Protein AF-A0A933G2W6-F1 (afdb_monomer)

Structure (mmCIF, N/CA/C/O backbone):
data_AF-A0A933G2W6-F1
#
_entry.id   AF-A0A933G2W6-F1
#
loop_
_atom_site.group_PDB
_atom_site.id
_atom_site.type_symbol
_atom_site.label_atom_id
_atom_site.label_alt_id
_atom_site.label_comp_id
_atom_site.label_asym_id
_atom_site.label_entity_id
_atom_site.label_seq_id
_atom_site.pdbx_PDB_ins_code
_atom_site.Cartn_x
_atom_site.Cartn_y
_atom_site.Cartn_z
_atom_site.occupancy
_atom_site.B_iso_or_equiv
_atom_site.auth_seq_id
_atom_site.auth_comp_id
_atom_site.auth_asym_id
_atom_site.auth_atom_id
_atom_site.pdbx_PDB_model_num
ATOM 1 N N . MET A 1 1 ? 62.880 -71.738 7.659 1.00 33.94 1 MET A N 1
ATOM 2 C CA . MET A 1 1 ? 63.948 -70.882 7.099 1.00 33.94 1 MET A CA 1
ATOM 3 C C . MET A 1 1 ? 63.248 -69.654 6.519 1.00 33.94 1 MET A C 1
ATOM 5 O O . MET A 1 1 ? 62.526 -69.807 5.552 1.00 33.94 1 MET A O 1
ATOM 9 N N . VAL A 1 2 ? 63.018 -68.597 7.301 1.00 24.97 2 VAL A N 1
ATOM 10 C CA . VAL A 1 2 ? 63.953 -67.499 7.634 1.00 24.97 2 VAL A CA 1
ATOM 11 C C . VAL A 1 2 ? 64.318 -66.654 6.398 1.00 24.97 2 VAL A C 1
ATOM 13 O O . VAL A 1 2 ? 65.178 -67.051 5.627 1.00 24.97 2 VAL A O 1
ATOM 16 N N . ILE A 1 3 ? 63.636 -65.497 6.323 1.00 24.77 3 ILE A N 1
ATOM 17 C CA . ILE A 1 3 ? 64.087 -64.123 5.993 1.00 24.77 3 ILE A CA 1
ATOM 18 C C . ILE A 1 3 ? 64.537 -63.782 4.548 1.00 24.77 3 ILE A C 1
ATOM 20 O O . ILE A 1 3 ? 65.485 -64.355 4.033 1.00 24.77 3 ILE A O 1
ATOM 24 N N . LEU A 1 4 ? 63.880 -62.751 3.977 1.00 26.77 4 LEU A N 1
ATOM 25 C CA . LEU A 1 4 ? 64.385 -61.459 3.424 1.00 26.77 4 LEU A CA 1
ATOM 26 C C . LEU A 1 4 ? 63.451 -61.017 2.270 1.00 26.77 4 LEU A C 1
ATOM 28 O O . LEU A 1 4 ? 63.389 -61.669 1.239 1.00 26.77 4 LEU A O 1
ATOM 32 N N . SER A 1 5 ? 62.515 -60.079 2.452 1.00 27.12 5 SER A N 1
ATOM 33 C CA . SER A 1 5 ? 62.661 -58.610 2.426 1.00 27.12 5 SER A CA 1
ATOM 34 C C . SER A 1 5 ? 63.259 -58.053 1.130 1.00 27.12 5 SER A C 1
ATOM 36 O O . SER A 1 5 ? 64.470 -58.111 0.941 1.00 27.12 5 SER A O 1
ATOM 38 N N . LEU A 1 6 ? 62.418 -57.412 0.309 1.00 28.70 6 LEU A N 1
ATOM 39 C CA . LEU A 1 6 ? 62.830 -56.314 -0.564 1.00 28.70 6 LEU A CA 1
ATOM 40 C C . LEU A 1 6 ? 61.655 -55.363 -0.820 1.00 28.70 6 LEU A C 1
ATOM 42 O O . LEU A 1 6 ? 60.559 -55.753 -1.215 1.00 28.70 6 LEU A O 1
ATOM 46 N N . SER A 1 7 ? 61.931 -54.112 -0.483 1.00 28.22 7 SER A N 1
ATOM 47 C CA . SER A 1 7 ? 61.049 -52.961 -0.390 1.00 28.22 7 SER A CA 1
ATOM 48 C C . SER A 1 7 ? 60.744 -52.357 -1.758 1.00 28.22 7 SER A C 1
ATOM 50 O O . SER A 1 7 ? 61.652 -52.175 -2.565 1.00 28.22 7 SER A O 1
ATOM 52 N N . VAL A 1 8 ? 59.501 -51.920 -1.969 1.00 34.19 8 VAL A N 1
ATOM 53 C CA . VAL A 1 8 ? 59.175 -50.886 -2.961 1.00 34.19 8 VAL A CA 1
ATOM 54 C C . VAL A 1 8 ? 58.380 -49.798 -2.249 1.00 34.19 8 VAL A C 1
ATOM 56 O O . VAL A 1 8 ? 57.321 -50.046 -1.678 1.00 34.19 8 VAL A O 1
ATOM 59 N N . ALA A 1 9 ? 58.952 -48.597 -2.236 1.00 32.03 9 ALA A N 1
ATOM 60 C CA . ALA A 1 9 ? 58.382 -47.399 -1.649 1.00 32.03 9 ALA A CA 1
ATOM 61 C C . ALA A 1 9 ? 57.157 -46.937 -2.456 1.00 32.03 9 ALA A C 1
ATOM 63 O O . ALA A 1 9 ? 57.279 -46.549 -3.616 1.00 32.03 9 ALA A O 1
ATOM 64 N N . GLY A 1 10 ? 55.978 -46.964 -1.833 1.00 31.67 10 GLY A N 1
ATOM 65 C CA . GLY A 1 10 ? 54.779 -46.295 -2.328 1.00 31.67 10 GLY A CA 1
ATOM 66 C C . GLY A 1 10 ? 54.707 -44.883 -1.755 1.00 31.67 10 GLY A C 1
ATOM 67 O O . GLY A 1 10 ? 54.569 -44.706 -0.548 1.00 31.67 10 GLY A O 1
ATOM 68 N N . ALA A 1 11 ? 54.825 -43.876 -2.617 1.00 34.25 11 ALA A N 1
ATOM 69 C CA . ALA A 1 11 ? 54.651 -42.479 -2.254 1.00 34.25 11 ALA A CA 1
ATOM 70 C C . ALA A 1 11 ? 53.205 -42.221 -1.794 1.00 34.25 11 ALA A C 1
ATOM 72 O O . ALA A 1 11 ? 52.258 -42.357 -2.569 1.00 34.25 11 ALA A O 1
ATOM 73 N N . HIS A 1 12 ? 53.027 -41.814 -0.538 1.00 31.75 12 HIS A N 1
ATOM 74 C CA . HIS A 1 12 ? 51.770 -41.246 -0.065 1.00 31.75 12 HIS A CA 1
ATOM 75 C C . HIS A 1 12 ? 51.621 -39.824 -0.622 1.00 31.75 12 HIS A C 1
ATOM 77 O O . HIS A 1 12 ? 52.174 -38.868 -0.082 1.00 31.75 12 HIS A O 1
ATOM 83 N N . THR A 1 13 ? 50.850 -39.659 -1.695 1.00 34.22 13 THR A N 1
ATOM 84 C CA . THR A 1 13 ? 50.314 -38.347 -2.073 1.00 34.22 13 THR A CA 1
ATOM 85 C C . THR A 1 13 ? 49.261 -37.930 -1.050 1.00 34.22 13 THR A C 1
ATOM 87 O O . THR A 1 13 ? 48.124 -38.403 -1.079 1.00 34.22 13 THR A O 1
ATOM 90 N N . VAL A 1 14 ? 49.647 -37.040 -0.135 1.00 33.50 14 VAL A N 1
ATOM 91 C CA . VAL A 1 14 ? 48.726 -36.297 0.730 1.00 33.50 14 VAL A CA 1
ATOM 92 C C . VAL A 1 14 ? 47.856 -35.419 -0.168 1.00 33.50 14 VAL A C 1
ATOM 94 O O . VAL A 1 14 ? 48.332 -34.477 -0.800 1.00 33.50 14 VAL A O 1
ATOM 97 N N . ARG A 1 15 ? 46.568 -35.751 -0.263 1.00 32.47 15 ARG A N 1
ATOM 98 C CA . ARG A 1 15 ? 45.580 -34.947 -0.983 1.00 32.47 15 ARG A CA 1
ATOM 99 C C . ARG A 1 15 ? 45.319 -33.689 -0.152 1.00 32.47 15 ARG A C 1
ATOM 101 O O . ARG A 1 15 ? 44.670 -33.763 0.887 1.00 32.47 15 ARG A O 1
ATOM 108 N N . ALA A 1 16 ? 45.862 -32.555 -0.589 1.00 31.64 16 ALA A N 1
ATOM 109 C CA . ALA A 1 16 ? 45.582 -31.256 0.007 1.00 31.64 16 ALA A CA 1
ATOM 110 C C . ALA A 1 16 ? 44.067 -30.998 -0.030 1.00 31.64 16 ALA A C 1
ATOM 112 O O . ALA A 1 16 ? 43.463 -30.925 -1.101 1.00 31.64 16 ALA A O 1
ATOM 113 N N . GLN A 1 17 ? 43.445 -30.903 1.146 1.00 33.03 17 GLN A N 1
ATOM 114 C CA . GLN A 1 17 ? 42.084 -30.401 1.278 1.00 33.03 17 GLN A CA 1
ATOM 115 C C . GLN A 1 17 ? 42.108 -28.912 0.931 1.00 33.03 17 GLN A C 1
ATOM 117 O O . GLN A 1 17 ? 42.736 -28.111 1.621 1.00 33.03 17 GLN A O 1
ATOM 122 N N . SER A 1 18 ? 41.451 -28.543 -0.167 1.00 30.92 18 SER A N 1
ATOM 123 C CA . SER A 1 18 ? 41.211 -27.149 -0.518 1.00 30.92 18 SER A CA 1
ATOM 124 C C . SER A 1 18 ? 40.331 -26.518 0.560 1.00 30.92 18 SER A C 1
ATOM 126 O O . SER A 1 18 ? 39.153 -26.862 0.684 1.00 30.92 18 SER A O 1
ATOM 128 N N . VAL A 1 19 ? 40.905 -25.606 1.341 1.00 35.91 19 VAL A N 1
ATOM 129 C CA . VAL A 1 19 ? 40.168 -24.740 2.261 1.00 35.91 19 VAL A CA 1
ATOM 130 C C . VAL A 1 19 ? 39.256 -23.856 1.410 1.00 35.91 19 VAL A C 1
ATOM 132 O O . VAL A 1 19 ? 39.727 -22.986 0.679 1.00 35.91 19 VAL A O 1
ATOM 135 N N . GLY A 1 20 ? 37.952 -24.137 1.439 1.00 37.50 20 GLY A N 1
ATOM 136 C CA . GLY A 1 20 ? 36.944 -23.281 0.816 1.00 37.50 20 GLY A CA 1
ATOM 137 C C . GLY A 1 20 ? 36.960 -21.884 1.448 1.00 37.50 20 GLY A C 1
ATOM 138 O O . GLY A 1 20 ? 37.354 -21.749 2.610 1.00 37.50 20 GLY A O 1
ATOM 139 N N . PRO A 1 21 ? 36.563 -20.833 0.710 1.00 33.88 21 PRO A N 1
ATOM 140 C CA . PRO A 1 21 ? 36.590 -19.474 1.231 1.00 33.88 21 PRO A CA 1
ATOM 141 C C . PRO A 1 21 ? 35.739 -19.390 2.499 1.00 33.88 21 PRO A C 1
ATOM 143 O O . PRO A 1 21 ? 34.602 -19.864 2.529 1.00 33.88 21 PRO A O 1
ATOM 146 N N . ALA A 1 22 ? 36.326 -18.807 3.547 1.00 33.50 22 ALA A N 1
ATOM 147 C CA . ALA A 1 22 ? 35.688 -18.595 4.834 1.00 33.50 22 ALA A CA 1
ATOM 148 C C . ALA A 1 22 ? 34.301 -17.973 4.632 1.00 33.50 22 ALA A C 1
ATOM 150 O O . ALA A 1 22 ? 34.170 -16.903 4.030 1.00 33.50 22 ALA A O 1
ATOM 151 N N . ALA A 1 23 ? 33.269 -18.657 5.127 1.00 37.19 23 ALA A N 1
ATOM 152 C CA . ALA A 1 23 ? 31.938 -18.093 5.235 1.00 37.19 23 ALA A CA 1
ATOM 153 C C . ALA A 1 23 ? 32.055 -16.814 6.068 1.00 37.19 23 ALA A C 1
ATOM 155 O O . ALA A 1 23 ? 32.334 -16.870 7.265 1.00 37.19 23 ALA A O 1
ATOM 156 N N . GLN A 1 24 ? 31.894 -15.660 5.419 1.00 31.98 24 GLN A N 1
ATOM 157 C CA . GLN A 1 24 ? 31.744 -14.392 6.113 1.00 31.98 24 GLN A CA 1
ATOM 158 C C . GLN A 1 24 ? 30.531 -14.539 7.026 1.00 31.98 24 GLN A C 1
ATOM 160 O O . GLN A 1 24 ? 29.392 -14.626 6.560 1.00 31.98 24 GLN A O 1
ATOM 165 N N . THR A 1 25 ? 30.778 -14.624 8.328 1.00 34.28 25 THR A N 1
ATOM 166 C CA . THR A 1 25 ? 29.742 -14.516 9.342 1.00 34.28 25 THR A CA 1
ATOM 167 C C . THR A 1 25 ? 29.071 -13.164 9.134 1.00 34.28 25 THR A C 1
ATOM 169 O O . THR A 1 25 ? 29.669 -12.113 9.365 1.00 34.28 25 THR A O 1
ATOM 172 N N . ARG A 1 26 ? 27.835 -13.177 8.614 1.00 40.38 26 ARG A N 1
ATOM 173 C CA . ARG A 1 26 ? 26.996 -11.976 8.597 1.00 40.38 26 ARG A CA 1
ATOM 174 C C . ARG A 1 26 ? 26.962 -11.446 10.034 1.00 40.38 26 ARG A C 1
ATOM 176 O O . ARG A 1 26 ? 26.677 -12.241 10.933 1.00 40.38 26 ARG A O 1
ATOM 183 N N . PRO A 1 27 ? 27.238 -10.152 10.270 1.00 39.50 27 PRO A N 1
ATOM 184 C CA . PRO A 1 27 ? 26.912 -9.540 11.549 1.00 39.50 27 PRO A CA 1
ATOM 185 C C . PRO A 1 27 ? 25.456 -9.878 11.867 1.00 39.50 27 PRO A C 1
ATOM 187 O O . PRO A 1 27 ? 24.617 -9.813 10.964 1.00 39.50 27 PRO A O 1
ATOM 190 N N . ALA A 1 28 ? 25.167 -10.287 13.102 1.00 44.78 28 ALA A N 1
ATOM 191 C CA . ALA A 1 28 ? 23.794 -10.521 13.527 1.00 44.78 28 ALA A CA 1
ATOM 192 C C . ALA A 1 28 ? 22.995 -9.236 13.257 1.00 44.78 28 ALA A C 1
ATOM 194 O O . ALA A 1 28 ? 23.273 -8.194 13.853 1.00 44.78 28 ALA A O 1
ATOM 195 N N . GLU A 1 29 ? 22.072 -9.278 12.291 1.00 56.25 29 GLU A N 1
ATOM 196 C CA . GLU A 1 29 ? 21.150 -8.169 12.062 1.00 56.25 29 GLU A CA 1
ATOM 197 C C . GLU A 1 29 ? 20.304 -8.039 13.328 1.00 56.25 29 GLU A C 1
ATOM 199 O O . GLU A 1 29 ? 19.547 -8.950 13.658 1.00 56.25 29 GLU A O 1
ATOM 204 N N . VAL A 1 30 ? 20.457 -6.919 14.038 1.00 58.03 30 VAL A N 1
ATOM 205 C CA . VAL A 1 30 ? 19.559 -6.534 15.131 1.00 58.03 30 VAL A CA 1
ATOM 206 C C . VAL A 1 30 ? 18.139 -6.564 14.578 1.00 58.03 30 VAL A C 1
ATOM 208 O O . VAL A 1 30 ? 17.870 -5.962 13.528 1.00 58.03 30 VAL A O 1
ATOM 211 N N . SER A 1 31 ? 17.243 -7.285 15.252 1.00 64.44 31 SER A N 1
ATOM 212 C CA . SER A 1 31 ? 15.849 -7.360 14.832 1.00 64.44 31 SER A CA 1
ATOM 213 C C . SER A 1 31 ? 15.287 -5.938 14.724 1.00 64.44 31 SER A C 1
ATOM 215 O O . SER A 1 31 ? 15.554 -5.104 15.590 1.00 64.44 31 SER A O 1
ATOM 217 N N . PRO A 1 32 ? 14.483 -5.608 13.701 1.00 62.62 32 PRO A N 1
ATOM 218 C CA . PRO A 1 32 ? 13.841 -4.298 13.607 1.00 62.62 32 PRO A CA 1
ATOM 219 C C . PRO A 1 32 ? 13.076 -3.870 14.868 1.00 62.62 32 PRO A C 1
ATOM 221 O O . PRO A 1 32 ? 12.966 -2.672 15.132 1.00 62.62 32 PRO A O 1
ATOM 224 N N . ALA A 1 33 ? 12.595 -4.836 15.658 1.00 60.75 33 ALA A N 1
ATOM 225 C CA . ALA A 1 33 ? 11.962 -4.603 16.953 1.00 60.75 33 ALA A CA 1
ATOM 226 C C . ALA A 1 33 ? 12.959 -4.215 18.067 1.00 60.75 33 ALA A C 1
ATOM 228 O O . ALA A 1 33 ? 12.631 -3.432 18.958 1.00 60.75 33 ALA A O 1
ATOM 229 N N . GLU A 1 34 ? 14.191 -4.719 17.995 1.00 64.94 34 GLU A N 1
ATOM 230 C CA . GLU A 1 34 ? 15.280 -4.440 18.939 1.00 64.94 34 GLU A CA 1
ATOM 231 C C . GLU A 1 34 ? 15.924 -3.061 18.703 1.00 64.94 34 GLU A C 1
ATOM 233 O O . GLU A 1 34 ? 16.672 -2.577 19.549 1.00 64.94 34 GLU A O 1
ATOM 238 N N . MET A 1 35 ? 15.609 -2.387 17.588 1.00 78.31 35 MET A N 1
ATOM 239 C CA . MET A 1 35 ? 16.123 -1.041 17.291 1.00 78.31 35 MET A CA 1
ATOM 240 C C . MET A 1 35 ? 15.388 0.088 18.028 1.00 78.31 35 MET A C 1
ATOM 242 O O . MET A 1 35 ? 15.897 1.209 18.097 1.00 78.31 35 MET A O 1
ATOM 246 N N . LEU A 1 36 ? 14.186 -0.162 18.555 1.00 88.00 36 LEU A N 1
ATOM 247 C CA . LEU A 1 36 ? 13.411 0.854 19.267 1.00 88.00 36 LEU A CA 1
ATOM 248 C C . LEU A 1 36 ? 13.671 0.792 20.771 1.00 88.00 36 LEU A C 1
ATOM 250 O O . LEU A 1 36 ? 13.532 -0.242 21.418 1.00 88.00 36 LEU A O 1
ATOM 254 N N . THR A 1 37 ? 13.961 1.951 21.357 1.00 92.44 37 THR A N 1
ATOM 255 C CA . THR A 1 37 ? 14.003 2.113 22.815 1.00 92.44 37 THR A CA 1
ATOM 256 C C . THR A 1 37 ? 12.608 1.921 23.420 1.00 92.44 37 THR A C 1
ATOM 258 O O . THR A 1 37 ? 11.593 2.190 22.773 1.00 92.44 37 THR A O 1
ATOM 261 N N . ALA A 1 38 ? 12.527 1.565 24.706 1.00 93.25 38 ALA A N 1
ATOM 262 C CA . ALA A 1 38 ? 11.248 1.441 25.421 1.00 93.25 38 ALA A CA 1
ATOM 263 C C . ALA A 1 38 ? 10.371 2.711 25.324 1.00 93.25 38 ALA A C 1
ATOM 265 O O . ALA A 1 38 ? 9.142 2.638 25.235 1.00 93.25 38 ALA A O 1
ATOM 266 N N . ARG A 1 39 ? 11.000 3.896 25.279 1.00 94.56 39 ARG A N 1
ATOM 267 C CA . ARG A 1 39 ? 10.306 5.178 25.084 1.00 94.56 39 ARG A CA 1
ATOM 268 C C . ARG A 1 39 ? 9.726 5.308 23.675 1.00 94.56 39 ARG A C 1
ATOM 270 O O . ARG A 1 39 ? 8.619 5.825 23.534 1.00 94.56 39 ARG A O 1
ATOM 277 N N . GLN A 1 40 ? 10.454 4.869 22.648 1.00 95.44 40 GLN A N 1
ATOM 278 C CA . GLN A 1 40 ? 9.965 4.873 21.267 1.00 95.44 40 GLN A CA 1
ATOM 279 C C . GLN A 1 40 ? 8.821 3.877 21.080 1.00 95.44 40 GLN A C 1
ATOM 281 O O . GLN A 1 40 ? 7.818 4.257 20.486 1.00 95.44 40 GLN A O 1
ATOM 286 N N . TRP A 1 41 ? 8.915 2.678 21.662 1.00 96.00 41 TRP A N 1
ATOM 287 C CA . TRP A 1 41 ? 7.810 1.714 21.699 1.00 96.00 41 TRP A CA 1
ATOM 288 C C . TRP A 1 41 ? 6.555 2.304 22.343 1.00 96.00 41 TRP A C 1
ATOM 290 O O . TRP A 1 41 ? 5.513 2.406 21.705 1.00 96.00 41 TRP A O 1
ATOM 300 N N . SER A 1 42 ? 6.687 2.847 23.555 1.00 97.00 42 SER A N 1
ATOM 301 C CA . SER A 1 42 ? 5.572 3.499 24.259 1.00 97.00 42 SER A CA 1
ATOM 302 C C . SER A 1 42 ? 4.956 4.660 23.465 1.00 97.00 42 SER A C 1
ATOM 304 O O . SER A 1 42 ? 3.774 4.983 23.603 1.00 97.00 42 SER A O 1
ATOM 306 N N . ARG A 1 43 ? 5.768 5.361 22.666 1.00 97.38 43 ARG A N 1
ATOM 307 C CA . ARG A 1 43 ? 5.311 6.448 21.797 1.00 97.38 43 ARG A CA 1
ATOM 308 C C . ARG A 1 43 ? 4.541 5.916 20.590 1.00 97.38 43 ARG A C 1
ATOM 310 O O . ARG A 1 43 ? 3.461 6.432 20.311 1.00 97.38 43 ARG A O 1
ATOM 317 N N . LEU A 1 44 ? 5.093 4.911 19.918 1.00 98.19 44 LEU A N 1
ATOM 318 C CA . LEU A 1 44 ? 4.481 4.221 18.790 1.00 98.19 44 LEU A CA 1
ATOM 319 C C . LEU A 1 44 ? 3.113 3.646 19.180 1.00 98.19 44 LEU A C 1
ATOM 321 O O . LEU A 1 44 ? 2.112 4.002 18.562 1.00 98.19 44 LEU A O 1
ATOM 325 N N . ASP A 1 45 ? 3.053 2.871 20.263 1.00 98.06 45 ASP A N 1
ATOM 326 C CA . ASP A 1 45 ? 1.831 2.192 20.712 1.00 98.06 45 ASP A CA 1
ATOM 327 C C . ASP A 1 45 ? 0.711 3.170 21.036 1.00 98.06 45 ASP A C 1
ATOM 329 O O . ASP A 1 45 ? -0.419 3.015 20.572 1.00 98.06 45 ASP A O 1
ATOM 333 N N . ARG A 1 46 ? 1.017 4.233 21.788 1.00 98.44 46 ARG A N 1
ATOM 334 C CA . ARG A 1 46 ? 0.019 5.266 22.090 1.00 98.44 46 ARG A CA 1
ATOM 335 C C . ARG A 1 46 ? -0.488 5.946 20.826 1.00 98.44 46 ARG A C 1
ATOM 337 O O . ARG A 1 46 ? -1.694 6.155 20.712 1.00 98.44 46 ARG A O 1
ATOM 344 N N . SER A 1 47 ? 0.413 6.259 19.895 1.00 98.69 47 SER A N 1
ATOM 345 C CA . SER A 1 47 ? 0.057 6.923 18.644 1.00 98.69 47 SER A CA 1
ATOM 346 C C . SER A 1 47 ? -0.866 6.054 17.792 1.00 98.69 47 SER A C 1
ATOM 348 O O . SER A 1 47 ? -1.942 6.506 17.397 1.00 98.69 47 SER A O 1
ATOM 350 N N . VAL A 1 48 ? -0.511 4.782 17.589 1.00 98.81 48 VAL A N 1
ATOM 351 C CA . VAL A 1 48 ? -1.337 3.829 16.839 1.00 98.81 48 VAL A CA 1
ATOM 352 C C . VAL A 1 48 ? -2.692 3.637 17.520 1.00 98.81 48 VAL A C 1
ATOM 354 O O . VAL A 1 48 ? -3.726 3.784 16.874 1.00 98.81 48 VAL A O 1
ATOM 357 N N . GLN A 1 49 ? -2.729 3.411 18.836 1.00 98.56 49 GLN A N 1
ATOM 358 C CA . GLN A 1 49 ? -3.989 3.180 19.552 1.00 98.56 49 GLN A CA 1
ATOM 359 C C . GLN A 1 49 ? -4.924 4.397 19.569 1.00 98.56 49 GLN A C 1
ATOM 361 O O . GLN A 1 49 ? -6.146 4.244 19.611 1.00 98.56 49 GLN A O 1
ATOM 366 N N . GLN A 1 50 ? -4.393 5.621 19.568 1.00 98.69 50 GLN A N 1
ATOM 367 C CA . GLN A 1 50 ? -5.215 6.827 19.418 1.00 98.69 50 GLN A CA 1
ATOM 368 C C . GLN A 1 50 ? -5.785 6.940 18.000 1.00 98.69 50 GLN A C 1
ATOM 370 O O . GLN A 1 50 ? -6.977 7.207 17.844 1.00 98.69 50 GLN A O 1
ATOM 375 N N . ALA A 1 51 ? -4.967 6.669 16.980 1.00 98.88 51 ALA A N 1
ATOM 376 C CA . ALA A 1 51 ? -5.402 6.694 15.588 1.00 98.88 51 ALA A CA 1
ATOM 377 C C . ALA A 1 51 ? -6.497 5.658 15.301 1.00 98.88 51 ALA A C 1
ATOM 379 O O . ALA A 1 51 ? -7.509 5.995 14.691 1.00 98.88 51 ALA A O 1
ATOM 380 N N . LEU A 1 52 ? -6.346 4.425 15.792 1.00 98.81 52 LEU A N 1
ATOM 381 C CA . LEU A 1 52 ? -7.330 3.359 15.594 1.00 98.81 52 LEU A CA 1
ATOM 382 C C . LEU A 1 52 ? -8.673 3.666 16.267 1.00 98.81 52 LEU A C 1
ATOM 384 O O . LEU A 1 52 ? -9.718 3.499 15.636 1.00 98.81 52 LEU A O 1
ATOM 388 N N . ARG A 1 53 ? -8.665 4.205 17.496 1.00 98.69 53 ARG A N 1
ATOM 389 C CA . ARG A 1 53 ? -9.892 4.672 18.169 1.00 98.69 53 ARG A CA 1
ATOM 390 C C . ARG A 1 53 ? -10.588 5.773 17.378 1.00 98.69 53 ARG A C 1
ATOM 392 O O . ARG A 1 53 ? -11.803 5.729 17.174 1.00 98.69 53 ARG A O 1
ATOM 399 N N . TRP A 1 54 ? -9.819 6.747 16.897 1.00 98.75 54 TRP A N 1
ATOM 400 C CA . TRP A 1 54 ? -10.358 7.809 16.058 1.00 98.75 54 TRP A CA 1
ATOM 401 C C . TRP A 1 54 ? -10.970 7.255 14.777 1.00 98.75 54 TRP A C 1
ATOM 403 O O . TRP A 1 54 ? -12.132 7.549 14.495 1.00 98.75 54 TRP A O 1
ATOM 413 N N . MET A 1 55 ? -10.236 6.409 14.049 1.00 98.69 55 MET A N 1
ATOM 414 C CA . MET A 1 55 ? -10.701 5.771 12.819 1.00 98.69 55 MET A CA 1
ATOM 415 C C . MET A 1 55 ? -11.998 5.000 13.062 1.00 98.69 55 MET A C 1
ATOM 417 O O . MET A 1 55 ? -12.967 5.228 12.341 1.00 98.69 55 MET A O 1
ATOM 421 N N . ALA A 1 56 ? -12.063 4.164 14.105 1.00 98.50 56 ALA A N 1
ATOM 422 C CA . ALA A 1 56 ? -13.260 3.401 14.462 1.00 98.50 56 ALA A CA 1
ATOM 423 C C . ALA A 1 56 ? -14.486 4.310 14.651 1.00 98.50 56 ALA A C 1
ATOM 425 O O . ALA A 1 56 ? -15.563 4.008 14.139 1.00 98.50 56 ALA A O 1
ATOM 426 N N . SER A 1 57 ? -14.311 5.475 15.287 1.00 98.25 57 SER A N 1
ATOM 427 C CA . SER A 1 57 ? -15.387 6.461 15.474 1.00 98.25 57 SER A CA 1
ATOM 428 C C . SER A 1 57 ? -15.864 7.141 14.182 1.00 98.25 57 SER A C 1
ATOM 430 O O . SER A 1 57 ? -16.850 7.876 14.209 1.00 98.25 57 SER A O 1
ATOM 432 N N . ARG A 1 58 ? -15.141 6.976 13.066 1.00 98.50 58 ARG A N 1
ATOM 433 C CA . ARG A 1 58 ? -15.506 7.526 11.753 1.00 98.50 58 ARG A CA 1
ATOM 434 C C . ARG A 1 58 ? -16.244 6.519 10.870 1.00 98.50 58 ARG A C 1
ATOM 436 O O . ARG A 1 58 ? -16.707 6.918 9.806 1.00 98.50 58 ARG A O 1
ATOM 443 N N . GLN A 1 59 ? -16.325 5.242 11.253 1.00 98.56 59 GLN A N 1
ATOM 444 C CA . GLN A 1 59 ? -16.954 4.218 10.417 1.00 98.56 59 GLN A CA 1
ATOM 445 C C . GLN A 1 59 ? -18.446 4.519 10.199 1.00 98.56 59 GLN A C 1
ATOM 447 O O . GLN A 1 59 ? -19.173 4.853 11.134 1.00 98.56 59 GLN A O 1
ATOM 452 N N . SER A 1 60 ? -18.905 4.375 8.958 1.00 98.12 60 SER A N 1
ATOM 453 C CA . SER A 1 60 ? -20.315 4.508 8.594 1.00 98.12 60 SER A CA 1
ATOM 454 C C . SER A 1 60 ? -21.113 3.248 8.975 1.00 98.12 60 SER A C 1
ATOM 456 O O . SER A 1 60 ? -20.532 2.165 9.095 1.00 98.12 60 SER A O 1
ATOM 458 N N . PRO A 1 61 ? -22.451 3.337 9.125 1.00 97.81 61 PRO A N 1
ATOM 459 C CA . PRO A 1 61 ? -23.290 2.185 9.476 1.00 97.81 61 PRO A CA 1
ATOM 460 C C . PRO A 1 61 ? -23.196 1.001 8.501 1.00 97.81 6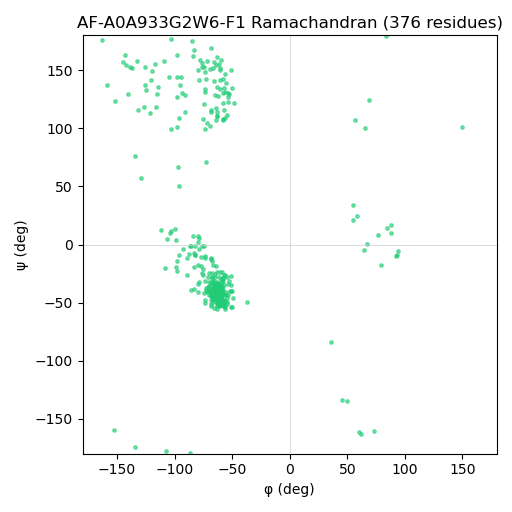1 PRO A C 1
ATOM 462 O O . PRO A 1 61 ? -23.350 -0.145 8.916 1.00 97.81 61 PRO A O 1
ATOM 465 N N . ASP A 1 62 ? -22.908 1.263 7.222 1.00 97.25 62 ASP A N 1
ATOM 466 C CA . ASP A 1 62 ? -22.720 0.241 6.182 1.00 97.25 62 ASP A CA 1
ATOM 467 C C . ASP A 1 62 ? -21.362 -0.484 6.258 1.00 97.25 62 ASP A C 1
ATOM 469 O O . ASP A 1 62 ? -21.097 -1.379 5.459 1.00 97.25 62 ASP A O 1
ATOM 473 N N . GLY A 1 63 ? -20.504 -0.109 7.213 1.00 98.19 63 GLY A N 1
ATOM 474 C CA . GLY A 1 63 ? -19.173 -0.675 7.418 1.00 98.19 63 GLY A CA 1
ATOM 475 C C . GLY A 1 63 ? -18.044 0.063 6.700 1.00 98.19 63 GLY A C 1
ATOM 476 O O . GLY A 1 63 ? -16.875 -0.209 6.985 1.00 98.19 63 GLY A O 1
ATOM 477 N N . SER A 1 64 ? -18.352 1.007 5.811 1.00 98.50 64 SER A N 1
ATOM 478 C CA . SER A 1 64 ? -17.336 1.767 5.083 1.00 98.50 64 SER A CA 1
ATOM 479 C C . SER A 1 64 ? -16.677 2.850 5.938 1.00 98.50 64 SER A C 1
ATOM 481 O O . SER A 1 64 ? -17.256 3.356 6.904 1.00 98.50 64 SER A O 1
ATOM 483 N N . PHE A 1 65 ? -15.458 3.245 5.566 1.00 98.50 65 PHE A N 1
ATOM 484 C CA . PHE A 1 65 ? -14.811 4.441 6.118 1.00 98.50 65 PHE A CA 1
ATOM 485 C C . PHE A 1 65 ? -14.974 5.641 5.168 1.00 98.50 65 PHE A C 1
ATOM 487 O O . PHE A 1 65 ? -14.930 5.444 3.953 1.00 98.50 65 PHE A O 1
ATOM 494 N N . PRO A 1 66 ? -15.152 6.880 5.672 1.00 97.50 66 PRO A N 1
ATOM 495 C CA . PRO A 1 66 ? -15.516 8.036 4.852 1.00 97.50 66 PRO A CA 1
ATOM 496 C C . PRO A 1 66 ? -14.530 8.335 3.721 1.00 97.50 66 PRO A C 1
ATOM 498 O O . PRO A 1 66 ? -13.362 8.628 3.951 1.00 97.50 66 PRO A O 1
ATOM 501 N N . THR A 1 67 ? -15.015 8.329 2.485 1.00 96.12 67 THR A N 1
ATOM 502 C CA . THR A 1 67 ? -14.262 8.787 1.315 1.00 96.12 67 THR A CA 1
ATOM 503 C C . THR A 1 67 ? -15.219 9.042 0.154 1.00 96.12 67 THR A C 1
ATOM 505 O O . THR A 1 67 ? -16.418 8.758 0.234 1.00 96.12 67 THR A O 1
ATOM 508 N N . ARG A 1 68 ? -14.694 9.545 -0.958 1.00 91.69 68 ARG A N 1
ATOM 509 C CA . ARG A 1 68 ? -15.462 9.711 -2.190 1.00 91.69 68 ARG A CA 1
ATOM 510 C C . ARG A 1 68 ? -15.876 8.365 -2.817 1.00 91.69 68 ARG A C 1
ATOM 512 O O . ARG A 1 68 ? -15.153 7.376 -2.709 1.00 91.69 68 ARG A O 1
ATOM 519 N N . PRO A 1 69 ? -16.991 8.320 -3.565 1.00 90.81 69 PRO A N 1
ATOM 520 C CA . PRO A 1 69 ? -17.487 7.147 -4.280 1.00 90.81 69 PRO A CA 1
ATOM 521 C C . PRO A 1 69 ? -16.476 6.208 -4.942 1.00 90.81 69 PRO A C 1
ATOM 523 O O . PRO A 1 69 ? -16.582 4.995 -4.774 1.00 90.81 69 PRO A O 1
ATOM 526 N N . ASN A 1 70 ? -15.550 6.764 -5.718 1.00 91.12 70 ASN A N 1
ATOM 527 C CA . ASN A 1 70 ? -14.557 6.034 -6.499 1.00 91.12 70 ASN A CA 1
ATOM 528 C C . ASN A 1 70 ? -13.331 5.622 -5.670 1.00 91.12 70 ASN A C 1
ATOM 530 O O . ASN A 1 70 ? -12.541 4.834 -6.164 1.00 91.12 70 ASN A O 1
ATOM 534 N N . GLY A 1 71 ? -13.175 6.083 -4.425 1.00 94.31 71 GLY A N 1
ATOM 535 C CA . GLY A 1 71 ? -12.143 5.594 -3.497 1.00 94.31 71 GLY A CA 1
ATOM 536 C C . GLY A 1 71 ? -12.518 4.297 -2.769 1.00 94.31 71 GLY A C 1
ATOM 537 O O . GLY A 1 71 ? -11.735 3.798 -1.964 1.00 94.31 71 GLY A O 1
ATOM 538 N N . GLN A 1 72 ? -13.720 3.767 -3.011 1.00 96.81 72 GLN A N 1
ATOM 539 C CA . GLN A 1 72 ? -14.213 2.549 -2.373 1.00 96.81 72 GLN A CA 1
ATOM 540 C C . GLN A 1 72 ? -14.194 1.349 -3.323 1.00 96.81 72 GLN A C 1
ATOM 542 O O . GLN A 1 72 ? -14.566 1.498 -4.496 1.00 96.81 72 GLN A O 1
ATOM 547 N N . PRO A 1 73 ? -13.891 0.137 -2.824 1.00 98.06 73 PRO A N 1
ATOM 548 C CA . PRO A 1 73 ? -13.594 -0.220 -1.425 1.00 98.06 73 PRO A CA 1
ATOM 549 C C . PRO A 1 73 ? -12.138 -0.019 -0.934 1.00 98.06 73 PRO A C 1
ATOM 551 O O . PRO A 1 73 ? -11.846 -0.412 0.197 1.00 98.06 73 PRO A O 1
ATOM 554 N N . ALA A 1 74 ? -11.225 0.590 -1.705 1.00 98.50 74 ALA A N 1
ATOM 555 C CA . ALA A 1 74 ? -9.805 0.710 -1.325 1.00 98.50 74 ALA A CA 1
ATOM 556 C C . ALA A 1 74 ? -9.577 1.400 0.026 1.00 98.50 74 ALA A C 1
ATOM 558 O O . ALA A 1 74 ? -8.836 0.879 0.853 1.00 98.50 74 ALA A O 1
ATOM 559 N N . VAL A 1 75 ? -10.188 2.562 0.279 1.00 98.56 75 VAL A N 1
ATOM 560 C CA . VAL A 1 75 ? -9.944 3.296 1.537 1.00 98.56 75 VAL A CA 1
ATOM 561 C C . VAL A 1 75 ? -10.418 2.489 2.745 1.00 98.56 75 VAL A C 1
ATOM 563 O O . VAL A 1 75 ? -9.720 2.434 3.757 1.00 98.56 75 VAL A O 1
ATOM 566 N N . THR A 1 76 ? -11.558 1.803 2.627 1.00 98.81 76 THR A N 1
ATOM 567 C CA . THR A 1 76 ? -12.036 0.878 3.665 1.00 98.81 76 THR A CA 1
ATOM 568 C C . THR A 1 76 ? -11.042 -0.267 3.881 1.00 98.81 76 THR A C 1
ATOM 570 O O . THR A 1 76 ? -10.714 -0.575 5.023 1.00 98.81 76 THR A O 1
ATOM 573 N N . ALA A 1 77 ? -10.493 -0.839 2.807 1.00 98.88 77 ALA A N 1
ATOM 574 C CA . ALA A 1 77 ? -9.475 -1.886 2.879 1.00 98.88 77 ALA A CA 1
ATOM 575 C C . ALA A 1 77 ? -8.169 -1.419 3.550 1.00 98.88 77 ALA A C 1
ATOM 577 O O . ALA A 1 77 ? -7.629 -2.137 4.388 1.00 98.88 77 ALA A O 1
ATOM 578 N N . ILE A 1 78 ? -7.693 -0.203 3.259 1.00 98.88 78 ILE A N 1
ATOM 579 C CA . ILE A 1 78 ? -6.527 0.395 3.936 1.00 98.88 78 ILE A CA 1
ATOM 580 C C . ILE A 1 78 ? -6.808 0.564 5.432 1.00 98.88 78 ILE A C 1
ATOM 582 O O . ILE A 1 78 ? -5.958 0.230 6.254 1.00 98.88 78 ILE A O 1
ATOM 586 N N . CYS A 1 79 ? -8.007 1.031 5.798 1.00 98.88 79 CYS A N 1
ATOM 587 C CA . CYS A 1 79 ? -8.395 1.153 7.203 1.00 98.88 79 CYS A CA 1
ATOM 588 C C . CYS A 1 79 ? -8.390 -0.210 7.905 1.00 98.88 79 CYS A C 1
ATOM 590 O O . CYS A 1 79 ? -7.837 -0.328 8.993 1.00 98.88 79 CYS A O 1
ATOM 592 N N . VAL A 1 80 ? -8.945 -1.248 7.273 1.00 98.81 80 VAL A N 1
ATOM 593 C CA . VAL A 1 80 ? -8.931 -2.621 7.804 1.00 98.81 80 VAL A CA 1
ATOM 594 C C . VAL A 1 80 ? -7.501 -3.133 7.993 1.00 98.81 80 VAL A C 1
ATOM 596 O O . VAL A 1 80 ? -7.180 -3.622 9.074 1.00 98.81 80 VAL A O 1
ATOM 599 N N . MET A 1 81 ? -6.618 -2.950 7.006 1.00 98.81 81 MET A N 1
ATOM 600 C CA . MET A 1 81 ? -5.208 -3.336 7.138 1.00 98.81 81 MET A CA 1
ATOM 601 C C . MET A 1 81 ? -4.499 -2.585 8.273 1.00 98.81 81 MET A C 1
ATOM 603 O O . MET A 1 81 ? -3.667 -3.181 8.948 1.00 98.81 81 MET A O 1
ATOM 607 N N . ALA A 1 82 ? -4.837 -1.316 8.529 1.00 98.75 82 ALA A N 1
ATOM 608 C CA . ALA A 1 82 ? -4.281 -0.553 9.650 1.00 98.75 82 ALA A CA 1
ATOM 609 C C . ALA A 1 82 ? -4.698 -1.118 11.023 1.00 98.75 82 ALA A C 1
ATOM 611 O O . ALA A 1 82 ? -3.898 -1.136 11.954 1.00 98.75 82 ALA A O 1
ATOM 612 N N . PHE A 1 83 ? -5.929 -1.623 11.161 1.00 98.75 83 PHE A N 1
ATOM 613 C CA . PHE A 1 83 ? -6.341 -2.348 12.370 1.00 98.75 83 PHE A CA 1
ATOM 614 C C . PHE A 1 83 ? -5.599 -3.685 12.506 1.00 98.75 83 PHE A C 1
ATOM 616 O O . PHE A 1 83 ? -5.102 -4.012 13.586 1.00 98.75 83 PHE A O 1
ATOM 623 N N . MET A 1 84 ? -5.487 -4.440 11.410 1.00 98.31 84 MET A N 1
ATOM 624 C CA . MET A 1 84 ? -4.803 -5.738 11.390 1.00 98.31 84 MET A CA 1
ATOM 625 C C . MET A 1 84 ? -3.310 -5.613 11.688 1.00 98.31 84 MET A C 1
ATOM 627 O O . MET A 1 84 ? -2.756 -6.461 12.385 1.00 98.31 84 MET A O 1
ATOM 631 N N . SER A 1 85 ? -2.661 -4.541 11.227 1.00 98.00 85 SER A N 1
ATOM 632 C CA . SER A 1 85 ? -1.240 -4.310 11.486 1.00 98.00 85 SER A CA 1
ATOM 633 C C . SER A 1 85 ? -0.932 -4.051 12.962 1.00 98.00 85 SER A C 1
ATOM 635 O O . SER A 1 85 ? 0.209 -4.242 13.367 1.00 98.00 85 SER A O 1
ATOM 637 N N . ALA A 1 86 ? -1.941 -3.703 13.768 1.00 97.06 86 ALA A N 1
ATOM 638 C CA . ALA A 1 86 ? -1.875 -3.595 15.225 1.00 97.06 86 ALA A CA 1
ATOM 639 C C . ALA A 1 86 ? -2.519 -4.791 15.964 1.00 97.06 86 ALA A C 1
ATOM 641 O O . ALA A 1 86 ? -2.731 -4.731 17.174 1.00 97.06 86 ALA A O 1
ATOM 642 N N . GLY A 1 87 ? -2.838 -5.882 15.255 1.00 96.19 87 GLY A N 1
ATOM 643 C CA . GLY A 1 87 ? -3.322 -7.134 15.848 1.00 96.19 87 GLY A CA 1
ATOM 644 C C . GLY A 1 87 ? -4.834 -7.232 16.046 1.00 96.19 87 GLY A C 1
ATOM 645 O O . GLY A 1 87 ? -5.307 -8.169 16.690 1.00 96.19 87 GLY A O 1
ATOM 646 N N . HIS A 1 88 ? -5.614 -6.300 15.498 1.00 97.69 88 HIS A N 1
ATOM 647 C CA . HIS A 1 88 ? -7.070 -6.342 15.600 1.00 97.69 88 HIS A CA 1
ATOM 648 C C . HIS A 1 88 ? -7.687 -7.107 14.426 1.00 97.69 88 HIS A C 1
ATOM 650 O O . HIS A 1 88 ? -7.410 -6.822 13.262 1.00 97.69 88 HIS A O 1
ATOM 656 N N . LEU A 1 89 ? -8.549 -8.074 14.743 1.00 96.19 89 LEU A N 1
ATOM 657 C CA . LEU A 1 89 ? -9.141 -9.010 13.788 1.00 96.19 89 LEU A CA 1
ATOM 658 C C . LEU A 1 89 ? -10.675 -9.005 13.876 1.00 96.19 89 LEU A C 1
ATOM 660 O O . LEU A 1 89 ? -11.221 -8.709 14.943 1.00 96.19 89 LEU A O 1
ATOM 664 N N . PRO A 1 90 ? -11.387 -9.339 12.784 1.00 95.31 90 PRO A N 1
ATOM 665 C CA . PRO A 1 90 ? -12.846 -9.467 12.795 1.00 95.31 90 PRO A CA 1
ATOM 666 C C . PRO A 1 90 ? -13.329 -10.473 13.845 1.00 95.31 90 PRO A C 1
ATOM 668 O O . PRO A 1 90 ? -12.645 -11.453 14.143 1.00 95.31 90 PRO A O 1
ATOM 671 N N . GLY A 1 91 ? -14.498 -10.210 14.434 1.00 90.50 91 GLY A N 1
ATOM 672 C CA . GLY A 1 91 ? -15.081 -11.032 15.498 1.00 90.50 91 GLY A CA 1
ATOM 673 C C . GLY A 1 91 ? -14.327 -11.040 16.837 1.00 90.50 91 GLY A C 1
ATOM 674 O O . GLY A 1 91 ? -14.767 -11.718 17.763 1.00 90.50 91 GLY A O 1
ATOM 675 N N . LYS A 1 92 ? -13.208 -10.308 16.977 1.00 90.44 92 LYS A N 1
ATOM 676 C CA . LYS A 1 92 ? -12.351 -10.331 18.175 1.00 90.44 92 LYS A CA 1
ATOM 677 C C . LYS A 1 92 ? -12.124 -8.936 18.761 1.00 90.44 92 LYS A C 1
ATOM 679 O O . LYS A 1 92 ? -11.805 -7.989 18.047 1.00 90.44 92 LYS A O 1
ATOM 684 N N . GLY A 1 93 ? -12.202 -8.837 20.088 1.00 94.00 93 GLY A N 1
ATOM 685 C CA . GLY A 1 93 ? -11.881 -7.616 20.833 1.00 94.00 93 GLY A CA 1
ATOM 686 C C . GLY A 1 93 ? -12.774 -6.416 20.494 1.00 94.00 93 GLY A C 1
ATOM 687 O O . GLY A 1 93 ? -13.843 -6.557 19.905 1.00 94.00 93 GLY A O 1
ATOM 688 N N . GLU A 1 94 ? -12.313 -5.224 20.875 1.00 95.69 94 GLU A N 1
ATOM 689 C CA . GLU A 1 94 ? -13.065 -3.963 20.772 1.00 95.69 94 GLU A CA 1
ATOM 690 C C . GLU A 1 94 ? -13.507 -3.630 19.337 1.00 95.69 94 GLU A C 1
ATOM 692 O O . GLU A 1 94 ? -14.649 -3.233 19.110 1.00 95.69 94 GLU A O 1
ATOM 697 N N . TYR A 1 95 ? -12.628 -3.834 18.351 1.00 98.12 95 TYR A N 1
ATOM 698 C CA . TYR A 1 95 ? -12.902 -3.470 16.956 1.00 98.12 95 TYR A CA 1
ATOM 699 C C . TYR A 1 95 ? -13.507 -4.604 16.119 1.00 98.12 95 TYR A C 1
ATOM 701 O O . TYR A 1 95 ? -13.866 -4.368 14.965 1.00 98.12 95 TYR A O 1
ATOM 709 N N . GLY A 1 96 ? -13.665 -5.811 16.672 1.00 97.50 96 GLY A N 1
ATOM 710 C CA . GLY A 1 96 ? -14.154 -6.991 15.949 1.00 97.50 96 GLY A CA 1
ATOM 711 C C . GLY A 1 96 ? -15.449 -6.746 15.162 1.00 97.50 96 GLY A C 1
ATOM 712 O O . GLY A 1 96 ? -15.444 -6.927 13.942 1.00 97.50 96 GLY A O 1
ATOM 713 N N . PRO A 1 97 ? -16.526 -6.237 15.797 1.00 97.12 97 PRO A N 1
ATOM 714 C CA . PRO A 1 97 ? -17.783 -5.947 15.104 1.00 97.12 97 PRO A CA 1
ATOM 715 C C . PRO A 1 97 ? -17.660 -4.874 14.013 1.00 97.12 97 PRO A C 1
ATOM 717 O O . PRO A 1 97 ? -18.369 -4.922 13.007 1.00 97.12 97 PRO A O 1
ATOM 720 N N . ALA A 1 98 ? -16.779 -3.885 14.200 1.00 97.62 98 ALA A N 1
ATOM 721 C CA . ALA A 1 98 ? -16.519 -2.865 13.187 1.00 97.62 98 ALA A CA 1
ATOM 722 C C . ALA A 1 98 ? -15.816 -3.474 11.966 1.00 97.62 98 ALA A C 1
ATOM 724 O O . ALA A 1 98 ? -16.212 -3.211 10.828 1.00 97.62 98 ALA A O 1
ATOM 725 N N . LEU A 1 99 ? -14.828 -4.342 12.193 1.00 98.25 99 LEU A N 1
ATOM 726 C CA . LEU A 1 99 ? -14.124 -5.051 11.129 1.00 98.25 99 LEU A CA 1
ATOM 727 C C . LEU A 1 99 ? -15.044 -6.020 10.376 1.00 98.25 99 LEU A C 1
ATOM 729 O O . LEU A 1 99 ? -14.979 -6.063 9.151 1.00 98.25 99 LEU A O 1
ATOM 733 N N . ASP A 1 100 ? -15.969 -6.711 11.047 1.00 97.62 100 ASP A N 1
ATOM 734 C CA . ASP A 1 100 ? -16.950 -7.577 10.373 1.00 97.62 100 ASP A CA 1
ATOM 735 C C . ASP A 1 100 ? -17.835 -6.815 9.374 1.00 97.62 100 ASP A C 1
ATOM 737 O O . ASP A 1 100 ? -18.056 -7.285 8.250 1.00 97.62 100 ASP A O 1
ATOM 741 N N . ARG A 1 101 ? -18.304 -5.614 9.746 1.00 98.25 101 ARG A N 1
ATOM 742 C CA . ARG A 1 101 ? -19.067 -4.745 8.834 1.00 98.25 101 ARG A CA 1
ATOM 743 C C . ARG A 1 101 ? -18.208 -4.253 7.672 1.00 98.25 101 ARG A C 1
ATOM 745 O O . ARG A 1 101 ? -18.666 -4.267 6.533 1.00 98.25 101 ARG A O 1
ATOM 752 N N . ALA A 1 102 ? -16.959 -3.863 7.933 1.00 98.50 102 ALA A N 1
ATOM 753 C CA . ALA A 1 102 ? -16.037 -3.432 6.882 1.00 98.50 102 ALA A CA 1
ATOM 754 C C . ALA A 1 102 ? -15.751 -4.557 5.875 1.00 98.50 102 ALA A C 1
ATOM 756 O O . ALA A 1 102 ? -15.748 -4.324 4.668 1.00 98.50 102 ALA A O 1
ATOM 757 N N . ILE A 1 103 ? -15.580 -5.795 6.350 1.00 98.19 103 ILE A N 1
ATOM 758 C CA . ILE A 1 103 ? -15.426 -6.973 5.488 1.00 98.19 103 ILE A CA 1
ATOM 759 C C . ILE A 1 103 ? -16.677 -7.176 4.644 1.00 98.19 103 ILE A C 1
ATOM 761 O O . ILE A 1 103 ? -16.570 -7.321 3.430 1.00 98.19 103 ILE A O 1
ATOM 765 N N . GLN A 1 104 ? -17.865 -7.135 5.252 1.00 98.19 104 GLN A N 1
ATOM 766 C CA . GLN A 1 104 ? -19.117 -7.256 4.506 1.00 98.19 104 GLN A CA 1
ATOM 767 C C . GLN A 1 104 ? -19.229 -6.199 3.399 1.00 98.19 104 GLN A C 1
ATOM 769 O O . GLN A 1 104 ? -19.588 -6.543 2.272 1.00 98.19 104 GLN A O 1
ATOM 774 N N . TYR A 1 105 ? -18.869 -4.949 3.696 1.00 98.56 105 TYR A N 1
ATOM 775 C CA . TYR A 1 105 ? -18.839 -3.866 2.717 1.00 98.56 105 TYR A CA 1
ATOM 776 C C . TYR A 1 105 ? -17.888 -4.161 1.547 1.00 98.56 105 TYR A C 1
ATOM 778 O O . TYR A 1 105 ? -18.266 -4.011 0.384 1.00 98.56 105 TYR A O 1
ATOM 786 N N . MET A 1 106 ? -16.665 -4.619 1.839 1.00 98.56 106 MET A N 1
ATOM 787 C CA . MET A 1 106 ? -15.672 -4.969 0.817 1.00 98.56 106 MET A CA 1
ATOM 788 C C . MET A 1 106 ? -16.132 -6.132 -0.069 1.00 98.56 106 MET A C 1
ATOM 790 O O . MET A 1 106 ? -15.994 -6.055 -1.289 1.00 98.56 106 MET A O 1
ATOM 794 N N . LEU A 1 107 ? -16.714 -7.184 0.520 1.00 98.56 107 LEU A N 1
ATOM 795 C CA . LEU A 1 107 ? -17.236 -8.337 -0.224 1.00 98.56 107 LEU A CA 1
ATOM 796 C C . LEU A 1 107 ? -18.393 -7.930 -1.152 1.00 98.56 107 LEU A C 1
ATOM 798 O O . LEU A 1 107 ? -18.441 -8.351 -2.305 1.00 98.56 107 LEU A O 1
ATOM 802 N N . ALA A 1 108 ? -19.290 -7.058 -0.681 1.00 98.00 108 ALA A N 1
ATOM 803 C CA . ALA A 1 108 ? -20.434 -6.572 -1.456 1.00 98.00 108 ALA A CA 1
ATOM 804 C C . ALA A 1 108 ? -20.047 -5.660 -2.640 1.00 98.00 108 ALA A C 1
ATOM 806 O O . ALA A 1 108 ? -20.878 -5.370 -3.501 1.00 98.00 108 ALA A O 1
ATOM 807 N N . ALA A 1 109 ? -18.796 -5.196 -2.708 1.00 97.12 109 ALA A N 1
ATOM 808 C CA . ALA A 1 109 ? -18.321 -4.332 -3.783 1.00 97.12 109 ALA A CA 1
ATOM 809 C C . ALA A 1 109 ? -17.895 -5.091 -5.056 1.00 97.12 109 ALA A C 1
ATOM 811 O O . ALA A 1 109 ? -17.612 -4.444 -6.069 1.00 97.12 109 ALA A O 1
ATOM 812 N N . GLN A 1 110 ? -17.844 -6.428 -5.037 1.00 98.00 110 GLN A N 1
ATOM 813 C CA . GLN A 1 110 ? -17.451 -7.216 -6.206 1.00 98.00 110 GLN A CA 1
ATOM 814 C C . GLN A 1 110 ? -18.463 -7.096 -7.358 1.00 98.00 110 GLN A C 1
ATOM 816 O O . GLN A 1 110 ? -19.677 -7.056 -7.160 1.00 98.00 110 GLN A O 1
ATOM 821 N N . LYS A 1 111 ? -17.949 -7.023 -8.586 1.00 96.38 111 LYS A N 1
ATOM 822 C CA . LYS A 1 111 ? -18.718 -7.029 -9.835 1.00 96.38 111 LYS A CA 1
ATOM 823 C C . LYS A 1 111 ? -18.762 -8.424 -10.455 1.00 96.38 111 LYS A C 1
ATOM 825 O O . LYS A 1 111 ? -17.925 -9.257 -10.112 1.00 96.38 111 LYS A O 1
ATOM 830 N N . PRO A 1 112 ? -19.698 -8.682 -11.391 1.00 95.75 112 PRO A N 1
ATOM 831 C CA . PRO A 1 112 ? -19.846 -10.002 -12.008 1.00 95.75 112 PRO A CA 1
ATOM 832 C C . PRO A 1 112 ? -18.581 -10.545 -12.689 1.00 95.75 112 PRO A C 1
ATOM 834 O O . PRO A 1 112 ? -18.417 -11.754 -12.793 1.00 95.75 112 PRO A O 1
ATOM 837 N N . ASP A 1 113 ? -17.676 -9.674 -13.143 1.00 94.94 113 ASP A N 1
ATOM 838 C CA . ASP A 1 113 ? -16.407 -10.053 -13.774 1.00 94.94 113 ASP A CA 1
ATOM 839 C C . ASP A 1 113 ? -15.257 -10.293 -12.775 1.00 94.94 113 ASP A C 1
ATOM 841 O O . ASP A 1 113 ? -14.150 -10.648 -13.190 1.00 94.94 113 ASP A O 1
ATOM 845 N N . GLY A 1 114 ? -15.504 -10.114 -11.474 1.00 97.69 114 GLY A N 1
ATOM 846 C CA . GLY A 1 114 ? -14.519 -10.231 -10.398 1.00 97.69 114 GLY A CA 1
ATOM 847 C C . GLY A 1 114 ? -13.862 -8.908 -9.988 1.00 97.69 114 GLY A C 1
ATOM 848 O O . GLY A 1 114 ? -13.133 -8.884 -8.994 1.00 97.69 114 GLY A O 1
ATOM 849 N N . LEU A 1 115 ? -14.129 -7.794 -10.685 1.00 97.69 115 LEU A N 1
ATOM 850 C CA . LEU A 1 115 ? -13.608 -6.480 -10.300 1.00 97.69 115 LEU A CA 1
ATOM 851 C C . LEU A 1 115 ? -14.116 -6.088 -8.902 1.00 97.69 115 LEU A C 1
ATOM 853 O O . LEU A 1 115 ? -15.307 -6.167 -8.618 1.00 97.69 115 LEU A O 1
ATOM 857 N N . LEU A 1 116 ? -13.226 -5.594 -8.042 1.00 98.06 116 LEU A N 1
ATOM 858 C CA . LEU A 1 116 ? -13.571 -5.078 -6.715 1.00 98.06 116 LEU A CA 1
ATOM 859 C C . LEU A 1 116 ? -13.553 -3.551 -6.795 1.00 98.06 116 LEU A C 1
ATOM 861 O O . LEU A 1 116 ? -12.492 -2.934 -6.798 1.00 98.06 116 LEU A O 1
ATOM 865 N N . ALA A 1 117 ? -14.726 -2.939 -6.929 1.00 96.44 117 ALA A N 1
ATOM 866 C CA . ALA A 1 117 ? -14.875 -1.491 -7.061 1.00 96.44 117 ALA A CA 1
ATOM 867 C C . ALA A 1 117 ? -16.294 -1.091 -6.665 1.00 96.44 117 ALA A C 1
ATOM 869 O O . ALA A 1 117 ? -17.244 -1.736 -7.082 1.00 96.44 117 ALA A O 1
ATOM 870 N N . ARG A 1 118 ? -16.511 -0.011 -5.915 1.00 91.62 118 ARG A N 1
ATOM 871 C CA . ARG A 1 118 ? -17.889 0.408 -5.615 1.00 91.62 118 ARG A CA 1
ATOM 872 C C . ARG A 1 118 ? -18.582 0.908 -6.881 1.00 91.62 118 ARG A C 1
ATOM 874 O O . ARG A 1 118 ? -19.653 0.413 -7.235 1.00 91.62 118 ARG A O 1
ATOM 881 N N . ALA A 1 119 ? -17.925 1.832 -7.579 1.00 85.44 119 ALA A N 1
ATOM 882 C CA . ALA A 1 119 ? -18.316 2.325 -8.894 1.00 85.44 119 ALA A CA 1
ATOM 883 C C . ALA A 1 119 ? -17.522 1.594 -9.987 1.00 85.44 119 ALA A C 1
ATOM 885 O O . ALA A 1 119 ? -16.293 1.554 -9.937 1.00 85.44 119 ALA A O 1
ATOM 886 N N . ALA A 1 120 ? -18.222 1.018 -10.967 1.00 78.31 120 ALA A N 1
ATOM 887 C CA . ALA A 1 120 ? -17.597 0.378 -12.119 1.00 78.31 120 ALA A CA 1
ATOM 888 C C . ALA A 1 120 ? -17.518 1.369 -13.292 1.00 78.31 120 ALA A C 1
ATOM 890 O O . ALA A 1 120 ? -18.493 2.083 -13.541 1.00 78.31 120 ALA A O 1
ATOM 891 N N . PRO A 1 121 ? -16.392 1.425 -14.023 1.00 80.31 121 PRO A N 1
ATOM 892 C CA . PRO A 1 121 ? -16.298 2.270 -15.203 1.00 80.31 121 PRO A CA 1
ATOM 893 C C . PRO A 1 121 ? -17.266 1.786 -16.292 1.00 80.31 121 PRO A C 1
ATOM 895 O O . PRO A 1 121 ? -17.275 0.616 -16.667 1.00 80.31 121 PRO A O 1
ATOM 898 N N . THR A 1 122 ? -18.070 2.703 -16.819 1.00 81.12 122 THR A N 1
ATOM 899 C CA . THR A 1 122 ? -19.007 2.492 -17.937 1.00 81.12 122 THR A CA 1
ATOM 900 C C . THR A 1 122 ? -18.308 2.691 -19.281 1.00 81.12 122 THR A C 1
ATOM 902 O O . THR A 1 122 ? -17.127 3.031 -19.309 1.00 81.12 122 THR A O 1
ATOM 905 N N . ALA A 1 123 ? -19.031 2.543 -20.402 1.00 79.12 123 ALA A N 1
ATOM 906 C CA . ALA A 1 123 ? -18.540 2.853 -21.749 1.00 79.12 123 ALA A CA 1
ATOM 907 C C . ALA A 1 123 ? -18.094 4.322 -21.932 1.00 79.12 123 ALA A C 1
ATOM 909 O O . ALA A 1 123 ? -17.244 4.585 -22.784 1.00 79.12 123 ALA A O 1
ATOM 910 N N . SER A 1 124 ? -18.607 5.244 -21.111 1.00 80.75 124 SER A N 1
ATOM 911 C CA . SER A 1 124 ? -18.457 6.695 -21.266 1.00 80.75 124 SER A CA 1
ATOM 912 C C . SER A 1 124 ? -17.006 7.196 -21.232 1.00 80.75 124 SER A C 1
ATOM 914 O O . SER A 1 124 ? -16.141 6.639 -20.554 1.00 80.75 124 SER A O 1
ATOM 916 N N . SER A 1 125 ? -16.735 8.289 -21.937 1.00 82.25 125 SER A N 1
ATOM 917 C CA . SER A 1 125 ? -15.435 8.976 -21.930 1.00 82.25 125 SER A CA 1
ATOM 918 C C . SER A 1 125 ? -15.448 10.261 -21.097 1.00 82.25 125 SER A C 1
ATOM 920 O O . SER A 1 125 ? -14.492 11.030 -21.157 1.00 82.25 125 SER A O 1
ATOM 922 N N . ASP A 1 126 ? -16.517 10.512 -20.334 1.00 86.12 126 ASP A N 1
ATOM 923 C CA . ASP A 1 126 ? -16.575 11.663 -19.436 1.00 86.12 126 ASP A CA 1
ATOM 924 C C . ASP A 1 126 ? -15.514 11.579 -18.325 1.00 86.12 126 ASP A C 1
ATOM 926 O O . ASP A 1 126 ? -15.045 10.499 -17.944 1.00 86.12 126 ASP A O 1
ATOM 930 N N . LEU A 1 127 ? -15.132 12.745 -17.800 1.00 80.06 127 LEU A N 1
ATOM 931 C CA . LEU A 1 127 ? -14.062 12.859 -16.814 1.00 80.06 127 LEU A CA 1
ATOM 932 C C . LEU A 1 127 ? -14.333 12.028 -15.550 1.00 80.06 127 LEU A C 1
ATOM 934 O O . LEU A 1 127 ? -13.413 11.392 -15.036 1.00 80.06 127 LEU A O 1
ATOM 938 N N . ASN A 1 128 ? -15.578 11.968 -15.073 1.00 80.31 128 ASN A N 1
ATOM 939 C CA . ASN A 1 128 ? -15.927 11.197 -13.877 1.00 80.31 128 ASN A CA 1
ATOM 940 C C . ASN A 1 128 ? -15.750 9.695 -14.114 1.00 80.31 128 ASN A C 1
ATOM 942 O O . ASN A 1 128 ? -15.263 8.970 -13.239 1.00 80.31 128 ASN A O 1
ATOM 946 N N . ASN A 1 129 ? -16.090 9.217 -15.310 1.00 82.62 129 ASN A N 1
ATOM 947 C CA . ASN A 1 129 ? -15.890 7.828 -15.684 1.00 82.62 129 ASN A CA 1
ATOM 948 C C . ASN A 1 129 ? -14.406 7.485 -15.875 1.00 82.62 129 ASN A C 1
ATOM 950 O O . ASN A 1 129 ? -13.974 6.401 -15.480 1.00 82.62 129 ASN A O 1
ATOM 954 N N . LEU A 1 130 ? -13.600 8.412 -16.404 1.00 81.00 130 LEU A N 1
ATOM 955 C CA . LEU A 1 130 ? -12.145 8.246 -16.472 1.00 81.00 130 LEU A CA 1
ATOM 956 C C . LEU A 1 130 ? -11.531 8.153 -15.070 1.00 81.00 130 LEU A C 1
ATOM 958 O O . LEU A 1 130 ? -10.775 7.221 -14.808 1.00 81.00 130 LEU A O 1
ATOM 962 N N . LEU A 1 131 ? -11.910 9.039 -14.145 1.00 83.00 131 LEU A N 1
ATOM 963 C CA . LEU A 1 131 ? -11.467 8.982 -12.745 1.00 83.00 131 LEU A CA 1
ATOM 964 C C . LEU A 1 131 ? -11.921 7.690 -12.047 1.00 83.00 131 LEU A C 1
ATOM 966 O O . LEU A 1 131 ? -11.174 7.106 -11.262 1.00 83.00 131 LEU A O 1
ATOM 970 N N . THR A 1 132 ? -13.123 7.203 -12.361 1.00 86.69 132 THR A N 1
ATOM 971 C CA . THR A 1 132 ? -13.622 5.908 -11.871 1.00 86.69 132 THR A CA 1
ATOM 972 C C . THR A 1 132 ? -12.787 4.750 -12.415 1.00 86.69 132 THR A C 1
ATOM 974 O O . THR A 1 132 ? -12.409 3.861 -11.656 1.00 86.69 132 THR A O 1
ATOM 977 N N . ALA A 1 133 ? -12.426 4.769 -13.701 1.00 84.75 133 ALA A N 1
ATOM 978 C CA . ALA A 1 133 ? -11.590 3.738 -14.316 1.00 84.75 133 ALA A CA 1
ATOM 979 C C . ALA A 1 133 ? -10.163 3.702 -13.746 1.00 84.75 133 ALA A C 1
ATOM 981 O O . ALA A 1 133 ? -9.579 2.619 -13.639 1.00 84.75 133 ALA A O 1
ATOM 982 N N . GLN A 1 134 ? -9.612 4.866 -13.383 1.00 88.06 134 GLN A N 1
ATOM 983 C CA . GLN A 1 134 ? -8.323 4.970 -12.696 1.00 88.06 134 GLN A CA 1
ATOM 984 C C . GLN A 1 134 ? -8.402 4.360 -11.298 1.00 88.06 134 GLN A C 1
ATOM 986 O O . GLN A 1 134 ? -7.651 3.440 -10.970 1.00 88.06 134 GLN A O 1
ATOM 991 N N . ALA A 1 135 ? -9.364 4.819 -10.496 1.00 92.25 135 ALA A N 1
ATOM 992 C CA . ALA A 1 135 ? -9.505 4.373 -9.120 1.00 92.25 135 ALA A CA 1
ATOM 993 C C . ALA A 1 135 ? -9.900 2.890 -9.015 1.00 92.25 135 ALA A C 1
ATOM 995 O O . ALA A 1 135 ? -9.463 2.208 -8.096 1.00 92.25 135 ALA A O 1
ATOM 996 N N . ALA A 1 136 ? -10.667 2.346 -9.967 1.00 95.19 136 ALA A N 1
ATOM 997 C CA . ALA A 1 136 ? -11.082 0.941 -9.979 1.00 95.19 136 ALA A CA 1
ATOM 998 C C . ALA A 1 136 ? -9.904 -0.051 -9.944 1.00 95.19 136 ALA A C 1
ATOM 1000 O O . ALA A 1 136 ? -10.012 -1.088 -9.297 1.00 95.19 136 ALA A O 1
ATOM 1001 N N . ALA A 1 137 ? -8.767 0.262 -10.578 1.00 95.81 137 ALA A N 1
ATOM 1002 C CA . ALA A 1 137 ? -7.592 -0.610 -10.515 1.00 95.81 137 ALA A CA 1
ATOM 1003 C C . ALA A 1 137 ? -6.957 -0.636 -9.114 1.00 95.81 137 ALA A C 1
ATOM 1005 O O . ALA A 1 137 ? -6.570 -1.706 -8.647 1.00 95.81 137 ALA A O 1
ATOM 1006 N N . TYR A 1 138 ? -6.908 0.516 -8.437 1.00 97.44 138 TYR A N 1
ATOM 1007 C CA . TYR A 1 138 ? -6.451 0.614 -7.048 1.00 97.44 138 TYR A CA 1
ATOM 1008 C C . TYR A 1 138 ? -7.422 -0.067 -6.086 1.00 97.44 138 TYR A C 1
ATOM 1010 O O . TYR A 1 138 ? -6.995 -0.884 -5.279 1.00 97.44 138 TYR A O 1
ATOM 1018 N N . ASN A 1 139 ? -8.725 0.206 -6.217 1.00 98.12 139 ASN A N 1
ATOM 1019 C CA . ASN A 1 139 ? -9.779 -0.497 -5.482 1.00 98.12 139 ASN A CA 1
ATOM 1020 C C . ASN A 1 139 ? -9.616 -2.005 -5.574 1.00 98.12 139 ASN A C 1
ATOM 1022 O O . ASN A 1 139 ? -9.644 -2.686 -4.555 1.00 98.12 139 ASN A O 1
ATOM 1026 N N . HIS A 1 140 ? -9.367 -2.508 -6.781 1.00 98.56 140 HIS A N 1
ATOM 1027 C CA . HIS A 1 140 ? -9.250 -3.933 -6.981 1.00 98.56 140 HIS A CA 1
ATOM 1028 C C . HIS A 1 140 ? -8.076 -4.547 -6.226 1.00 98.56 140 HIS A C 1
ATOM 1030 O O . HIS A 1 140 ? -8.270 -5.465 -5.433 1.00 98.56 140 HIS A O 1
ATOM 1036 N N . ALA A 1 141 ? -6.872 -4.026 -6.448 1.00 98.56 141 ALA A N 1
ATOM 1037 C CA . ALA A 1 141 ? -5.673 -4.611 -5.869 1.00 98.56 141 ALA A CA 1
ATOM 1038 C C . ALA A 1 141 ? -5.572 -4.382 -4.353 1.00 98.56 141 ALA A C 1
ATOM 1040 O O . ALA A 1 141 ? -5.215 -5.299 -3.622 1.00 98.56 141 ALA A O 1
ATOM 1041 N N . ILE A 1 142 ? -5.939 -3.196 -3.857 1.00 98.88 142 ILE A N 1
ATOM 1042 C CA . ILE A 1 142 ? -5.881 -2.872 -2.422 1.00 98.88 142 ILE A CA 1
ATOM 1043 C C . ILE A 1 142 ? -6.898 -3.707 -1.638 1.00 98.88 142 ILE A C 1
ATOM 1045 O O . ILE A 1 142 ? -6.577 -4.251 -0.583 1.00 98.88 142 ILE A O 1
ATOM 1049 N N . THR A 1 143 ? -8.127 -3.834 -2.144 1.00 98.88 143 THR A N 1
ATOM 1050 C CA . THR A 1 143 ? -9.149 -4.653 -1.483 1.00 98.88 143 THR A CA 1
ATOM 1051 C C . THR A 1 143 ? -8.860 -6.139 -1.630 1.00 98.88 143 THR A C 1
ATOM 1053 O O . THR A 1 143 ? -9.050 -6.872 -0.665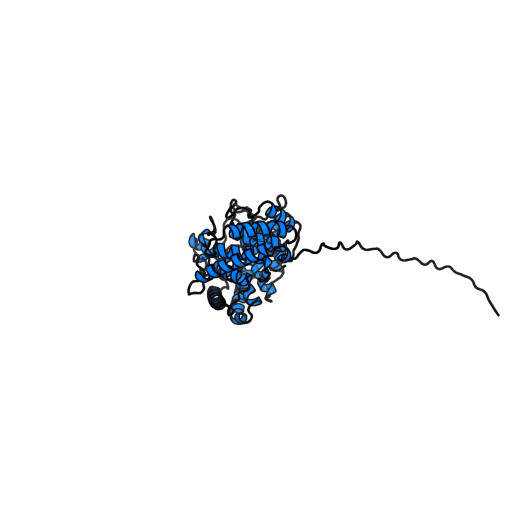 1.00 98.88 143 THR A O 1
ATOM 1056 N N . GLY A 1 144 ? -8.343 -6.576 -2.782 1.00 98.81 144 GLY A N 1
ATOM 1057 C CA . GLY A 1 144 ? -7.837 -7.935 -2.960 1.00 98.81 144 GLY A CA 1
ATOM 1058 C C . GLY A 1 144 ? -6.784 -8.283 -1.908 1.00 98.81 144 GLY A C 1
ATOM 1059 O O . GLY A 1 144 ? -6.942 -9.285 -1.219 1.00 98.81 144 GLY A O 1
ATOM 1060 N N . LEU A 1 145 ? -5.784 -7.412 -1.718 1.00 98.81 145 LEU A N 1
ATOM 1061 C CA . LEU A 1 145 ? -4.747 -7.567 -0.697 1.00 98.81 145 LEU A CA 1
ATOM 1062 C C . LEU A 1 145 ? -5.334 -7.671 0.717 1.00 98.81 145 LEU A C 1
ATOM 1064 O O . LEU A 1 145 ? -5.007 -8.597 1.451 1.00 98.81 145 LEU A O 1
ATOM 1068 N N . ALA A 1 146 ? -6.214 -6.747 1.110 1.00 98.81 146 ALA A N 1
ATOM 1069 C CA . ALA A 1 146 ? -6.808 -6.785 2.446 1.00 98.81 146 ALA A CA 1
ATOM 1070 C C . ALA A 1 146 ? -7.612 -8.076 2.681 1.00 98.81 146 ALA A C 1
ATOM 1072 O O . ALA A 1 146 ? -7.534 -8.670 3.755 1.00 98.81 146 ALA A O 1
ATOM 1073 N N . LEU A 1 147 ? -8.365 -8.534 1.675 1.00 98.75 147 LEU A N 1
ATOM 1074 C CA . LEU A 1 147 ? -9.130 -9.777 1.75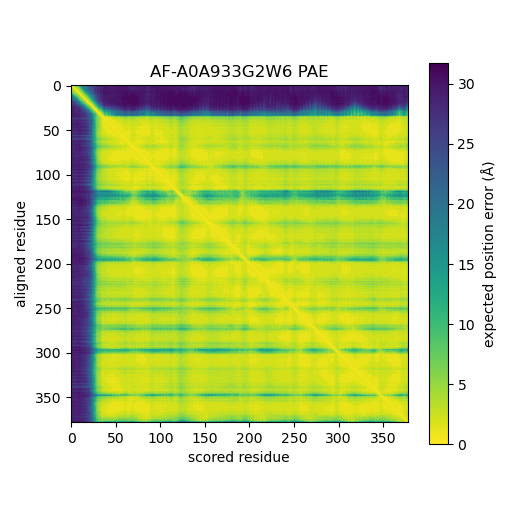2 1.00 98.75 147 LEU A CA 1
ATOM 1075 C C . LEU A 1 147 ? -8.223 -11.013 1.822 1.00 98.75 147 LEU A C 1
ATOM 1077 O O . LEU A 1 147 ? -8.534 -11.930 2.580 1.00 98.75 147 LEU A O 1
ATOM 1081 N N . SER A 1 148 ? -7.113 -11.057 1.079 1.00 98.62 148 SER A N 1
ATOM 1082 C CA . SER A 1 148 ? -6.178 -12.188 1.122 1.00 98.62 148 SER A CA 1
ATOM 1083 C C . SER A 1 148 ? -5.392 -12.247 2.433 1.00 98.62 148 SER A C 1
ATOM 1085 O O . SER A 1 148 ? -5.228 -13.336 2.983 1.00 98.62 148 SER A O 1
ATOM 1087 N N . GLU A 1 149 ? -5.018 -11.101 3.010 1.00 98.25 149 GLU A N 1
ATOM 1088 C CA . GLU A 1 149 ? -4.441 -11.051 4.362 1.00 98.25 149 GLU A CA 1
ATOM 1089 C C . GLU A 1 149 ? -5.459 -11.525 5.411 1.00 98.25 149 GLU A C 1
ATOM 1091 O O . GLU A 1 149 ? -5.148 -12.369 6.252 1.00 98.25 149 GLU A O 1
ATOM 1096 N N . LEU A 1 150 ? -6.710 -11.056 5.331 1.00 97.75 150 LEU A N 1
ATOM 1097 C CA . LEU A 1 150 ? -7.783 -11.511 6.221 1.00 97.75 150 LEU A CA 1
ATOM 1098 C C . LEU A 1 150 ? -8.022 -13.016 6.114 1.00 97.75 150 LEU A C 1
ATOM 1100 O O . LEU A 1 150 ? -8.229 -13.661 7.138 1.00 97.75 150 LEU A O 1
ATOM 1104 N N . TYR A 1 151 ? -7.974 -13.577 4.905 1.00 97.94 151 TYR A N 1
ATOM 1105 C CA . TYR A 1 151 ? -8.125 -15.013 4.686 1.00 97.94 151 TYR A CA 1
ATOM 1106 C C . TYR A 1 151 ? -7.029 -15.826 5.393 1.00 97.94 151 TYR A C 1
ATOM 1108 O O . TYR A 1 151 ? -7.299 -16.874 5.981 1.00 97.94 151 TYR A O 1
ATOM 1116 N N . GLY A 1 152 ? -5.786 -15.334 5.370 1.00 95.69 152 GLY A N 1
ATOM 1117 C CA . GLY A 1 152 ? -4.674 -15.961 6.088 1.00 95.69 152 GLY A CA 1
ATOM 1118 C C . GLY A 1 152 ? -4.780 -15.828 7.611 1.00 95.69 152 GLY A C 1
ATOM 1119 O O . GLY A 1 152 ? -4.359 -16.723 8.339 1.00 95.69 152 GLY A O 1
ATOM 1120 N N . MET A 1 153 ? -5.362 -14.730 8.104 1.00 95.56 153 MET A N 1
ATOM 1121 C CA . MET A 1 153 ? -5.374 -14.390 9.535 1.00 95.56 153 MET A CA 1
ATOM 1122 C C . MET A 1 153 ? -6.672 -14.759 10.271 1.00 95.56 153 MET A C 1
ATOM 1124 O O . MET A 1 153 ? -6.686 -14.815 11.501 1.00 95.56 153 MET A O 1
ATOM 1128 N N . SER A 1 154 ? -7.780 -14.968 9.553 1.00 94.69 154 SER A N 1
ATOM 1129 C CA . SER A 1 154 ? -9.126 -15.135 10.127 1.00 94.69 154 SER A CA 1
ATOM 1130 C C . SER A 1 154 ? -9.882 -16.318 9.504 1.00 94.69 154 SER A C 1
ATOM 1132 O O . SER A 1 154 ? -10.814 -16.096 8.726 1.00 94.69 154 SER A O 1
ATOM 1134 N N . PRO A 1 155 ? -9.556 -17.573 9.884 1.00 93.94 155 PRO A N 1
ATOM 1135 C CA . PRO A 1 155 ? -10.170 -18.777 9.314 1.00 93.94 155 PRO A CA 1
ATOM 1136 C C . PRO A 1 155 ? -11.706 -18.783 9.308 1.00 93.94 155 PRO A C 1
ATOM 1138 O O . PRO A 1 155 ? -12.318 -19.260 8.353 1.00 93.94 155 PRO A O 1
ATOM 1141 N N . ASP A 1 156 ? -12.340 -18.192 10.325 1.00 93.75 156 ASP A N 1
ATOM 1142 C CA . ASP A 1 156 ? -13.804 -18.112 10.439 1.00 93.75 156 ASP A CA 1
ATOM 1143 C C . ASP A 1 156 ? -14.455 -17.297 9.305 1.00 93.75 156 ASP A C 1
ATOM 1145 O O . ASP A 1 156 ? -15.618 -17.509 8.957 1.00 93.75 156 ASP A O 1
ATOM 1149 N N . GLN A 1 157 ? -13.704 -16.390 8.672 1.00 95.38 157 GLN A N 1
ATOM 1150 C CA . GLN A 1 157 ? -14.174 -15.575 7.550 1.00 95.38 157 GLN A CA 1
ATOM 1151 C C . GLN A 1 157 ? -13.941 -16.250 6.190 1.00 95.38 157 GLN A C 1
ATOM 1153 O O . GLN A 1 157 ? -14.518 -15.820 5.185 1.00 95.38 157 GLN A O 1
ATOM 1158 N N . ASN A 1 158 ? -13.155 -17.333 6.130 1.00 97.00 158 ASN A N 1
ATOM 1159 C CA . ASN A 1 158 ? -12.688 -17.923 4.871 1.00 97.00 158 ASN A CA 1
ATOM 1160 C C . ASN A 1 158 ? -13.835 -18.368 3.967 1.00 97.00 158 ASN A C 1
ATOM 1162 O O . ASN A 1 158 ? -13.770 -18.154 2.759 1.00 97.00 158 ASN A O 1
ATOM 1166 N N . ARG A 1 159 ? -14.929 -18.896 4.533 1.00 97.81 159 ARG A N 1
ATOM 1167 C CA . ARG A 1 159 ? -16.116 -19.291 3.753 1.00 97.81 159 ARG A CA 1
ATOM 1168 C C . ARG A 1 159 ? -16.722 -18.119 2.969 1.00 97.81 159 ARG A C 1
ATOM 1170 O O . ARG A 1 159 ? -17.208 -18.323 1.862 1.00 97.81 159 ARG A O 1
ATOM 1177 N N . ARG A 1 160 ? -16.697 -16.908 3.534 1.00 97.31 160 ARG A N 1
ATOM 1178 C CA . ARG A 1 160 ? -17.232 -15.684 2.909 1.00 97.31 160 ARG A CA 1
ATOM 1179 C C . ARG A 1 160 ? -16.228 -15.063 1.940 1.00 97.31 160 ARG A C 1
ATOM 1181 O O . ARG A 1 160 ? -16.621 -14.559 0.894 1.00 97.31 160 ARG A O 1
ATOM 1188 N N . ILE A 1 161 ? -14.944 -15.094 2.299 1.00 98.50 161 ILE A N 1
ATOM 1189 C CA . ILE A 1 161 ? -13.873 -14.418 1.562 1.00 98.50 161 ILE A CA 1
ATOM 1190 C C . ILE A 1 161 ? -13.429 -15.217 0.328 1.00 98.50 161 ILE A C 1
ATOM 1192 O O . ILE A 1 161 ? -13.215 -14.620 -0.726 1.00 98.50 161 ILE A O 1
ATOM 1196 N N . LYS A 1 162 ? -13.319 -16.551 0.424 1.00 98.44 162 LYS A N 1
ATOM 1197 C CA . LYS A 1 162 ? -12.764 -17.395 -0.647 1.00 98.44 162 LYS A CA 1
ATOM 1198 C C . LYS A 1 162 ? -13.392 -17.165 -2.031 1.00 98.44 162 LYS A C 1
ATOM 1200 O O . LYS A 1 162 ? -12.626 -16.893 -2.950 1.00 98.44 162 LYS A O 1
ATOM 1205 N N . PRO A 1 163 ? -14.728 -17.234 -2.219 1.00 98.50 163 PRO A N 1
ATOM 1206 C CA . PRO A 1 163 ? -15.312 -17.087 -3.555 1.00 98.50 163 PRO A CA 1
ATOM 1207 C C . PRO A 1 163 ? -15.054 -15.699 -4.158 1.00 98.50 163 PRO A C 1
ATOM 1209 O O . PRO A 1 163 ? -14.823 -15.577 -5.360 1.00 98.50 163 PRO A O 1
ATOM 1212 N N . VAL A 1 164 ? -15.031 -14.658 -3.318 1.00 98.69 164 VAL A N 1
ATOM 1213 C CA . VAL A 1 164 ? -14.715 -13.293 -3.751 1.00 98.69 164 VAL A CA 1
ATOM 1214 C C . VAL A 1 164 ? -13.248 -13.192 -4.166 1.00 98.69 164 VAL A C 1
ATOM 1216 O O . VAL A 1 164 ? -12.958 -12.624 -5.219 1.00 98.69 164 VAL A O 1
ATOM 1219 N N . LEU A 1 165 ? -12.326 -13.780 -3.396 1.00 98.50 165 LEU A N 1
ATOM 1220 C CA . LEU A 1 165 ? -10.905 -13.821 -3.747 1.00 98.50 165 LEU A CA 1
ATOM 1221 C C . LEU A 1 165 ? -10.624 -14.628 -5.015 1.00 98.50 165 LEU A C 1
ATOM 1223 O O . LEU A 1 165 ? -9.849 -14.152 -5.837 1.00 98.50 165 LEU A O 1
ATOM 1227 N N . ASP A 1 166 ? -11.262 -15.785 -5.215 1.00 98.62 166 ASP A N 1
ATOM 1228 C CA . ASP A 1 166 ? -11.095 -16.592 -6.434 1.00 98.62 166 ASP A CA 1
ATOM 1229 C C . ASP A 1 166 ? -11.458 -15.763 -7.684 1.00 98.62 166 ASP A C 1
ATOM 1231 O O . ASP A 1 166 ? -10.687 -15.680 -8.644 1.00 98.62 166 ASP A O 1
ATOM 1235 N N . ALA A 1 167 ? -12.605 -15.073 -7.655 1.00 98.69 167 ALA A N 1
ATOM 1236 C CA . ALA A 1 167 ? -13.046 -14.220 -8.759 1.00 98.69 167 ALA A CA 1
ATOM 1237 C C . ALA A 1 167 ? -12.161 -12.972 -8.935 1.00 98.69 167 ALA A C 1
ATOM 1239 O O . ALA A 1 167 ? -11.862 -12.580 -10.068 1.00 98.69 167 ALA A O 1
ATOM 1240 N N . ALA A 1 168 ? -11.709 -12.362 -7.835 1.00 98.69 168 ALA A N 1
ATOM 1241 C CA . ALA A 1 168 ? -10.827 -11.202 -7.883 1.00 98.69 168 ALA A CA 1
ATOM 1242 C C . ALA A 1 168 ? -9.441 -11.557 -8.444 1.00 98.69 168 ALA A C 1
ATOM 1244 O O . ALA A 1 168 ? -8.935 -10.866 -9.328 1.00 98.69 168 ALA A O 1
ATOM 1245 N N . LEU A 1 169 ? -8.860 -12.671 -8.000 1.00 98.75 169 LEU A N 1
ATOM 1246 C CA . LEU A 1 169 ? -7.599 -13.188 -8.519 1.00 98.75 169 LEU A CA 1
ATOM 1247 C C . LEU A 1 169 ? -7.714 -13.489 -10.017 1.00 98.75 169 LEU A C 1
ATOM 1249 O O . LEU A 1 169 ? -6.879 -13.043 -10.803 1.00 98.75 169 LEU A O 1
ATOM 1253 N N . ALA A 1 170 ? -8.792 -14.152 -10.441 1.00 98.56 170 ALA A N 1
ATOM 1254 C CA . ALA A 1 170 ? -9.038 -14.412 -11.856 1.00 98.56 170 ALA A CA 1
ATOM 1255 C C . ALA A 1 170 ? -9.126 -13.113 -12.682 1.00 98.56 170 ALA A C 1
ATOM 1257 O O . ALA A 1 170 ? -8.591 -13.056 -13.791 1.00 98.56 170 ALA A O 1
ATOM 1258 N N . TYR A 1 171 ? -9.762 -12.057 -12.160 1.00 98.12 171 TYR A N 1
ATOM 1259 C CA . TYR A 1 171 ? -9.780 -10.743 -12.813 1.00 98.12 171 TYR A CA 1
ATOM 1260 C C . TYR A 1 171 ? -8.365 -10.156 -12.951 1.00 98.12 171 TYR A C 1
ATOM 1262 O O . TYR A 1 171 ? -7.983 -9.732 -14.046 1.00 98.12 171 TYR A O 1
ATOM 1270 N N . ALA A 1 172 ? -7.567 -10.173 -11.879 1.00 98.06 172 ALA A N 1
ATOM 1271 C CA . ALA A 1 172 ? -6.204 -9.644 -11.883 1.00 98.06 172 ALA A CA 1
ATOM 1272 C C . ALA A 1 172 ? -5.293 -10.345 -12.901 1.00 98.06 172 ALA A C 1
ATOM 1274 O O . ALA A 1 172 ? -4.591 -9.669 -13.664 1.00 98.06 172 ALA A O 1
ATOM 1275 N N . LEU A 1 173 ? -5.356 -11.681 -12.948 1.00 98.06 173 LEU A N 1
ATOM 1276 C CA . LEU A 1 173 ? -4.581 -12.514 -13.870 1.00 98.06 173 LEU A CA 1
ATOM 1277 C C . LEU A 1 173 ? -4.987 -12.279 -15.328 1.00 98.06 173 LEU A C 1
ATOM 1279 O O . LEU A 1 173 ? -4.124 -12.129 -16.189 1.00 98.06 173 LEU A O 1
ATOM 1283 N N . ARG A 1 174 ? -6.291 -12.145 -15.616 1.00 97.00 174 ARG A N 1
ATOM 1284 C CA . ARG A 1 174 ? -6.754 -11.791 -16.969 1.00 97.00 174 ARG A CA 1
ATOM 1285 C C . ARG A 1 174 ? -6.311 -10.395 -17.390 1.00 97.00 174 ARG A C 1
ATOM 1287 O O . ARG A 1 174 ? -6.189 -10.144 -18.585 1.00 97.00 174 ARG A O 1
ATOM 1294 N N . ARG A 1 175 ? -6.101 -9.472 -16.444 1.00 95.12 175 ARG A N 1
ATOM 1295 C CA . ARG A 1 175 ? -5.809 -8.068 -16.754 1.00 95.12 175 ARG A CA 1
ATOM 1296 C C . ARG A 1 175 ? -4.359 -7.813 -17.172 1.00 95.12 175 ARG A C 1
ATOM 1298 O O . ARG A 1 175 ? -4.137 -6.922 -17.993 1.00 95.12 175 ARG A O 1
ATOM 1305 N N . GLN A 1 176 ? -3.400 -8.568 -16.641 1.00 96.38 176 GLN A N 1
ATOM 1306 C CA . GLN A 1 176 ? -1.971 -8.376 -16.923 1.00 96.38 176 GLN A CA 1
ATOM 1307 C C . GLN A 1 176 ? -1.607 -8.494 -18.418 1.00 96.38 176 GLN A C 1
ATOM 1309 O O . GLN A 1 176 ? -0.992 -7.557 -18.936 1.00 96.38 176 GLN A O 1
ATOM 1314 N N . PRO A 1 177 ? -2.009 -9.560 -19.148 1.00 95.56 177 PRO A N 1
ATOM 1315 C CA . PRO A 1 177 ? -1.558 -9.789 -20.522 1.00 95.56 177 PRO A CA 1
ATOM 1316 C C . PRO A 1 177 ? -2.310 -8.953 -21.570 1.00 95.56 177 PRO A C 1
ATOM 1318 O O . PRO A 1 177 ? -2.136 -9.176 -22.768 1.00 95.56 177 PRO A O 1
ATOM 1321 N N . PHE A 1 178 ? -3.170 -8.005 -21.169 1.00 92.88 178 PHE A N 1
ATOM 1322 C CA . PHE A 1 178 ? -3.858 -7.146 -22.136 1.00 92.88 178 PHE A CA 1
ATOM 1323 C C . PHE A 1 178 ? -2.841 -6.401 -23.021 1.00 92.88 178 PHE A C 1
ATOM 1325 O O . PHE A 1 178 ? -1.899 -5.815 -22.479 1.00 92.88 178 PHE A O 1
ATOM 1332 N N . PRO A 1 179 ? -3.055 -6.346 -24.353 1.00 93.50 179 PRO A N 1
ATOM 1333 C CA . PRO A 1 179 ? -2.105 -5.741 -25.281 1.00 93.50 179 PRO A CA 1
ATOM 1334 C C . PRO A 1 179 ? -1.718 -4.306 -24.908 1.00 93.50 179 PRO A C 1
ATOM 1336 O O . PRO A 1 179 ? -2.572 -3.412 -24.813 1.00 93.50 179 PRO A O 1
ATOM 1339 N N . LYS A 1 180 ? -0.411 -4.093 -24.736 1.00 95.00 180 LYS A N 1
ATOM 1340 C CA . LYS A 1 180 ? 0.202 -2.798 -24.433 1.00 95.00 180 LYS A CA 1
ATOM 1341 C C . LYS A 1 180 ? 0.664 -2.122 -25.720 1.00 95.00 180 LYS A C 1
ATOM 1343 O O . LYS A 1 180 ? 1.137 -2.784 -26.639 1.00 95.00 180 LYS A O 1
ATOM 1348 N N . ARG A 1 181 ? 0.547 -0.795 -25.790 1.00 94.88 181 ARG A N 1
ATOM 1349 C CA . ARG A 1 181 ? 1.033 -0.003 -26.933 1.00 94.88 181 ARG A CA 1
ATOM 1350 C C . ARG A 1 181 ? 2.554 -0.004 -27.040 1.00 94.88 181 ARG A C 1
ATOM 1352 O O . ARG A 1 181 ? 3.077 0.140 -28.138 1.00 94.88 181 ARG A O 1
ATOM 1359 N N . GLN A 1 182 ? 3.247 -0.141 -25.913 1.00 94.56 182 GLN A N 1
ATOM 1360 C CA . GLN A 1 182 ? 4.703 -0.092 -25.835 1.00 94.56 182 GLN A CA 1
ATOM 1361 C C . GLN A 1 182 ? 5.223 -1.359 -25.161 1.00 94.56 182 GLN A C 1
ATOM 1363 O O . GLN A 1 182 ? 4.729 -1.749 -24.105 1.00 94.56 182 GLN A O 1
ATOM 1368 N N . ALA A 1 183 ? 6.247 -1.988 -25.743 1.00 94.56 183 ALA A N 1
ATOM 1369 C CA . ALA A 1 183 ? 6.817 -3.227 -25.208 1.00 94.56 183 ALA A CA 1
ATOM 1370 C C . ALA A 1 183 ? 7.364 -3.063 -23.775 1.00 94.56 183 ALA A C 1
ATOM 1372 O O . ALA A 1 183 ? 7.319 -4.004 -22.984 1.00 94.56 183 ALA A O 1
ATOM 1373 N N . GLY A 1 184 ? 7.821 -1.853 -23.419 1.00 95.38 184 GLY A N 1
ATOM 1374 C CA . GLY A 1 184 ? 8.267 -1.513 -22.066 1.00 95.38 184 GLY A CA 1
ATOM 1375 C C . GLY A 1 184 ? 7.195 -1.731 -20.993 1.00 95.38 184 GLY A C 1
ATOM 1376 O O . GLY A 1 184 ? 7.533 -2.100 -19.868 1.00 95.38 184 GLY A O 1
ATOM 1377 N N . ASP A 1 185 ? 5.913 -1.613 -21.343 1.00 97.06 185 ASP A N 1
ATOM 1378 C CA . ASP A 1 185 ? 4.784 -1.750 -20.417 1.00 97.06 185 ASP A CA 1
ATOM 1379 C C . ASP A 1 185 ? 4.371 -3.211 -20.143 1.00 97.06 185 ASP A C 1
ATOM 1381 O O . ASP A 1 185 ? 3.549 -3.459 -19.257 1.00 97.06 185 ASP A O 1
ATOM 1385 N N . ASN A 1 186 ? 4.913 -4.196 -20.870 1.00 97.44 186 ASN A N 1
ATOM 1386 C CA . ASN A 1 186 ? 4.512 -5.603 -20.735 1.00 97.44 186 ASN A CA 1
ATOM 1387 C C . ASN A 1 186 ? 4.748 -6.153 -19.316 1.00 97.44 186 ASN A C 1
ATOM 1389 O O . ASN A 1 186 ? 5.745 -5.838 -18.676 1.00 97.44 186 ASN A O 1
ATOM 1393 N N . GLY A 1 187 ? 3.838 -6.979 -18.802 1.00 96.94 187 GLY A N 1
ATOM 1394 C CA . GLY A 1 187 ? 3.916 -7.520 -17.437 1.00 96.94 187 GLY A CA 1
ATOM 1395 C C . GLY A 1 187 ? 3.458 -6.562 -16.328 1.00 96.94 187 GLY A C 1
ATOM 1396 O O . GLY A 1 187 ? 3.127 -7.021 -15.239 1.00 96.94 187 GLY A O 1
ATOM 1397 N N . GLY A 1 188 ? 3.378 -5.252 -16.588 1.00 97.19 188 GLY A N 1
ATOM 1398 C CA . GLY A 1 188 ? 2.844 -4.272 -15.638 1.00 97.19 188 GLY A CA 1
ATOM 1399 C C . GLY A 1 188 ? 1.314 -4.148 -15.665 1.00 97.19 188 GLY A C 1
ATOM 1400 O O . GLY A 1 188 ? 0.638 -4.508 -16.639 1.00 97.19 188 GLY A O 1
ATOM 1401 N N . TRP A 1 189 ? 0.758 -3.570 -14.600 1.00 97.50 189 TRP A N 1
ATOM 1402 C CA . TRP A 1 189 ? -0.657 -3.212 -14.492 1.00 97.50 189 TRP A CA 1
ATOM 1403 C C . TRP A 1 189 ? -0.857 -1.703 -14.547 1.00 97.50 189 TRP A C 1
ATOM 1405 O O . TRP A 1 189 ? 0.032 -0.903 -14.258 1.00 97.50 189 TRP A O 1
ATOM 1415 N N . ARG A 1 190 ? -2.081 -1.329 -14.917 1.00 94.81 190 ARG A N 1
ATOM 1416 C CA . ARG A 1 190 ? -2.572 0.043 -14.866 1.00 94.81 190 ARG A CA 1
ATOM 1417 C C . ARG A 1 190 ? -4.084 0.052 -14.685 1.00 94.81 190 ARG A C 1
ATOM 1419 O O . ARG A 1 190 ? -4.690 -0.931 -14.261 1.00 94.81 190 ARG A O 1
ATOM 1426 N N . TYR A 1 191 ? -4.695 1.171 -15.037 1.00 93.06 191 TYR A N 1
ATOM 1427 C CA . TYR A 1 191 ? -6.118 1.425 -14.956 1.00 93.06 191 TYR A CA 1
ATOM 1428 C C . TYR A 1 191 ? -6.946 0.495 -15.851 1.00 93.06 191 TYR A C 1
ATOM 1430 O O . TYR A 1 191 ? -6.467 -0.124 -16.809 1.00 93.06 191 TYR A O 1
ATOM 1438 N N . VAL A 1 192 ? -8.242 0.414 -15.547 1.00 88.31 192 VAL A N 1
ATOM 1439 C CA . VAL A 1 192 ? -9.192 -0.431 -16.292 1.00 88.31 192 VAL A CA 1
ATOM 1440 C C . VAL A 1 192 ? -9.359 0.055 -17.740 1.00 88.31 192 VAL A C 1
ATOM 1442 O O . VAL A 1 192 ? -9.629 -0.733 -18.643 1.00 88.31 192 VAL A O 1
ATOM 1445 N N . ARG A 1 193 ? -9.111 1.345 -17.990 1.00 86.56 193 ARG A N 1
ATOM 1446 C CA . ARG A 1 193 ? -9.097 1.963 -19.321 1.00 86.56 193 ARG A CA 1
ATOM 1447 C C . ARG A 1 193 ? -7.715 2.514 -19.651 1.00 86.56 193 ARG A C 1
ATOM 1449 O O . ARG A 1 193 ? -6.951 2.845 -18.748 1.00 86.56 193 ARG A O 1
ATOM 1456 N N . ARG A 1 194 ? -7.407 2.624 -20.948 1.00 84.19 194 ARG A N 1
ATOM 1457 C CA . ARG A 1 194 ? -6.167 3.263 -21.411 1.00 84.19 194 ARG A CA 1
ATOM 1458 C C . ARG A 1 194 ? -6.096 4.696 -20.899 1.00 84.19 194 ARG A C 1
ATOM 1460 O O . ARG A 1 194 ? -7.103 5.400 -20.860 1.00 84.19 194 ARG A O 1
ATOM 1467 N N . HIS A 1 195 ? -4.892 5.111 -20.538 1.00 80.44 195 HIS A N 1
ATOM 1468 C CA . HIS A 1 195 ? -4.633 6.426 -19.983 1.00 80.44 195 HIS A CA 1
ATOM 1469 C C . HIS A 1 195 ? -3.333 6.972 -20.541 1.00 80.44 195 HIS A C 1
ATOM 1471 O O . HIS A 1 195 ? -2.314 6.286 -20.531 1.00 80.44 195 HIS A O 1
ATOM 1477 N N . GLN A 1 196 ? -3.390 8.204 -21.044 1.00 84.75 196 GLN A N 1
ATOM 1478 C CA . GLN A 1 196 ? -2.240 8.906 -21.611 1.00 84.75 196 GLN A CA 1
ATOM 1479 C C . GLN A 1 196 ? -1.417 7.999 -22.548 1.00 84.75 196 GLN A C 1
ATOM 1481 O O . GLN A 1 196 ? -1.992 7.316 -23.398 1.00 84.75 196 GLN A O 1
ATOM 1486 N N . SER A 1 197 ? -0.090 7.982 -22.428 1.00 86.62 197 SER A N 1
ATOM 1487 C CA . SER A 1 197 ? 0.835 7.253 -23.309 1.00 86.62 197 SER A CA 1
ATOM 1488 C C . SER A 1 197 ? 1.296 5.895 -22.780 1.00 86.62 197 SER A C 1
ATOM 1490 O O . SER A 1 197 ? 1.849 5.122 -23.558 1.00 86.62 197 SER A O 1
ATOM 1492 N N . SER A 1 198 ? 1.087 5.612 -21.495 1.00 89.50 198 SER A N 1
ATOM 1493 C CA . SER A 1 198 ? 1.666 4.453 -20.810 1.00 89.50 198 SER A CA 1
ATOM 1494 C C . SER A 1 198 ? 0.558 3.502 -20.366 1.00 89.50 198 SER A C 1
ATOM 1496 O O . SER A 1 198 ? -0.424 3.917 -19.753 1.00 89.50 198 SER A O 1
ATOM 1498 N N . ASP A 1 199 ? 0.694 2.220 -20.695 1.00 94.38 199 ASP A N 1
ATOM 1499 C CA . ASP A 1 199 ? -0.304 1.180 -20.410 1.00 94.38 199 ASP A CA 1
ATOM 1500 C C . ASP A 1 199 ? 0.027 0.355 -19.155 1.00 94.38 199 ASP A C 1
ATOM 1502 O O . ASP A 1 199 ? -0.717 -0.570 -18.807 1.00 94.38 199 ASP A O 1
ATOM 1506 N N . SER A 1 200 ? 1.106 0.728 -18.462 1.00 96.88 200 SER A N 1
ATOM 1507 C CA . SER A 1 200 ? 1.512 0.247 -17.140 1.00 96.88 200 SER A CA 1
ATOM 1508 C C . SER A 1 200 ? 2.033 1.410 -16.293 1.00 96.88 200 SER A C 1
ATOM 1510 O O . SER A 1 200 ? 2.472 2.431 -16.834 1.00 96.88 200 SER A O 1
ATOM 1512 N N . ASP A 1 201 ? 1.923 1.292 -14.972 1.00 97.44 201 ASP A N 1
ATOM 1513 C CA . ASP A 1 201 ? 2.618 2.164 -14.022 1.00 97.44 201 ASP A CA 1
ATOM 1514 C C . ASP A 1 201 ? 3.091 1.376 -12.792 1.00 97.44 201 ASP A C 1
ATOM 1516 O O . ASP A 1 201 ? 2.548 0.314 -12.465 1.00 97.44 201 ASP A O 1
ATOM 1520 N N . LEU A 1 202 ? 4.139 1.868 -12.129 1.00 98.06 202 LEU A N 1
ATOM 1521 C CA . LEU A 1 202 ? 4.752 1.187 -10.991 1.00 98.06 202 LEU A CA 1
ATOM 1522 C C . LEU A 1 202 ? 3.815 1.140 -9.783 1.00 98.06 202 LEU A C 1
ATOM 1524 O O . LEU A 1 202 ? 3.733 0.117 -9.118 1.00 98.06 202 LEU A O 1
ATOM 1528 N N . SER A 1 203 ? 3.060 2.207 -9.532 1.00 97.50 203 SER A N 1
ATOM 1529 C CA . SER A 1 203 ? 2.165 2.314 -8.376 1.00 97.50 203 SER A CA 1
ATOM 1530 C C . SER A 1 203 ? 1.088 1.223 -8.369 1.00 97.50 203 SER A C 1
ATOM 1532 O O . SER A 1 203 ? 0.927 0.499 -7.387 1.00 97.50 203 SER A O 1
ATOM 1534 N N . VAL A 1 204 ? 0.359 1.071 -9.477 1.00 97.88 204 VAL A N 1
ATOM 1535 C CA . VAL A 1 204 ? -0.661 0.034 -9.654 1.00 97.88 204 VAL A CA 1
ATOM 1536 C C . VAL A 1 204 ? 0.004 -1.336 -9.682 1.00 97.88 204 VAL A C 1
ATOM 1538 O O . VAL A 1 204 ? -0.461 -2.242 -8.996 1.00 97.88 204 VAL A O 1
ATOM 1541 N N . THR A 1 205 ? 1.110 -1.491 -10.415 1.00 98.38 205 THR A N 1
ATOM 1542 C CA . THR A 1 205 ? 1.830 -2.772 -10.479 1.00 98.38 205 THR A CA 1
ATOM 1543 C C . THR A 1 205 ? 2.252 -3.260 -9.093 1.00 98.38 205 THR A C 1
ATOM 1545 O O . THR A 1 205 ? 2.040 -4.427 -8.778 1.00 98.38 205 THR A O 1
ATOM 1548 N N . SER A 1 206 ? 2.762 -2.383 -8.229 1.00 98.19 206 SER A N 1
ATOM 1549 C CA . SER A 1 206 ? 3.152 -2.737 -6.862 1.00 98.19 206 SER A CA 1
ATOM 1550 C C . SER A 1 206 ? 1.972 -3.189 -6.000 1.00 98.19 206 SER A C 1
ATOM 1552 O O . SER A 1 206 ? 2.105 -4.175 -5.276 1.00 98.19 206 SER A O 1
ATOM 1554 N N . TRP A 1 207 ? 0.796 -2.560 -6.116 1.00 98.44 207 TRP A N 1
ATOM 1555 C CA . TRP A 1 207 ? -0.410 -3.052 -5.436 1.00 98.44 207 TRP A CA 1
ATOM 1556 C C . TRP A 1 207 ? -0.843 -4.432 -5.926 1.00 98.44 207 TRP A C 1
ATOM 1558 O O . TRP A 1 207 ? -1.184 -5.285 -5.108 1.00 98.44 207 TRP A O 1
ATOM 1568 N N . TYR A 1 208 ? -0.808 -4.671 -7.240 1.00 98.38 208 TYR A N 1
ATOM 1569 C CA . TYR A 1 208 ? -1.122 -5.989 -7.795 1.00 98.38 208 TYR A CA 1
ATOM 1570 C C . TYR A 1 208 ? -0.111 -7.043 -7.335 1.00 98.38 208 TYR A C 1
ATOM 1572 O O . TYR A 1 208 ? -0.515 -8.129 -6.940 1.00 98.38 208 TYR A O 1
ATOM 1580 N N . LEU A 1 209 ? 1.186 -6.728 -7.305 1.00 97.88 209 LEU A N 1
ATOM 1581 C CA . LEU A 1 209 ? 2.207 -7.651 -6.807 1.00 97.88 209 LEU A CA 1
ATOM 1582 C C . LEU A 1 209 ? 2.023 -7.975 -5.318 1.00 97.88 209 LEU A C 1
ATOM 1584 O O . LEU A 1 209 ? 2.137 -9.142 -4.948 1.00 97.88 209 LEU A O 1
ATOM 1588 N N . MET A 1 210 ? 1.676 -6.992 -4.477 1.00 98.19 210 MET A N 1
ATOM 1589 C CA . MET A 1 210 ? 1.318 -7.244 -3.073 1.00 98.19 210 MET A CA 1
ATOM 1590 C C . MET A 1 210 ? 0.095 -8.154 -2.956 1.00 98.19 210 MET A C 1
ATOM 1592 O O . MET A 1 210 ? 0.141 -9.142 -2.226 1.00 98.19 210 MET A O 1
ATOM 1596 N N . PHE A 1 211 ? -0.974 -7.863 -3.702 1.00 98.50 211 PHE A N 1
ATOM 1597 C CA . PHE A 1 211 ? -2.182 -8.687 -3.717 1.00 98.50 211 PHE A CA 1
ATOM 1598 C C . PHE A 1 211 ? -1.878 -10.134 -4.123 1.00 98.50 211 PHE A C 1
ATOM 1600 O O . PHE A 1 211 ? -2.187 -11.067 -3.385 1.00 98.50 211 PHE A O 1
ATOM 1607 N N . LEU A 1 212 ? -1.209 -10.332 -5.258 1.00 97.75 212 LEU A N 1
ATOM 1608 C CA . LEU A 1 212 ? -0.868 -11.660 -5.760 1.00 97.75 212 LEU A CA 1
ATOM 1609 C C . LEU A 1 212 ? 0.068 -12.408 -4.804 1.00 97.75 212 LEU A C 1
ATOM 1611 O O . LEU A 1 212 ? -0.095 -13.611 -4.591 1.00 97.75 212 LEU A O 1
ATOM 1615 N N . ARG A 1 213 ? 1.026 -11.710 -4.181 1.00 96.44 213 ARG A N 1
ATOM 1616 C CA . ARG A 1 213 ? 1.894 -12.320 -3.172 1.00 96.44 213 ARG A CA 1
ATOM 1617 C C . ARG A 1 213 ? 1.105 -12.758 -1.940 1.00 96.44 213 ARG A C 1
ATOM 1619 O O . ARG A 1 213 ? 1.331 -13.864 -1.455 1.00 96.44 213 ARG A O 1
ATOM 1626 N N . SER A 1 214 ? 0.176 -11.934 -1.465 1.00 97.56 214 SER A N 1
ATOM 1627 C CA . SER A 1 214 ? -0.695 -12.269 -0.337 1.00 97.56 214 SER A CA 1
ATOM 1628 C C . SER A 1 214 ? -1.615 -13.456 -0.662 1.00 97.56 214 SER A C 1
ATOM 1630 O O . SER A 1 214 ? -1.687 -14.398 0.123 1.00 97.56 214 SER A O 1
ATOM 1632 N N . CYS A 1 215 ? -2.204 -13.513 -1.864 1.00 97.94 215 CYS A N 1
ATOM 1633 C CA . CYS A 1 215 ? -2.922 -14.697 -2.354 1.00 97.94 215 CYS A CA 1
ATOM 1634 C C . CYS A 1 215 ? -2.058 -15.963 -2.308 1.00 97.94 215 CYS A C 1
ATOM 1636 O O . CYS A 1 215 ? -2.505 -16.996 -1.810 1.00 97.94 215 CYS A O 1
ATOM 1638 N N . LYS A 1 216 ? -0.809 -15.883 -2.780 1.00 95.69 216 LYS A N 1
ATOM 1639 C CA . LYS A 1 216 ? 0.124 -17.016 -2.746 1.00 95.69 216 LYS A CA 1
ATOM 1640 C C . LYS A 1 216 ? 0.455 -17.446 -1.314 1.00 95.69 216 LYS A C 1
ATOM 1642 O O . LYS A 1 216 ? 0.447 -18.640 -1.030 1.00 95.69 216 LYS A O 1
ATOM 1647 N N . ASN A 1 217 ? 0.694 -16.495 -0.405 1.00 94.56 217 ASN A N 1
ATOM 1648 C CA . ASN A 1 217 ? 0.904 -16.775 1.022 1.00 94.56 217 ASN A CA 1
ATOM 1649 C C . ASN A 1 217 ? -0.329 -17.449 1.659 1.00 94.56 217 ASN A C 1
ATOM 1651 O O . ASN A 1 217 ? -0.185 -18.319 2.512 1.00 94.56 217 ASN A O 1
ATOM 1655 N N . ALA A 1 218 ? -1.530 -17.079 1.211 1.00 95.56 218 ALA A N 1
ATOM 1656 C CA . ALA A 1 218 ? -2.807 -17.644 1.642 1.00 95.56 218 ALA A CA 1
ATOM 1657 C C . ALA A 1 218 ? -3.164 -18.993 0.973 1.00 95.56 218 ALA A C 1
ATOM 1659 O O . ALA A 1 218 ? -4.235 -19.542 1.238 1.00 95.56 218 ALA A O 1
ATOM 1660 N N . GLY A 1 219 ? -2.291 -19.537 0.115 1.00 95.62 219 GLY A N 1
ATOM 1661 C CA . GLY A 1 219 ? -2.468 -20.843 -0.528 1.00 95.62 219 GLY A CA 1
ATOM 1662 C C . GLY A 1 219 ? -3.314 -20.839 -1.806 1.00 95.62 219 GLY A C 1
ATOM 1663 O O . GLY A 1 219 ? -3.731 -21.906 -2.254 1.00 95.62 219 GLY A O 1
ATOM 1664 N N . PHE A 1 220 ? -3.582 -19.673 -2.400 1.00 97.69 220 PHE A N 1
ATOM 1665 C CA . PHE A 1 220 ? -4.223 -19.586 -3.715 1.00 97.69 220 PHE A CA 1
ATOM 1666 C C . PHE A 1 220 ? -3.208 -19.844 -4.833 1.00 97.69 220 PHE A C 1
ATOM 1668 O O . PHE A 1 220 ? -2.024 -19.517 -4.707 1.00 97.69 220 PHE A O 1
ATOM 1675 N N . ASP A 1 221 ? -3.686 -20.397 -5.948 1.00 95.94 221 ASP A N 1
ATOM 1676 C CA . ASP A 1 221 ? -2.849 -20.667 -7.115 1.00 95.94 221 ASP A CA 1
ATOM 1677 C C . ASP A 1 221 ? -2.543 -19.373 -7.879 1.00 95.94 221 ASP A C 1
ATOM 1679 O O . ASP A 1 221 ? -3.412 -18.766 -8.508 1.00 95.94 221 ASP A O 1
ATOM 1683 N N . VAL A 1 222 ? -1.291 -18.929 -7.784 1.00 97.25 222 VAL A N 1
ATOM 1684 C CA . VAL A 1 222 ? -0.778 -17.731 -8.449 1.00 97.25 222 VAL A CA 1
ATOM 1685 C C . VAL A 1 222 ? 0.387 -18.147 -9.346 1.00 97.25 222 VAL A C 1
ATOM 1687 O O . VAL A 1 222 ? 1.446 -18.519 -8.819 1.00 97.25 222 VAL A O 1
ATOM 1690 N N . PRO A 1 223 ? 0.245 -18.047 -10.682 1.00 96.31 223 PRO A N 1
ATOM 1691 C CA . PRO A 1 223 ? 1.303 -18.416 -11.613 1.00 96.31 223 PRO A CA 1
ATOM 1692 C C . PRO A 1 223 ? 2.603 -17.653 -11.336 1.00 96.31 223 PRO A C 1
ATOM 1694 O O . PRO A 1 223 ? 2.604 -16.425 -11.221 1.00 96.31 223 PRO A O 1
ATOM 1697 N N . SER A 1 224 ? 3.736 -18.362 -11.267 1.00 93.62 224 SER A N 1
ATOM 1698 C CA . SER A 1 224 ? 5.049 -17.726 -11.071 1.00 93.62 224 SER A CA 1
ATOM 1699 C C . SER A 1 224 ? 5.382 -16.751 -12.198 1.00 93.62 224 SER A C 1
ATOM 1701 O O . SER A 1 224 ? 5.864 -15.656 -11.924 1.00 93.62 224 SER A O 1
ATOM 1703 N N . GLN A 1 225 ? 5.020 -17.104 -13.437 1.00 95.50 225 GLN A N 1
ATOM 1704 C CA . GLN A 1 225 ? 5.220 -16.268 -14.619 1.00 95.50 225 GLN A CA 1
ATOM 1705 C C . GLN A 1 225 ? 4.620 -14.864 -14.448 1.00 95.50 225 GLN A C 1
ATOM 1707 O O . GLN A 1 225 ? 5.281 -13.877 -14.753 1.00 95.50 225 GLN A O 1
ATOM 1712 N N . THR A 1 226 ? 3.411 -14.752 -13.890 1.00 95.62 226 THR A N 1
ATOM 1713 C CA . THR A 1 226 ? 2.764 -13.457 -13.623 1.00 95.62 226 THR A CA 1
ATOM 1714 C C . THR A 1 226 ? 3.602 -12.589 -12.682 1.00 95.62 226 THR A C 1
ATOM 1716 O O . THR A 1 226 ? 3.761 -11.389 -12.922 1.00 95.62 226 THR A O 1
ATOM 1719 N N . ILE A 1 227 ? 4.162 -13.180 -11.621 1.00 94.75 227 ILE A N 1
ATOM 1720 C CA . ILE A 1 227 ? 5.029 -12.473 -10.668 1.00 94.75 227 ILE A CA 1
ATOM 1721 C C . ILE A 1 227 ? 6.357 -12.082 -11.322 1.00 94.75 227 ILE A C 1
ATOM 1723 O O . ILE A 1 227 ? 6.830 -10.962 -11.119 1.00 94.75 227 ILE A O 1
ATOM 1727 N N . ASP A 1 228 ? 6.947 -12.971 -12.121 1.00 95.06 228 ASP A N 1
ATOM 1728 C CA . ASP A 1 228 ? 8.215 -12.729 -12.811 1.00 95.06 228 ASP A CA 1
ATOM 1729 C C . ASP A 1 228 ? 8.097 -11.603 -13.845 1.00 95.06 228 ASP A C 1
ATOM 1731 O O . ASP A 1 228 ? 8.943 -10.707 -13.881 1.00 95.06 228 ASP A O 1
ATOM 1735 N N . GLU A 1 229 ? 7.021 -11.586 -14.633 1.00 96.94 229 GLU A N 1
ATOM 1736 C CA . GLU A 1 229 ? 6.734 -10.533 -15.613 1.00 96.94 229 GLU A CA 1
ATOM 1737 C C . GLU A 1 229 ? 6.477 -9.177 -14.945 1.00 96.94 229 GLU A C 1
ATOM 1739 O O . GLU A 1 229 ? 7.016 -8.154 -15.382 1.00 96.94 229 GLU A O 1
ATOM 1744 N N . GLY A 1 230 ? 5.713 -9.164 -13.847 1.00 97.06 230 GLY A N 1
ATOM 1745 C CA . GLY A 1 230 ? 5.500 -7.958 -13.047 1.00 97.06 230 GLY A CA 1
ATOM 1746 C C . GLY A 1 230 ? 6.805 -7.443 -12.437 1.00 97.06 230 GLY A C 1
ATOM 1747 O O . GLY A 1 230 ? 7.111 -6.256 -12.532 1.00 97.06 230 GLY A O 1
ATOM 1748 N N . SER A 1 231 ? 7.635 -8.338 -11.900 1.00 95.94 231 SER A N 1
ATOM 1749 C CA . SER A 1 231 ? 8.963 -8.000 -11.372 1.00 95.94 231 SER A CA 1
ATOM 1750 C C . SER A 1 231 ? 9.896 -7.472 -12.463 1.00 95.94 231 SER A C 1
ATOM 1752 O O . SER A 1 231 ? 10.659 -6.537 -12.229 1.00 95.94 231 SER A O 1
ATOM 1754 N N . ALA A 1 232 ? 9.826 -8.029 -13.674 1.00 97.06 232 ALA A N 1
ATOM 1755 C CA . ALA A 1 232 ? 10.581 -7.539 -14.821 1.00 97.06 232 ALA A CA 1
ATOM 1756 C C . ALA A 1 232 ? 10.142 -6.123 -15.230 1.00 97.06 232 ALA A C 1
ATOM 1758 O O . ALA A 1 232 ? 10.997 -5.312 -15.584 1.00 97.06 232 ALA A O 1
ATOM 1759 N N . TYR A 1 233 ? 8.845 -5.801 -15.152 1.00 98.19 233 TYR A N 1
ATOM 1760 C CA . TYR A 1 233 ? 8.363 -4.429 -15.335 1.00 98.19 233 TYR A CA 1
ATOM 1761 C C . TYR A 1 233 ? 8.929 -3.484 -14.271 1.00 98.19 233 TYR A C 1
ATOM 1763 O O . TYR A 1 233 ? 9.504 -2.458 -14.627 1.00 98.19 233 TYR A O 1
ATOM 1771 N N . VAL A 1 234 ? 8.871 -3.863 -12.987 1.00 98.25 234 VAL A N 1
ATOM 1772 C CA . VAL A 1 234 ? 9.465 -3.066 -11.897 1.00 98.25 234 VAL A CA 1
ATOM 1773 C C . VAL A 1 234 ? 10.950 -2.798 -12.146 1.00 98.25 234 VAL A C 1
ATOM 1775 O O . VAL A 1 234 ? 11.406 -1.668 -11.990 1.00 98.25 234 VAL A O 1
ATOM 1778 N N . MET A 1 235 ? 11.700 -3.808 -12.589 1.00 97.50 235 MET A N 1
ATOM 1779 C CA . MET A 1 235 ? 13.119 -3.654 -12.919 1.00 97.50 235 MET A CA 1
ATOM 1780 C C . MET A 1 235 ? 13.366 -2.677 -14.071 1.00 97.50 235 MET A C 1
ATOM 1782 O O . MET A 1 235 ? 14.364 -1.965 -14.039 1.00 97.50 235 MET A O 1
ATOM 1786 N N . ARG A 1 236 ? 12.473 -2.601 -15.066 1.00 97.88 236 ARG A N 1
ATOM 1787 C CA . ARG A 1 236 ? 12.581 -1.600 -16.142 1.00 97.88 236 ARG A CA 1
ATOM 1788 C C . ARG A 1 236 ? 12.301 -0.182 -15.660 1.00 97.88 236 ARG A C 1
ATOM 1790 O O . ARG A 1 236 ? 12.797 0.754 -16.271 1.00 97.88 236 ARG A O 1
ATOM 1797 N N . CYS A 1 237 ? 11.539 -0.016 -14.580 1.00 98.19 237 CYS A N 1
ATOM 1798 C CA . CYS A 1 237 ? 11.311 1.294 -13.974 1.00 98.19 237 CYS A CA 1
ATOM 1799 C C . CYS A 1 237 ? 12.529 1.828 -13.211 1.00 98.19 237 CYS A C 1
ATOM 1801 O O . CYS A 1 237 ? 12.505 2.982 -12.799 1.00 98.19 237 CYS A O 1
ATOM 1803 N N . PHE A 1 238 ? 13.570 1.027 -12.983 1.00 98.38 238 PHE A N 1
ATOM 1804 C CA . PHE A 1 238 ? 14.749 1.467 -12.246 1.00 98.38 238 PHE A CA 1
ATOM 1805 C C . PHE A 1 238 ? 15.633 2.412 -13.075 1.00 98.38 238 PHE A C 1
ATOM 1807 O O . PHE A 1 238 ? 15.991 2.090 -14.205 1.00 98.38 238 PHE A O 1
ATOM 1814 N N . GLU A 1 239 ? 16.030 3.543 -12.486 1.00 97.75 239 GLU A N 1
ATOM 1815 C CA . GLU A 1 239 ? 16.957 4.516 -13.067 1.00 97.75 239 GLU A CA 1
ATOM 1816 C C . GLU A 1 239 ? 18.383 4.286 -12.531 1.00 97.75 239 GLU A C 1
ATOM 1818 O O . GLU A 1 239 ? 18.686 4.698 -11.405 1.00 97.75 239 GLU A O 1
ATOM 1823 N N . PRO A 1 240 ? 19.285 3.643 -13.295 1.00 96.44 240 PRO A N 1
ATOM 1824 C CA . PRO A 1 240 ? 20.574 3.192 -12.775 1.00 96.44 240 PRO A CA 1
ATOM 1825 C C . PRO A 1 240 ? 21.533 4.326 -12.400 1.00 96.44 240 PRO A C 1
ATOM 1827 O O . PRO A 1 240 ? 22.371 4.143 -11.515 1.00 96.44 240 PRO A O 1
ATOM 1830 N N . THR A 1 241 ? 21.431 5.500 -13.032 1.00 96.69 241 THR A N 1
ATOM 1831 C CA . THR A 1 241 ? 22.365 6.604 -12.766 1.00 96.69 241 THR A CA 1
ATOM 1832 C C . THR A 1 241 ? 22.123 7.248 -11.405 1.00 96.69 241 THR A C 1
ATOM 1834 O O . THR A 1 241 ? 23.069 7.605 -10.708 1.00 96.69 241 THR A O 1
ATOM 1837 N N . THR A 1 242 ? 20.861 7.399 -11.013 1.00 96.12 242 THR A N 1
ATOM 1838 C CA . THR A 1 242 ? 20.478 8.122 -9.788 1.00 96.12 242 THR A CA 1
ATOM 1839 C C . THR A 1 242 ? 19.970 7.202 -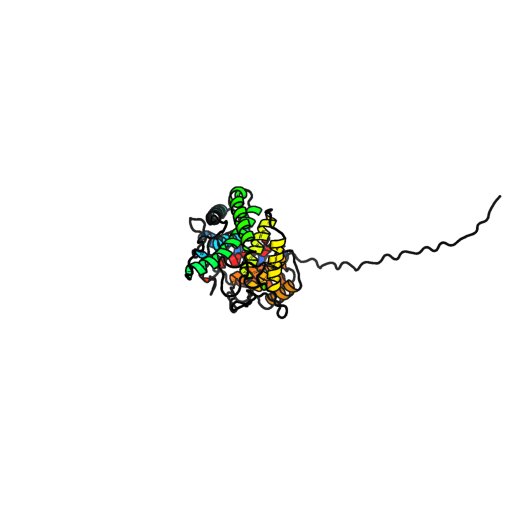8.684 1.00 96.12 242 THR A C 1
ATOM 1841 O O . THR A 1 242 ? 19.997 7.588 -7.516 1.00 96.12 242 THR A O 1
ATOM 1844 N N . GLY A 1 243 ? 19.540 5.987 -9.030 1.00 97.06 243 GLY A N 1
ATOM 1845 C CA . GLY A 1 243 ? 19.156 4.959 -8.076 1.00 97.06 243 GLY A CA 1
ATOM 1846 C C . GLY A 1 243 ? 17.703 4.983 -7.625 1.00 97.06 243 GLY A C 1
ATOM 1847 O O . GLY A 1 243 ? 17.416 4.375 -6.608 1.00 97.06 243 GLY A O 1
ATOM 1848 N N . TYR A 1 244 ? 16.776 5.652 -8.312 1.00 97.25 244 TYR A N 1
ATOM 1849 C CA . TYR A 1 244 ? 15.346 5.619 -7.960 1.00 97.25 244 TYR A CA 1
ATOM 1850 C C . TYR A 1 244 ? 14.514 4.803 -8.953 1.00 97.25 244 TYR A C 1
ATOM 1852 O O . TYR A 1 244 ? 15.037 4.231 -9.907 1.00 97.25 244 TYR A O 1
ATOM 1860 N N . PHE A 1 245 ? 13.196 4.764 -8.738 1.00 98.31 245 PHE A N 1
ATOM 1861 C CA . PHE A 1 245 ? 12.255 4.154 -9.673 1.00 98.31 245 PHE A CA 1
ATOM 1862 C C . PHE A 1 245 ? 11.304 5.182 -10.295 1.00 98.31 245 PHE A C 1
ATOM 1864 O O . PHE A 1 245 ? 10.736 6.030 -9.604 1.00 98.31 245 PHE A O 1
ATOM 1871 N N . TRP A 1 246 ? 11.104 5.069 -11.604 1.00 97.94 246 TRP A N 1
ATOM 1872 C CA . TRP A 1 246 ? 10.128 5.823 -12.379 1.00 97.94 246 TRP A CA 1
ATOM 1873 C C . TRP A 1 246 ? 8.695 5.344 -12.112 1.00 97.94 246 TRP A C 1
ATOM 1875 O O . TRP A 1 246 ? 8.431 4.148 -11.986 1.00 97.94 246 TRP A O 1
ATOM 1885 N N . TYR A 1 247 ? 7.74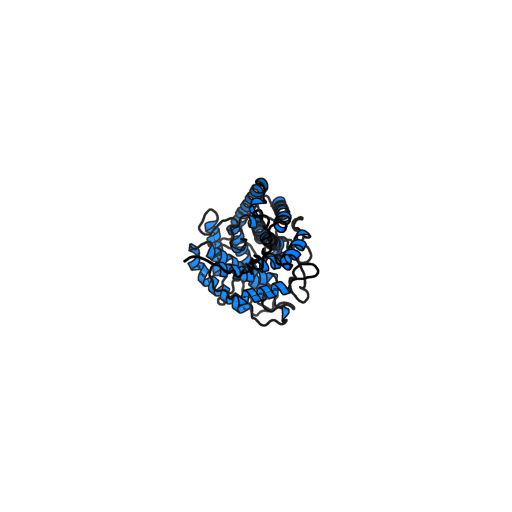8 6.283 -12.079 1.00 97.44 247 TYR A N 1
ATOM 1886 C CA . TYR A 1 247 ? 6.315 5.995 -12.008 1.00 97.44 247 TYR A CA 1
ATOM 1887 C C . TYR A 1 247 ? 5.814 5.305 -13.284 1.00 97.44 247 TYR A C 1
ATOM 1889 O O . TYR A 1 247 ? 5.145 4.277 -13.210 1.00 97.44 247 TYR A O 1
ATOM 1897 N N . ALA A 1 248 ? 6.147 5.856 -14.451 1.00 96.19 248 ALA A N 1
ATOM 1898 C CA . ALA A 1 248 ? 5.854 5.278 -15.756 1.00 96.19 248 ALA A CA 1
ATOM 1899 C C . ALA A 1 248 ? 7.077 5.416 -16.671 1.00 96.19 248 ALA A C 1
ATOM 1901 O O . ALA A 1 248 ? 7.855 6.355 -16.540 1.00 96.19 248 ALA A O 1
ATOM 1902 N N . LEU A 1 249 ? 7.233 4.500 -17.627 1.00 95.75 249 LEU A N 1
ATOM 1903 C CA . LEU A 1 249 ? 8.419 4.461 -18.489 1.00 95.75 249 LEU A CA 1
ATOM 1904 C C . LEU A 1 249 ? 8.409 5.523 -19.589 1.00 95.75 249 LEU A C 1
ATOM 1906 O O . LEU A 1 249 ? 9.455 5.836 -20.155 1.00 95.75 249 LEU A O 1
ATOM 1910 N N . HIS A 1 250 ? 7.248 6.091 -19.913 1.00 92.81 250 HIS A N 1
ATOM 1911 C CA . HIS A 1 250 ? 7.087 6.946 -21.085 1.00 92.81 250 HIS A CA 1
ATOM 1912 C C . HIS A 1 250 ? 6.102 8.098 -20.834 1.00 92.81 250 HIS A C 1
ATOM 1914 O O . HIS A 1 250 ? 5.199 8.012 -19.997 1.00 92.81 250 HIS A O 1
ATOM 1920 N N . GLY A 1 251 ? 6.240 9.159 -21.632 1.00 90.31 251 GLY A N 1
ATOM 1921 C CA . GLY A 1 251 ? 5.338 10.311 -21.652 1.00 90.31 251 GLY A CA 1
ATOM 1922 C C . GLY A 1 251 ? 5.457 11.246 -20.452 1.00 90.31 251 GLY A C 1
ATOM 1923 O O . GLY A 1 251 ? 6.463 11.270 -19.755 1.00 90.31 251 GLY A O 1
ATOM 1924 N N . ARG A 1 252 ? 4.409 12.048 -20.223 1.00 88.50 252 ARG A N 1
ATOM 1925 C CA . ARG A 1 252 ? 4.404 13.130 -19.215 1.00 88.50 252 ARG A CA 1
ATOM 1926 C C . ARG A 1 252 ? 4.463 12.635 -17.769 1.00 88.50 252 ARG A C 1
ATOM 1928 O O . ARG A 1 252 ? 4.712 13.418 -16.864 1.00 88.50 252 ARG A O 1
ATOM 1935 N N . GLU A 1 253 ? 4.226 11.346 -17.568 1.00 89.88 253 GLU A N 1
ATOM 1936 C CA . GLU A 1 253 ? 4.231 10.676 -16.268 1.00 89.88 253 GLU A CA 1
ATOM 1937 C C . GLU A 1 253 ? 5.544 9.923 -16.006 1.00 89.88 253 GLU A C 1
ATOM 1939 O O . GLU A 1 253 ? 5.633 9.137 -15.064 1.00 89.88 253 GLU A O 1
ATOM 1944 N N . HIS A 1 254 ? 6.574 10.180 -16.817 1.00 93.12 254 HIS A N 1
ATOM 1945 C CA . HIS A 1 254 ? 7.949 9.760 -16.561 1.00 93.12 254 HIS A CA 1
ATOM 1946 C C . HIS A 1 254 ? 8.551 10.606 -15.427 1.00 93.12 254 HIS A C 1
ATOM 1948 O O . HIS A 1 254 ? 9.351 11.514 -15.636 1.00 93.12 254 HIS A O 1
ATOM 1954 N N . VAL A 1 255 ? 8.064 10.362 -14.211 1.00 94.69 255 VAL A N 1
ATOM 1955 C CA . VAL A 1 255 ? 8.386 11.118 -12.996 1.00 94.69 255 VAL A CA 1
ATOM 1956 C C . VAL A 1 255 ? 8.728 10.164 -11.858 1.00 94.69 255 VAL A C 1
ATOM 1958 O O . VAL A 1 255 ? 8.326 9.003 -11.877 1.00 94.69 255 VAL A O 1
ATOM 1961 N N . THR A 1 256 ? 9.461 10.643 -10.857 1.00 95.31 256 THR A N 1
ATOM 1962 C CA . THR A 1 256 ? 9.849 9.860 -9.675 1.00 95.31 256 THR A CA 1
ATOM 1963 C C . THR A 1 256 ? 9.314 10.499 -8.399 1.00 95.31 256 THR A C 1
ATOM 1965 O O . THR A 1 256 ? 9.169 11.720 -8.311 1.00 95.31 256 THR A O 1
ATOM 1968 N N . THR A 1 257 ? 9.016 9.672 -7.400 1.00 96.19 257 THR A N 1
ATOM 1969 C CA . THR A 1 257 ? 8.580 10.099 -6.065 1.00 96.19 257 THR A CA 1
ATOM 1970 C C . THR A 1 257 ? 9.172 9.168 -5.012 1.00 96.19 257 THR A C 1
ATOM 1972 O O . THR A 1 257 ? 9.582 8.047 -5.323 1.00 96.19 257 THR A O 1
ATOM 1975 N N . ARG A 1 258 ? 9.175 9.584 -3.738 1.00 97.00 258 ARG A N 1
ATOM 1976 C CA . ARG A 1 258 ? 9.622 8.701 -2.644 1.00 97.00 258 ARG A CA 1
ATOM 1977 C C . ARG A 1 258 ? 8.769 7.437 -2.559 1.00 97.00 258 ARG A C 1
ATOM 1979 O O . ARG A 1 258 ? 9.301 6.348 -2.346 1.00 97.00 258 ARG A O 1
ATOM 1986 N N . GLY A 1 259 ? 7.466 7.577 -2.810 1.00 96.88 259 GLY A N 1
ATOM 1987 C CA . GLY A 1 259 ? 6.552 6.445 -2.899 1.00 96.88 259 GLY A CA 1
ATOM 1988 C C . GLY A 1 259 ? 6.918 5.462 -4.005 1.00 96.88 259 GLY A C 1
ATOM 1989 O O . GLY A 1 259 ? 6.894 4.265 -3.752 1.00 96.88 259 GLY A O 1
ATOM 1990 N N . MET A 1 260 ? 7.309 5.928 -5.196 1.00 98.00 260 MET A N 1
ATOM 1991 C CA . MET A 1 260 ? 7.695 5.031 -6.296 1.00 98.00 260 MET A CA 1
ATOM 1992 C C . MET A 1 260 ? 9.003 4.301 -6.021 1.00 98.00 260 MET A C 1
ATOM 1994 O O . MET A 1 260 ? 9.086 3.095 -6.244 1.00 98.00 260 MET A O 1
ATOM 1998 N N . THR A 1 261 ? 9.992 4.991 -5.453 1.00 98.25 261 THR A N 1
ATOM 1999 C CA . THR A 1 261 ? 11.238 4.348 -5.024 1.00 98.25 261 THR A CA 1
ATOM 2000 C C . THR A 1 261 ? 10.976 3.269 -3.969 1.00 98.25 261 THR A C 1
ATOM 2002 O O . THR A 1 261 ? 11.477 2.151 -4.094 1.00 98.25 261 THR A O 1
ATOM 2005 N N . GLY A 1 262 ? 10.129 3.560 -2.974 1.00 98.25 262 GLY A N 1
ATOM 2006 C CA . GLY A 1 262 ? 9.690 2.567 -1.988 1.00 98.25 262 GLY A CA 1
ATOM 2007 C C . GLY A 1 262 ? 8.914 1.406 -2.621 1.00 98.25 262 GLY A C 1
ATOM 2008 O O . GLY A 1 262 ? 9.192 0.246 -2.336 1.00 98.25 262 GLY A O 1
ATOM 2009 N N . ALA A 1 263 ? 7.992 1.695 -3.538 1.00 98.38 263 ALA A N 1
ATOM 2010 C CA . ALA A 1 263 ? 7.203 0.692 -4.247 1.00 98.38 263 ALA A CA 1
ATOM 2011 C C . ALA A 1 263 ? 8.080 -0.274 -5.057 1.00 98.38 263 ALA A C 1
ATOM 2013 O O . ALA A 1 263 ? 7.857 -1.486 -5.010 1.00 98.38 263 ALA A O 1
ATOM 2014 N N . GLY A 1 264 ? 9.122 0.235 -5.723 1.00 98.31 264 GLY A N 1
ATOM 2015 C CA . GLY A 1 264 ? 10.116 -0.576 -6.425 1.00 98.31 264 GLY A CA 1
ATOM 2016 C C . GLY A 1 264 ? 10.855 -1.537 -5.492 1.00 98.31 264 GLY A C 1
ATOM 2017 O O . GLY A 1 264 ? 10.831 -2.746 -5.720 1.00 98.31 264 GLY A O 1
ATOM 2018 N N . ILE A 1 265 ? 11.438 -1.029 -4.398 1.00 98.19 265 ILE A N 1
ATOM 2019 C CA . ILE A 1 265 ? 12.132 -1.859 -3.393 1.00 98.19 265 ILE A CA 1
ATOM 2020 C C . ILE A 1 265 ? 11.197 -2.928 -2.817 1.00 98.19 265 ILE A C 1
ATOM 2022 O O . ILE A 1 265 ? 11.553 -4.107 -2.777 1.00 98.19 265 ILE A O 1
ATOM 2026 N N . LEU A 1 266 ? 10.001 -2.525 -2.380 1.00 96.75 266 LEU A N 1
ATOM 2027 C CA . LEU A 1 266 ? 9.039 -3.431 -1.762 1.00 96.75 266 LEU A CA 1
ATOM 2028 C C . LEU A 1 266 ? 8.614 -4.531 -2.742 1.00 96.75 266 LEU A C 1
ATOM 2030 O O . LEU A 1 266 ? 8.612 -5.704 -2.380 1.00 96.75 266 LEU A O 1
ATOM 2034 N N . SER A 1 267 ? 8.342 -4.177 -4.001 1.00 96.81 267 SER A N 1
ATOM 2035 C CA . SER A 1 267 ? 7.977 -5.149 -5.041 1.00 96.81 267 SER A CA 1
ATOM 2036 C C . SER A 1 267 ? 9.083 -6.179 -5.283 1.00 96.81 267 SER A C 1
ATOM 2038 O O . SER A 1 267 ? 8.793 -7.368 -5.403 1.00 96.81 267 SER A O 1
ATOM 2040 N N . LEU A 1 268 ? 10.353 -5.751 -5.307 1.00 93.94 268 LEU A N 1
ATOM 2041 C CA . LEU A 1 268 ? 11.491 -6.669 -5.427 1.00 93.94 268 LEU A CA 1
ATOM 2042 C C . LEU A 1 268 ? 11.591 -7.607 -4.220 1.00 93.94 268 LEU A C 1
ATOM 2044 O O . LEU A 1 268 ? 11.779 -8.811 -4.404 1.00 93.94 268 LEU A O 1
ATOM 2048 N N . SER A 1 269 ? 11.399 -7.084 -3.006 1.00 91.44 269 SER A N 1
ATOM 2049 C CA . SER A 1 269 ? 11.391 -7.897 -1.786 1.00 91.44 269 SER A CA 1
ATOM 2050 C C . SER A 1 269 ? 10.313 -8.985 -1.835 1.00 91.44 269 SER A C 1
ATOM 2052 O O . SER A 1 269 ? 10.590 -10.159 -1.606 1.00 91.44 269 SER A O 1
ATOM 2054 N N . LEU A 1 270 ? 9.090 -8.627 -2.233 1.00 84.44 270 LEU A N 1
ATOM 2055 C CA . LEU A 1 270 ? 7.953 -9.555 -2.301 1.00 84.44 270 LEU A CA 1
ATOM 2056 C C . LEU A 1 270 ? 8.110 -10.634 -3.384 1.00 84.44 270 LEU A C 1
ATOM 2058 O O . LEU A 1 270 ? 7.567 -11.737 -3.253 1.00 84.44 270 LEU A O 1
ATOM 2062 N N . ALA A 1 271 ? 8.903 -10.348 -4.418 1.00 86.69 271 ALA A N 1
ATOM 2063 C CA . ALA A 1 271 ? 9.336 -11.311 -5.427 1.00 86.69 271 ALA A CA 1
ATOM 2064 C C . ALA A 1 271 ? 10.497 -12.218 -4.959 1.00 86.69 271 ALA A C 1
ATOM 2066 O O . ALA A 1 271 ? 11.042 -12.977 -5.758 1.00 86.69 271 ALA A O 1
ATOM 2067 N N . GLY A 1 272 ? 10.908 -12.139 -3.687 1.00 86.12 272 GLY A N 1
ATOM 2068 C CA . GLY A 1 272 ? 12.038 -12.892 -3.129 1.00 86.12 272 GLY A CA 1
ATOM 2069 C C . GLY A 1 272 ? 13.411 -12.333 -3.515 1.00 86.12 272 GLY A C 1
ATOM 2070 O O . GLY A 1 272 ? 14.437 -12.959 -3.251 1.00 86.12 272 GLY A O 1
ATOM 2071 N N . ARG A 1 273 ? 13.462 -11.154 -4.148 1.00 87.25 273 ARG A N 1
ATOM 2072 C CA . ARG A 1 273 ? 14.696 -10.485 -4.584 1.00 87.25 273 ARG A CA 1
ATOM 2073 C C . ARG A 1 273 ? 15.115 -9.450 -3.547 1.00 87.25 273 ARG A C 1
ATOM 2075 O O . ARG A 1 273 ? 15.088 -8.244 -3.784 1.00 87.25 273 ARG A O 1
ATOM 2082 N N . HIS A 1 274 ? 15.498 -9.939 -2.376 1.00 87.31 274 HIS A N 1
ATOM 2083 C CA . HIS A 1 274 ? 15.977 -9.098 -1.284 1.00 87.31 274 HIS A CA 1
ATOM 2084 C C . HIS A 1 274 ? 17.395 -8.581 -1.571 1.00 87.31 274 HIS A C 1
ATOM 2086 O O . HIS A 1 274 ? 18.205 -9.276 -2.182 1.00 87.31 274 HIS A O 1
ATOM 2092 N N . GLN A 1 275 ? 17.726 -7.383 -1.077 1.00 88.62 275 GLN A N 1
ATOM 2093 C CA . GLN A 1 275 ? 19.102 -6.853 -1.069 1.00 88.62 275 GLN A CA 1
ATOM 2094 C C . GLN A 1 275 ? 19.785 -6.736 -2.447 1.00 88.62 275 GLN A C 1
ATOM 2096 O O . GLN A 1 275 ? 21.016 -6.735 -2.521 1.00 88.62 275 GLN A O 1
ATOM 2101 N N . THR A 1 276 ? 19.027 -6.619 -3.541 1.00 95.00 276 THR A N 1
ATOM 2102 C CA . THR A 1 276 ? 19.618 -6.399 -4.869 1.00 95.00 276 THR A CA 1
ATOM 2103 C C . THR A 1 276 ? 20.399 -5.079 -4.911 1.00 95.00 276 THR A C 1
ATOM 2105 O O . THR A 1 276 ? 20.084 -4.158 -4.147 1.00 95.00 276 THR A O 1
ATOM 2108 N N . PRO A 1 277 ? 21.397 -4.933 -5.806 1.00 96.62 277 PRO A N 1
ATOM 2109 C CA . PRO A 1 277 ? 22.091 -3.658 -6.000 1.00 96.62 277 PRO A CA 1
ATOM 2110 C C . PRO A 1 277 ? 21.124 -2.487 -6.226 1.00 96.62 277 PRO A C 1
ATOM 2112 O O . PRO A 1 277 ? 21.292 -1.429 -5.631 1.00 96.62 277 PRO A O 1
ATOM 2115 N N . GLN A 1 278 ? 20.060 -2.717 -6.999 1.00 97.44 278 GLN A N 1
ATOM 2116 C CA . GLN A 1 278 ? 19.011 -1.741 -7.290 1.00 97.44 278 GLN A CA 1
ATOM 2117 C C . GLN A 1 278 ? 18.228 -1.354 -6.034 1.00 97.44 278 GLN A C 1
ATOM 2119 O O . GLN A 1 278 ? 18.040 -0.171 -5.766 1.00 97.44 278 GLN A O 1
ATOM 2124 N N . ALA A 1 279 ? 17.809 -2.336 -5.226 1.00 97.38 279 ALA A N 1
ATOM 2125 C CA . ALA A 1 279 ? 17.088 -2.071 -3.984 1.00 97.38 279 ALA A CA 1
ATOM 2126 C C . ALA A 1 279 ? 17.958 -1.302 -2.978 1.00 97.38 279 ALA A C 1
ATOM 2128 O O . ALA A 1 279 ? 17.471 -0.400 -2.304 1.00 97.38 279 ALA A O 1
ATOM 2129 N N . ARG A 1 280 ? 19.257 -1.614 -2.909 1.00 97.88 280 ARG A N 1
ATOM 2130 C CA . ARG A 1 280 ? 20.219 -0.896 -2.061 1.00 97.88 280 ARG A CA 1
ATOM 2131 C C . ARG A 1 280 ? 20.439 0.539 -2.528 1.00 97.88 280 ARG A C 1
ATOM 2133 O O . ARG A 1 280 ? 20.342 1.444 -1.711 1.00 97.88 280 ARG A O 1
ATOM 2140 N N . GLN A 1 281 ? 20.661 0.760 -3.825 1.00 98.19 281 GLN A N 1
ATOM 2141 C CA . GLN A 1 281 ? 20.832 2.106 -4.386 1.00 98.19 281 GLN A CA 1
ATOM 2142 C C . GLN A 1 281 ? 19.570 2.965 -4.189 1.00 98.19 281 GLN A C 1
ATOM 2144 O O . GLN A 1 281 ? 19.663 4.132 -3.820 1.00 98.19 281 GLN A O 1
ATOM 2149 N N . ALA A 1 282 ? 18.389 2.361 -4.330 1.00 98.44 282 ALA A N 1
ATOM 2150 C CA . ALA A 1 282 ? 17.114 2.988 -3.994 1.00 98.44 282 ALA A CA 1
ATOM 2151 C C . ALA A 1 282 ? 16.956 3.277 -2.499 1.00 98.44 282 ALA A C 1
ATOM 2153 O O . ALA A 1 282 ? 16.399 4.313 -2.132 1.00 98.44 282 ALA A O 1
ATOM 2154 N N . GLY A 1 283 ? 17.478 2.405 -1.635 1.00 98.31 283 GLY A N 1
ATOM 2155 C CA . GLY A 1 283 ? 17.552 2.642 -0.197 1.00 98.31 283 GLY A CA 1
ATOM 2156 C C . GLY A 1 283 ? 18.410 3.861 0.140 1.00 98.31 283 GLY A C 1
ATOM 2157 O O . GLY A 1 283 ? 17.977 4.707 0.917 1.00 98.31 283 GLY A O 1
ATOM 2158 N N . GLU A 1 284 ? 19.575 4.008 -0.500 1.00 98.25 284 GLU A N 1
ATOM 2159 C CA . GLU A 1 284 ? 20.423 5.205 -0.357 1.00 98.25 284 GLU A CA 1
ATOM 2160 C C . GLU A 1 284 ? 19.688 6.466 -0.785 1.00 98.25 284 GLU A C 1
ATOM 2162 O O . GLU A 1 284 ? 19.695 7.477 -0.082 1.00 98.25 284 GLU A O 1
ATOM 2167 N N . TRP A 1 285 ? 19.007 6.393 -1.930 1.00 98.19 285 TRP A N 1
ATOM 2168 C CA . TRP A 1 285 ? 18.225 7.510 -2.425 1.00 98.19 285 TRP A CA 1
ATOM 2169 C C . TRP A 1 285 ? 17.116 7.891 -1.435 1.00 98.19 285 TRP A C 1
ATOM 2171 O O . TRP A 1 285 ? 16.876 9.076 -1.228 1.00 98.19 285 TRP A O 1
ATOM 2181 N N . LEU A 1 286 ? 16.454 6.932 -0.777 1.00 98.06 286 LEU A N 1
ATOM 2182 C CA . LEU A 1 286 ? 15.449 7.229 0.254 1.00 98.06 286 LEU A CA 1
ATOM 2183 C C . LEU A 1 286 ? 16.051 7.836 1.531 1.00 98.06 286 LEU A C 1
ATOM 2185 O O . LEU A 1 286 ? 15.414 8.709 2.119 1.00 98.06 286 LEU A O 1
ATOM 2189 N N . LEU A 1 287 ? 17.260 7.440 1.945 1.00 98.06 287 LEU A N 1
ATOM 2190 C CA . LEU A 1 287 ? 17.949 8.054 3.093 1.00 98.06 287 LEU A CA 1
ATOM 2191 C C . LEU A 1 287 ? 18.325 9.518 2.836 1.00 98.06 287 LEU A C 1
ATOM 2193 O O . LEU A 1 287 ? 18.239 10.342 3.741 1.00 98.06 287 LEU A O 1
ATOM 2197 N N . GLN A 1 288 ? 18.661 9.866 1.593 1.00 96.75 288 GLN A N 1
ATOM 2198 C CA . GLN A 1 288 ? 18.890 11.257 1.179 1.00 96.75 288 GLN A CA 1
ATOM 2199 C C . GLN A 1 288 ? 17.590 12.068 1.071 1.00 96.75 288 GLN A C 1
ATOM 2201 O O . GLN A 1 288 ? 17.622 13.293 0.948 1.00 96.75 288 GLN A O 1
ATOM 2206 N N . HIS A 1 289 ? 16.437 11.397 1.119 1.00 96.06 289 HIS A N 1
ATOM 2207 C CA . HIS A 1 289 ? 15.110 11.978 0.937 1.00 96.06 289 HIS A CA 1
ATOM 2208 C C . HIS A 1 289 ? 14.148 11.586 2.064 1.00 96.06 289 HIS A C 1
ATOM 2210 O O . HIS A 1 289 ? 13.082 11.014 1.799 1.00 96.06 289 HIS A O 1
ATOM 2216 N N . PRO A 1 290 ? 14.504 11.895 3.323 1.00 92.94 290 PRO A N 1
ATOM 2217 C CA . PRO A 1 290 ? 13.768 11.422 4.482 1.00 92.94 290 PRO A CA 1
ATOM 2218 C C . PRO A 1 290 ? 12.370 12.051 4.592 1.00 92.94 290 PRO A C 1
ATOM 2220 O O . PRO A 1 290 ? 12.004 13.008 3.905 1.00 92.94 290 PRO A O 1
ATOM 2223 N N . TYR A 1 291 ? 11.565 11.496 5.496 1.00 96.56 291 TYR A N 1
ATOM 2224 C CA . TYR A 1 291 ? 10.287 12.068 5.933 1.00 96.56 291 TYR A CA 1
ATOM 2225 C C . TYR A 1 291 ? 10.494 12.863 7.227 1.00 96.56 291 TYR A C 1
ATOM 2227 O O . TYR A 1 291 ? 9.820 12.627 8.222 1.00 96.56 291 TYR A O 1
ATOM 2235 N N . ASP A 1 292 ? 11.475 13.759 7.244 1.00 95.75 292 ASP A N 1
ATOM 2236 C CA . ASP A 1 292 ? 11.852 14.595 8.393 1.00 95.75 292 ASP A CA 1
ATOM 2237 C C . ASP A 1 292 ? 10.990 15.862 8.538 1.00 95.75 292 ASP A C 1
ATOM 2239 O O . ASP A 1 292 ? 10.893 16.424 9.625 1.00 95.75 292 ASP A O 1
ATOM 2243 N N . HIS A 1 293 ? 10.312 16.268 7.463 1.00 95.56 293 HIS A N 1
ATOM 2244 C CA . HIS A 1 293 ? 9.385 17.395 7.440 1.00 95.56 293 HIS A CA 1
ATOM 2245 C C . HIS A 1 293 ? 7.961 16.918 7.140 1.00 95.56 293 HIS A C 1
ATOM 2247 O O . HIS A 1 293 ? 7.675 16.360 6.075 1.00 95.56 293 HIS A O 1
ATOM 2253 N N . TYR A 1 294 ? 7.048 17.150 8.082 1.00 96.50 294 TYR A N 1
ATOM 2254 C CA . TYR A 1 294 ? 5.660 16.704 7.985 1.00 96.50 294 TYR A CA 1
ATOM 2255 C C . TYR A 1 294 ? 4.934 17.335 6.791 1.00 96.50 294 TYR A C 1
ATOM 2257 O O . TYR A 1 294 ? 4.936 18.554 6.614 1.00 96.50 294 TYR A O 1
ATOM 2265 N N . ARG A 1 295 ? 4.313 16.488 5.955 1.00 92.88 295 ARG A N 1
ATOM 2266 C CA . ARG A 1 295 ? 3.577 16.882 4.735 1.00 92.88 295 ARG A CA 1
ATOM 2267 C C . ARG A 1 295 ? 4.402 17.718 3.745 1.00 92.88 295 ARG A C 1
ATOM 2269 O O . ARG A 1 295 ? 3.832 18.395 2.885 1.00 92.88 295 ARG A O 1
ATOM 2276 N N . ALA A 1 296 ? 5.734 17.654 3.828 1.00 90.62 296 ALA A N 1
ATOM 2277 C CA . ALA A 1 296 ? 6.618 18.179 2.799 1.00 90.62 296 ALA A CA 1
ATOM 2278 C C . ALA A 1 296 ? 6.587 17.236 1.595 1.00 90.62 296 ALA A C 1
ATOM 2280 O O . ALA A 1 296 ? 6.900 16.049 1.711 1.00 90.62 296 ALA A O 1
ATOM 2281 N N . THR A 1 297 ? 6.196 17.766 0.441 1.00 83.56 297 THR A N 1
ATOM 2282 C CA . THR A 1 297 ? 6.060 17.014 -0.807 1.00 83.56 297 THR A CA 1
ATOM 2283 C C . THR A 1 297 ? 6.975 17.596 -1.868 1.00 83.56 297 THR A C 1
ATOM 2285 O O . THR A 1 297 ? 7.097 18.813 -2.001 1.00 83.56 297 THR A O 1
ATOM 2288 N N . ARG A 1 298 ? 7.569 16.717 -2.668 1.00 80.44 298 ARG A N 1
ATOM 2289 C CA . ARG A 1 298 ? 8.175 17.084 -3.951 1.00 80.44 298 ARG A CA 1
ATOM 2290 C C . ARG A 1 298 ? 7.113 17.100 -5.043 1.00 80.44 298 ARG A C 1
ATOM 2292 O O . ARG A 1 298 ? 5.962 16.735 -4.805 1.00 80.44 298 ARG A O 1
ATOM 2299 N N . LEU A 1 299 ? 7.495 17.518 -6.245 1.00 81.19 299 LEU A N 1
ATOM 2300 C CA . LEU A 1 299 ? 6.608 17.447 -7.402 1.00 81.19 299 LEU A CA 1
ATOM 2301 C C . LEU A 1 299 ? 6.080 16.007 -7.571 1.00 81.19 299 LEU A C 1
ATOM 2303 O O . LEU A 1 299 ? 6.859 15.060 -7.519 1.00 81.19 299 LEU A O 1
ATOM 2307 N N . HIS A 1 300 ? 4.761 15.858 -7.730 1.00 83.94 300 HIS A N 1
ATOM 2308 C CA . HIS A 1 300 ? 4.025 14.581 -7.826 1.00 83.94 300 HIS A CA 1
ATOM 2309 C C . HIS A 1 300 ? 4.043 13.668 -6.587 1.00 83.94 300 HIS A C 1
ATOM 2311 O O . HIS A 1 300 ? 3.357 12.644 -6.579 1.00 83.94 300 HIS A O 1
ATOM 2317 N N . ASP A 1 301 ? 4.786 14.022 -5.542 1.00 88.06 301 ASP A N 1
ATOM 2318 C CA . ASP A 1 301 ? 4.905 13.216 -4.333 1.00 88.06 301 ASP A CA 1
ATOM 2319 C C . ASP A 1 301 ? 3.658 13.327 -3.447 1.00 88.06 301 ASP A C 1
ATOM 2321 O O . ASP A 1 301 ? 2.950 14.337 -3.449 1.00 88.06 301 ASP A O 1
ATOM 2325 N N . ARG A 1 302 ? 3.405 12.276 -2.668 1.00 93.25 302 ARG A N 1
ATOM 2326 C CA . ARG A 1 302 ? 2.260 12.172 -1.755 1.00 93.25 302 ARG A CA 1
ATOM 2327 C C . ARG A 1 302 ? 2.790 11.703 -0.415 1.00 93.25 302 ARG A C 1
ATOM 2329 O O . ARG A 1 302 ? 3.356 10.615 -0.348 1.00 93.25 302 ARG A O 1
ATOM 2336 N N . PHE A 1 303 ? 2.684 12.528 0.623 1.00 96.69 303 PHE A N 1
ATOM 2337 C CA . PHE A 1 303 ? 3.430 12.310 1.858 1.00 96.69 303 PHE A CA 1
ATOM 2338 C C . PHE A 1 303 ? 3.044 10.996 2.541 1.00 96.69 303 PHE A C 1
ATOM 2340 O O . PHE A 1 303 ? 3.923 10.190 2.829 1.00 96.69 303 PHE A O 1
ATOM 2347 N N . PHE A 1 304 ? 1.751 10.747 2.768 1.00 98.12 304 PHE A N 1
ATOM 2348 C CA . PHE A 1 304 ? 1.314 9.566 3.524 1.00 98.12 304 PHE A CA 1
ATOM 2349 C C . PHE A 1 304 ? 1.449 8.281 2.709 1.00 98.12 304 PHE A C 1
ATOM 2351 O O . PHE A 1 304 ? 1.921 7.264 3.214 1.00 98.12 304 PHE A O 1
ATOM 2358 N N . TYR A 1 305 ? 1.087 8.339 1.427 1.00 97.25 305 TYR A N 1
ATOM 2359 C CA . TYR A 1 305 ? 1.224 7.207 0.510 1.00 97.25 305 TYR A CA 1
ATOM 2360 C C . TYR A 1 305 ? 2.692 6.837 0.284 1.00 97.25 305 TYR A C 1
ATOM 2362 O O . TYR A 1 305 ? 3.061 5.662 0.306 1.00 97.25 305 TYR A O 1
ATOM 2370 N N . GLY A 1 306 ? 3.544 7.850 0.123 1.00 97.38 306 GLY A N 1
ATOM 2371 C CA . GLY A 1 306 ? 4.983 7.676 0.058 1.00 97.38 306 GLY A CA 1
ATOM 2372 C C . GLY A 1 306 ? 5.533 7.077 1.344 1.00 97.38 306 GLY A C 1
ATOM 2373 O O . GLY A 1 306 ? 6.250 6.084 1.279 1.00 97.38 306 GLY A O 1
ATOM 2374 N N . ALA A 1 307 ? 5.176 7.638 2.504 1.00 98.25 307 ALA A N 1
ATOM 2375 C CA . ALA A 1 307 ? 5.652 7.166 3.802 1.00 98.25 307 ALA A CA 1
ATOM 2376 C C . ALA A 1 307 ? 5.304 5.692 4.031 1.00 98.25 307 ALA A C 1
ATOM 2378 O O . ALA A 1 307 ? 6.157 4.933 4.485 1.00 98.25 307 ALA A O 1
ATOM 2379 N N . PHE A 1 308 ? 4.093 5.272 3.652 1.00 98.44 308 PHE A N 1
ATOM 2380 C CA . PHE A 1 308 ? 3.678 3.872 3.674 1.00 98.44 308 PHE A CA 1
ATOM 2381 C C . PHE A 1 308 ? 4.622 2.975 2.857 1.00 98.44 308 PHE A C 1
ATOM 2383 O O . PHE A 1 308 ? 5.186 2.024 3.401 1.00 98.44 308 PHE A O 1
ATOM 2390 N N . TYR A 1 309 ? 4.845 3.285 1.577 1.00 98.38 309 TYR A N 1
ATOM 2391 C CA . TYR A 1 309 ? 5.715 2.470 0.724 1.00 98.38 309 TYR A CA 1
ATOM 2392 C C . TYR A 1 309 ? 7.176 2.509 1.168 1.00 98.38 309 TYR A C 1
ATOM 2394 O O . TYR A 1 309 ? 7.822 1.467 1.252 1.00 98.38 309 TYR A O 1
ATOM 2402 N N . SER A 1 310 ? 7.704 3.698 1.467 1.00 98.44 310 SER A N 1
ATOM 2403 C CA . SER A 1 310 ? 9.087 3.874 1.905 1.00 98.44 310 SER A CA 1
ATOM 2404 C C . SER A 1 310 ? 9.344 3.171 3.236 1.00 98.44 310 SER A C 1
ATOM 2406 O O . SER A 1 310 ? 10.368 2.515 3.365 1.00 98.44 310 SER A O 1
ATOM 2408 N N . SER A 1 311 ? 8.423 3.230 4.201 1.00 98.25 311 SER A N 1
ATOM 2409 C CA . SER A 1 311 ? 8.598 2.535 5.481 1.00 98.25 311 SER A CA 1
ATOM 2410 C C . SER A 1 311 ? 8.674 1.024 5.294 1.00 98.25 311 SER A C 1
ATOM 2412 O O . SER A 1 311 ? 9.648 0.402 5.710 1.00 98.25 311 SER A O 1
ATOM 2414 N N . ASN A 1 312 ? 7.723 0.433 4.566 1.00 97.38 312 ASN A N 1
ATOM 2415 C CA . ASN A 1 312 ? 7.741 -1.005 4.296 1.00 97.38 312 ASN A CA 1
ATOM 2416 C C . ASN A 1 312 ? 8.977 -1.426 3.480 1.00 97.38 312 ASN A C 1
ATOM 2418 O O . ASN A 1 312 ? 9.594 -2.445 3.773 1.00 97.38 312 ASN A O 1
ATOM 2422 N N . ALA A 1 313 ? 9.408 -0.620 2.510 1.00 97.50 313 ALA A N 1
ATOM 2423 C CA . ALA A 1 313 ? 10.628 -0.862 1.743 1.00 97.50 313 ALA A CA 1
ATOM 2424 C C . ALA A 1 313 ? 11.903 -0.840 2.598 1.00 97.50 313 ALA A C 1
ATOM 2426 O O . ALA A 1 313 ? 12.722 -1.758 2.531 1.00 97.50 313 ALA A O 1
ATOM 2427 N N . MET A 1 314 ? 12.072 0.204 3.410 1.00 97.44 314 MET A N 1
ATOM 2428 C CA . MET A 1 314 ? 13.248 0.370 4.264 1.00 97.44 314 MET A CA 1
ATOM 2429 C C . MET A 1 314 ? 13.266 -0.677 5.377 1.00 97.44 314 MET A C 1
ATOM 2431 O O . MET A 1 314 ? 14.339 -1.153 5.741 1.00 97.44 314 MET A O 1
ATOM 2435 N N . PHE A 1 315 ? 12.090 -1.099 5.853 1.00 95.75 315 PHE A N 1
ATOM 2436 C CA . PHE A 1 315 ? 11.958 -2.230 6.763 1.00 95.75 315 PHE A CA 1
ATOM 2437 C C . PHE A 1 315 ? 12.496 -3.507 6.121 1.00 95.75 315 PHE A C 1
ATOM 2439 O O . PHE A 1 315 ? 13.374 -4.150 6.682 1.00 95.75 315 PHE A O 1
ATOM 2446 N N . GLN A 1 316 ? 12.037 -3.832 4.910 1.00 94.06 316 GLN A N 1
ATOM 2447 C CA . GLN A 1 316 ? 12.472 -5.011 4.158 1.00 94.06 316 GLN A CA 1
ATOM 2448 C C . GLN A 1 316 ? 13.986 -5.004 3.874 1.00 94.06 316 GLN A C 1
ATOM 2450 O O . GLN A 1 316 ? 14.647 -6.044 3.982 1.00 94.06 316 GLN A O 1
ATOM 2455 N N . LEU A 1 317 ? 14.563 -3.830 3.589 1.00 94.50 317 LEU A N 1
ATOM 2456 C CA . LEU A 1 317 ? 16.015 -3.655 3.489 1.00 94.50 317 LEU A CA 1
ATOM 2457 C C . LEU A 1 317 ? 16.741 -3.852 4.830 1.00 94.50 317 LEU A C 1
ATOM 2459 O O . LEU A 1 317 ? 17.861 -4.358 4.833 1.00 94.50 317 LEU A O 1
ATOM 2463 N N . GLY A 1 318 ? 16.125 -3.496 5.955 1.00 92.88 318 GLY A N 1
ATOM 2464 C CA . GLY A 1 318 ? 16.681 -3.707 7.289 1.00 92.88 318 GLY A CA 1
ATOM 2465 C C . GLY A 1 318 ? 18.018 -3.003 7.527 1.00 92.88 318 GLY A C 1
ATOM 2466 O O . GLY A 1 318 ? 18.392 -2.060 6.822 1.00 92.88 318 GLY A O 1
ATOM 2467 N N . GLY A 1 319 ? 18.740 -3.460 8.553 1.00 92.31 319 GLY A N 1
ATOM 2468 C CA . GLY A 1 319 ? 20.052 -2.926 8.924 1.00 92.31 319 GLY A CA 1
ATOM 2469 C C . GLY A 1 319 ? 20.053 -1.399 9.045 1.00 92.31 319 GLY A C 1
ATOM 2470 O O . GLY A 1 319 ? 19.125 -0.808 9.602 1.00 92.31 319 GLY A O 1
ATOM 2471 N N . ARG A 1 320 ? 21.076 -0.748 8.479 1.00 94.56 320 ARG A N 1
ATOM 2472 C CA . ARG A 1 320 ? 21.195 0.718 8.525 1.00 94.56 320 ARG A CA 1
ATOM 2473 C C . ARG A 1 320 ? 20.055 1.447 7.812 1.00 94.56 320 ARG A C 1
ATOM 2475 O O . ARG A 1 320 ? 19.660 2.511 8.262 1.00 94.56 320 ARG A O 1
ATOM 2482 N N . TYR A 1 321 ? 19.492 0.869 6.744 1.00 96.31 321 TYR A N 1
ATOM 2483 C CA . TYR A 1 321 ? 18.405 1.509 6.003 1.00 96.31 321 TYR A CA 1
ATOM 2484 C C . TYR A 1 321 ? 17.204 1.714 6.923 1.00 96.31 321 TYR A C 1
ATOM 2486 O O . TYR A 1 321 ? 16.685 2.821 7.022 1.00 96.31 321 TYR A O 1
ATOM 2494 N N . TRP A 1 322 ? 16.817 0.676 7.665 1.00 95.81 322 TRP A N 1
ATOM 2495 C CA . TRP A 1 322 ? 15.761 0.794 8.666 1.00 95.81 322 TRP A CA 1
ATOM 2496 C C . TRP A 1 322 ? 16.170 1.678 9.852 1.00 95.81 322 TRP A C 1
ATOM 2498 O O . TRP A 1 322 ? 15.404 2.558 10.249 1.00 95.81 322 TRP A O 1
ATOM 2508 N N . GLY A 1 323 ? 17.379 1.471 10.385 1.00 95.06 323 GLY A N 1
ATOM 2509 C CA . GLY A 1 323 ? 17.877 2.169 11.573 1.00 95.06 323 GLY A CA 1
ATOM 2510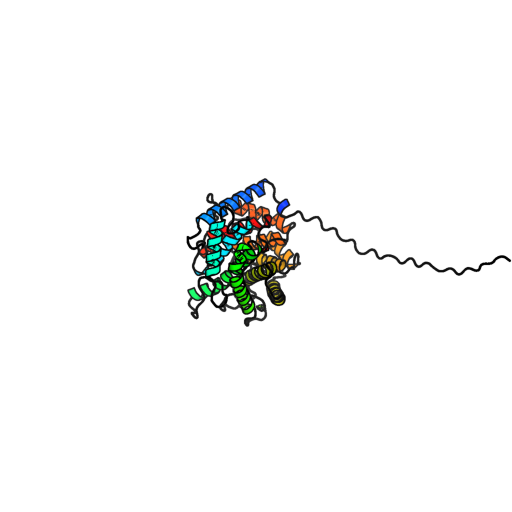 C C . GLY A 1 323 ? 18.014 3.685 11.407 1.00 95.06 323 GLY A C 1
ATOM 2511 O O . GLY A 1 323 ? 17.761 4.423 12.355 1.00 95.06 323 GLY A O 1
ATOM 2512 N N . GLU A 1 324 ? 18.357 4.163 10.211 1.00 95.88 324 GLU A N 1
ATOM 2513 C CA . GLU A 1 324 ? 18.451 5.596 9.904 1.00 95.88 324 GLU A CA 1
ATOM 2514 C C . GLU A 1 324 ? 17.090 6.188 9.497 1.00 95.88 324 GLU A C 1
ATOM 2516 O O . GLU A 1 324 ? 16.739 7.296 9.907 1.00 95.88 324 GLU A O 1
ATOM 2521 N N . PHE A 1 325 ? 16.285 5.445 8.729 1.00 97.62 325 PHE A N 1
ATOM 2522 C CA . PHE A 1 325 ? 15.008 5.930 8.200 1.00 97.62 325 PHE A CA 1
ATOM 2523 C C . PHE A 1 325 ? 13.907 6.016 9.266 1.00 97.62 325 PHE A C 1
ATOM 2525 O O . PHE A 1 325 ? 13.209 7.030 9.385 1.00 97.62 325 PHE A O 1
ATOM 2532 N N . TYR A 1 326 ? 13.701 4.939 10.027 1.00 97.69 326 TYR A N 1
ATOM 2533 C CA . TYR A 1 326 ? 12.483 4.785 10.816 1.00 97.69 326 TYR A CA 1
ATOM 2534 C C . TYR A 1 326 ? 12.391 5.712 12.033 1.00 97.69 326 TYR A C 1
ATOM 2536 O O . TYR A 1 326 ? 11.322 6.288 12.239 1.00 97.69 326 TYR A O 1
ATOM 2544 N N . PRO A 1 327 ? 13.461 5.958 12.819 1.00 96.50 327 PRO A N 1
ATOM 2545 C CA . PRO A 1 327 ? 13.391 6.913 13.925 1.00 96.50 327 PRO A CA 1
ATOM 2546 C C . PRO A 1 327 ? 13.006 8.330 13.478 1.00 96.50 327 PRO A C 1
ATOM 2548 O O . PRO A 1 327 ? 12.346 9.053 14.230 1.00 96.50 327 PRO A O 1
ATOM 2551 N N . VAL A 1 328 ? 13.392 8.722 12.258 1.00 97.69 328 VAL A N 1
ATOM 2552 C CA . VAL A 1 328 ? 12.994 9.996 11.647 1.00 97.69 328 VAL A CA 1
ATOM 2553 C C . VAL A 1 328 ? 11.504 9.986 11.324 1.00 97.69 328 VAL A C 1
ATOM 2555 O O . VAL A 1 328 ? 10.789 10.865 11.800 1.00 97.69 328 VAL A O 1
ATOM 2558 N N . LEU A 1 329 ? 11.020 8.975 10.595 1.00 98.50 329 LEU A N 1
ATOM 2559 C CA . LEU A 1 329 ? 9.599 8.852 10.256 1.00 98.50 329 LEU A CA 1
ATOM 2560 C C . LEU A 1 329 ? 8.705 8.786 11.506 1.00 98.50 329 LEU A C 1
ATOM 2562 O O . LEU A 1 329 ? 7.715 9.515 11.591 1.00 98.50 329 LEU A O 1
ATOM 2566 N N . LEU A 1 330 ? 9.072 7.944 12.480 1.00 98.50 330 LEU A N 1
ATOM 2567 C CA . LEU A 1 330 ? 8.361 7.782 13.747 1.00 98.50 330 LEU A CA 1
ATOM 2568 C C . LEU A 1 330 ? 8.215 9.131 14.443 1.00 98.50 330 LEU A C 1
ATOM 2570 O O . LEU A 1 330 ? 7.104 9.512 14.807 1.00 98.50 330 LEU A O 1
ATOM 2574 N N . ARG A 1 331 ? 9.318 9.872 14.606 1.00 98.19 331 ARG A N 1
ATOM 2575 C CA . ARG A 1 331 ? 9.298 11.199 15.227 1.00 98.19 331 ARG A CA 1
ATOM 2576 C C . ARG A 1 331 ? 8.397 12.156 14.450 1.00 98.19 331 ARG A C 1
ATOM 2578 O O . ARG A 1 331 ? 7.497 12.724 15.052 1.00 98.19 331 ARG A O 1
ATOM 2585 N N . THR A 1 332 ? 8.573 12.281 13.135 1.00 98.62 332 THR A N 1
ATOM 2586 C CA . THR A 1 332 ? 7.793 13.218 12.314 1.00 98.62 332 THR A CA 1
ATOM 2587 C C . THR A 1 332 ? 6.294 12.960 12.414 1.00 98.62 332 THR A C 1
ATOM 2589 O O . THR A 1 332 ? 5.532 13.896 12.651 1.00 98.62 332 THR A O 1
ATOM 2592 N N . LEU A 1 333 ? 5.850 11.707 12.266 1.00 98.69 333 LEU A N 1
ATOM 2593 C CA . LEU A 1 333 ? 4.427 11.379 12.366 1.00 98.69 333 LEU A CA 1
ATOM 2594 C C . LEU A 1 333 ? 3.907 11.605 13.787 1.00 98.69 333 LEU A C 1
ATOM 2596 O O . LEU A 1 333 ? 2.885 12.257 13.967 1.00 98.69 333 LEU A O 1
ATOM 2600 N N . THR A 1 334 ? 4.616 11.133 14.808 1.00 98.56 334 THR A N 1
ATOM 2601 C CA . THR A 1 334 ? 4.135 11.230 16.195 1.00 98.56 334 THR A CA 1
ATOM 2602 C C . THR A 1 334 ? 4.253 12.632 16.805 1.00 98.56 334 THR A C 1
ATOM 2604 O O . THR A 1 334 ? 3.569 12.905 17.787 1.00 98.56 334 THR A O 1
ATOM 2607 N N . ASP A 1 335 ? 5.108 13.519 16.282 1.00 98.38 335 ASP A N 1
ATOM 2608 C CA . ASP A 1 335 ? 5.172 14.945 16.662 1.00 98.38 335 ASP A CA 1
ATOM 2609 C C . ASP A 1 335 ? 4.012 15.746 16.041 1.00 98.38 335 ASP A C 1
ATOM 2611 O O . ASP A 1 335 ? 3.624 16.779 16.576 1.00 98.38 335 ASP A O 1
ATOM 2615 N N . ASN A 1 336 ? 3.448 15.267 14.926 1.00 98.50 336 ASN A N 1
ATOM 2616 C CA . ASN A 1 336 ? 2.398 15.952 14.163 1.00 98.50 336 ASN A CA 1
ATOM 2617 C C . ASN A 1 336 ? 1.035 15.240 14.235 1.00 98.50 336 ASN A C 1
ATOM 2619 O O . ASN A 1 336 ? 0.129 15.549 13.461 1.00 98.50 336 ASN A O 1
ATOM 2623 N N . GLN A 1 337 ? 0.877 14.276 15.145 1.00 98.62 337 GLN A N 1
ATOM 2624 C CA . GLN A 1 337 ? -0.415 13.652 15.409 1.00 98.62 337 GLN A CA 1
ATOM 2625 C C . GLN A 1 337 ? -1.304 14.621 16.196 1.00 98.62 337 GLN A C 1
ATOM 2627 O O . GLN A 1 337 ? -0.878 15.226 17.182 1.00 98.62 337 GLN A O 1
ATOM 2632 N N . LYS A 1 338 ? -2.560 14.763 15.773 1.00 98.56 338 LYS A N 1
ATOM 2633 C CA . LYS A 1 338 ? -3.541 15.624 16.438 1.00 98.56 338 LYS A CA 1
ATOM 2634 C C . LYS A 1 338 ? -3.979 15.015 17.778 1.00 98.56 338 LYS A C 1
ATOM 2636 O O . LYS A 1 338 ? -3.933 13.795 17.935 1.00 98.56 338 LYS A O 1
ATOM 2641 N N . PRO A 1 339 ? -4.495 15.821 18.728 1.00 98.19 339 PRO A N 1
ATOM 2642 C CA . PRO A 1 339 ? -4.967 15.315 20.022 1.00 98.19 339 PRO A CA 1
ATOM 2643 C C . PRO A 1 339 ? -6.062 14.243 19.928 1.00 98.19 339 PRO A C 1
ATOM 2645 O O . PRO A 1 339 ? -6.192 13.416 20.826 1.00 98.19 339 PRO A O 1
ATOM 2648 N N . ASP A 1 340 ? -6.846 14.251 18.845 1.00 97.75 340 ASP A N 1
ATOM 2649 C CA . ASP A 1 340 ? -7.874 13.244 18.581 1.00 97.75 340 ASP A CA 1
ATOM 2650 C C . ASP A 1 340 ? -7.313 11.929 18.022 1.00 97.75 340 ASP A C 1
ATOM 2652 O O . ASP A 1 340 ? -8.084 11.000 17.843 1.00 97.75 340 ASP A O 1
ATOM 2656 N N . GLY A 1 341 ? -6.004 11.831 17.763 1.00 98.25 341 GLY A N 1
ATOM 2657 C CA . GLY A 1 341 ? -5.331 10.651 17.218 1.00 98.25 341 GLY A CA 1
ATOM 2658 C C . GLY A 1 341 ? -5.193 10.637 15.694 1.00 98.25 341 GLY A C 1
ATOM 2659 O O . GLY A 1 341 ? -4.483 9.788 15.161 1.00 98.25 341 GLY A O 1
ATOM 2660 N N . SER A 1 342 ? -5.832 11.562 14.979 1.00 98.62 342 SER A N 1
ATOM 2661 C CA . SER A 1 342 ? -5.717 11.650 13.517 1.00 98.62 342 SER A CA 1
ATOM 2662 C C . SER A 1 342 ? -4.473 12.408 13.061 1.00 98.62 342 SER A C 1
ATOM 2664 O O . SER A 1 342 ? -3.830 13.117 13.837 1.00 98.62 342 SER A O 1
ATOM 2666 N N . TRP A 1 343 ? -4.175 12.309 11.771 1.00 98.50 343 TRP A N 1
ATOM 2667 C CA . TRP A 1 343 ? -3.307 13.256 11.074 1.00 98.50 343 TRP A CA 1
ATOM 2668 C C . TRP A 1 343 ? -4.143 14.215 10.225 1.00 98.50 343 TRP A C 1
ATOM 2670 O O . TRP A 1 343 ? -5.369 14.134 10.186 1.00 98.50 343 TRP A O 1
ATOM 2680 N N . ASP A 1 344 ? -3.499 15.175 9.573 1.00 96.75 344 ASP A N 1
ATOM 2681 C CA . ASP A 1 344 ? -4.171 15.977 8.555 1.00 96.75 344 ASP A CA 1
ATOM 2682 C C . ASP A 1 344 ? -4.349 15.156 7.273 1.00 96.75 344 ASP A C 1
ATOM 2684 O O . ASP A 1 344 ? -3.517 14.295 6.973 1.00 96.75 344 ASP A O 1
ATOM 2688 N N . PRO A 1 345 ? -5.372 15.453 6.452 1.00 94.75 345 PRO A N 1
ATOM 2689 C CA . PRO A 1 345 ? -5.438 14.894 5.111 1.00 94.75 345 PRO A CA 1
ATOM 2690 C C . PRO A 1 345 ? -4.215 15.308 4.272 1.00 94.75 345 PRO A C 1
ATOM 2692 O O . PRO A 1 345 ? -3.552 16.324 4.525 1.00 94.75 345 PRO A O 1
ATOM 2695 N N . GLU A 1 346 ? -3.933 14.540 3.223 1.00 93.38 346 GLU A N 1
ATOM 2696 C CA . GLU A 1 346 ? -2.941 14.893 2.202 1.00 93.38 346 GLU A CA 1
ATOM 2697 C C . GLU A 1 346 ? -3.191 16.318 1.651 1.00 93.38 346 GLU A C 1
ATOM 2699 O O . GLU A 1 346 ? -4.319 16.813 1.661 1.00 93.38 346 GLU A O 1
ATOM 2704 N N . ARG A 1 347 ? -2.137 17.026 1.215 1.00 87.88 347 ARG A N 1
ATOM 2705 C CA . ARG A 1 347 ? -2.262 18.428 0.744 1.00 87.88 347 ARG A CA 1
ATOM 2706 C C . ARG A 1 347 ? -2.778 18.561 -0.685 1.00 87.88 347 ARG A C 1
ATOM 2708 O O . ARG A 1 347 ? -3.413 19.555 -1.020 1.00 87.88 347 ARG A O 1
ATOM 2715 N N . THR A 1 348 ? -2.420 17.614 -1.537 1.00 83.38 348 THR A N 1
ATOM 2716 C CA . THR A 1 348 ? -2.651 17.634 -2.990 1.00 83.38 348 THR A CA 1
ATOM 2717 C C . THR A 1 348 ? -3.194 16.275 -3.417 1.00 83.38 348 THR A C 1
ATOM 2719 O O . THR A 1 348 ? -3.428 15.453 -2.543 1.00 83.38 348 THR A O 1
ATOM 2722 N N . SER A 1 349 ? -3.364 16.022 -4.720 1.00 81.69 349 SER A N 1
ATOM 2723 C CA . SER A 1 349 ? -3.681 14.718 -5.339 1.00 81.69 349 SER A CA 1
ATOM 2724 C C . SER A 1 349 ? -4.624 13.819 -4.521 1.00 81.69 349 SER A C 1
ATOM 2726 O O . SER A 1 349 ? -5.829 13.869 -4.727 1.00 81.69 349 SER A O 1
ATOM 2728 N N . ASP A 1 350 ? -4.101 13.056 -3.555 1.00 90.50 350 ASP A N 1
ATOM 2729 C CA . ASP A 1 350 ? -4.870 12.160 -2.686 1.00 90.50 350 ASP A CA 1
ATOM 2730 C C . ASP A 1 350 ? -5.703 12.860 -1.590 1.00 90.50 350 ASP A C 1
ATOM 2732 O O . ASP A 1 350 ? -6.426 12.190 -0.853 1.00 90.50 350 ASP A O 1
ATOM 2736 N N . ALA A 1 351 ? -5.662 14.192 -1.481 1.00 91.31 351 ALA A N 1
ATOM 2737 C CA . ALA A 1 351 ? -6.484 14.978 -0.552 1.00 91.31 351 ALA A CA 1
ATOM 2738 C C . ALA A 1 351 ? -7.982 14.648 -0.693 1.00 91.31 351 ALA A C 1
ATOM 2740 O O . ALA A 1 351 ? -8.733 14.646 0.282 1.00 91.31 351 ALA A O 1
ATOM 2741 N N . GLU A 1 352 ? -8.400 14.300 -1.912 1.00 91.75 352 GLU A N 1
ATOM 2742 C CA . GLU A 1 352 ? -9.758 13.887 -2.267 1.00 91.75 352 GLU A CA 1
ATOM 2743 C C . GLU A 1 352 ? -10.230 12.584 -1.598 1.00 91.75 352 GLU A C 1
ATOM 2745 O O . GLU A 1 352 ? -11.435 12.329 -1.545 1.00 91.75 352 GLU A O 1
ATOM 2750 N N . TYR A 1 353 ? -9.314 11.755 -1.084 1.00 94.88 353 TYR A N 1
ATOM 2751 C CA . TYR A 1 353 ? -9.660 10.522 -0.370 1.00 94.88 353 TYR A CA 1
ATOM 2752 C C . TYR A 1 353 ? -9.907 10.740 1.127 1.00 94.88 353 TYR A C 1
ATOM 2754 O O . TYR A 1 353 ? -10.431 9.842 1.790 1.00 94.88 353 TYR A O 1
ATOM 2762 N N . GLY A 1 354 ? -9.621 11.943 1.634 1.00 96.06 354 GLY A N 1
ATOM 2763 C CA . GLY A 1 354 ? -9.991 12.391 2.972 1.00 96.06 354 GLY A CA 1
ATOM 2764 C C . GLY A 1 354 ? -9.040 11.955 4.088 1.00 96.06 354 GLY A C 1
ATOM 2765 O O . GLY A 1 354 ? -8.038 11.275 3.883 1.00 96.06 354 GLY A O 1
ATOM 2766 N N . ASN A 1 355 ? -9.362 12.376 5.312 1.00 97.00 355 ASN A N 1
ATOM 2767 C CA . ASN A 1 355 ? -8.473 12.213 6.463 1.00 97.00 355 ASN A CA 1
ATOM 2768 C C . ASN A 1 355 ? -8.293 10.739 6.886 1.00 97.00 355 ASN A C 1
ATOM 2770 O O . ASN A 1 355 ? -7.180 10.310 7.181 1.00 97.00 355 ASN A O 1
ATOM 2774 N N . VAL A 1 356 ? -9.355 9.925 6.865 1.00 98.25 356 VAL A N 1
ATOM 2775 C CA . VAL A 1 356 ? -9.233 8.503 7.246 1.00 98.25 356 VAL A CA 1
ATOM 2776 C C . VAL A 1 356 ? -8.242 7.744 6.363 1.00 98.25 356 VAL A C 1
ATOM 2778 O O . VAL A 1 356 ? -7.524 6.895 6.875 1.00 98.25 356 VAL A O 1
ATOM 2781 N N . TYR A 1 357 ? -8.120 8.110 5.082 1.00 98.50 357 TYR A N 1
ATOM 2782 C CA . TYR A 1 357 ? -7.097 7.572 4.185 1.00 98.50 357 TYR A CA 1
ATOM 2783 C C . TYR A 1 357 ? -5.678 7.930 4.653 1.00 98.50 357 TYR A C 1
ATOM 2785 O O . TYR A 1 357 ? -4.847 7.042 4.840 1.00 98.50 357 TYR A O 1
ATOM 2793 N N . SER A 1 358 ? -5.409 9.216 4.896 1.00 98.12 358 SER A N 1
ATOM 2794 C CA . SER A 1 358 ? -4.095 9.688 5.354 1.00 98.12 358 SER A CA 1
ATOM 2795 C C . SER A 1 358 ? -3.708 9.102 6.712 1.00 98.12 358 SER A C 1
ATOM 2797 O O . SER A 1 358 ? -2.587 8.627 6.881 1.00 98.12 358 SER A O 1
ATOM 2799 N N . SER A 1 359 ? -4.651 9.062 7.655 1.00 98.69 359 SER A N 1
ATOM 2800 C CA . SER A 1 359 ? -4.424 8.503 8.989 1.00 98.69 359 SER A CA 1
ATOM 2801 C C . SER A 1 359 ? -4.187 6.989 8.952 1.00 98.69 359 SER A C 1
ATOM 2803 O O . SER A 1 359 ? -3.288 6.500 9.632 1.00 98.69 359 SER A O 1
ATOM 2805 N N . ALA A 1 360 ? -4.919 6.240 8.121 1.00 98.81 360 ALA A N 1
ATOM 2806 C CA . ALA A 1 360 ? -4.700 4.801 7.977 1.00 98.81 360 ALA A CA 1
ATOM 2807 C C . ALA A 1 360 ? -3.334 4.480 7.343 1.00 98.81 360 ALA A C 1
ATOM 2809 O O . ALA A 1 360 ? -2.642 3.569 7.795 1.00 98.81 360 ALA A O 1
ATOM 2810 N N . LEU A 1 361 ? -2.899 5.256 6.344 1.00 98.75 361 LEU A N 1
ATOM 2811 C CA . LEU A 1 361 ? -1.555 5.125 5.773 1.00 98.75 361 LEU A CA 1
ATOM 2812 C C . LEU A 1 361 ? -0.453 5.501 6.769 1.00 98.75 361 LEU A C 1
ATOM 2814 O O . LEU A 1 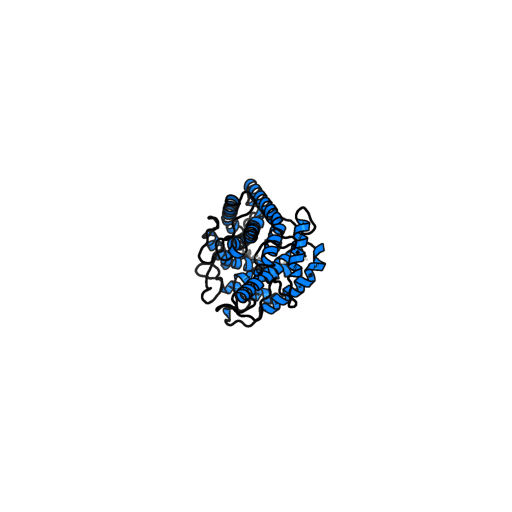361 ? 0.584 4.843 6.787 1.00 98.75 361 LEU A O 1
ATOM 2818 N N . ALA A 1 362 ? -0.673 6.513 7.615 1.00 98.81 362 ALA A N 1
ATOM 2819 C CA . ALA A 1 362 ? 0.254 6.850 8.695 1.00 98.81 362 ALA A CA 1
ATOM 2820 C C . ALA A 1 362 ? 0.417 5.678 9.674 1.00 98.81 362 ALA A C 1
ATOM 2822 O O . ALA A 1 362 ? 1.546 5.320 10.002 1.00 98.81 362 ALA A O 1
ATOM 2823 N N . VAL A 1 363 ? -0.686 5.030 10.073 1.00 98.88 363 VAL A N 1
ATOM 2824 C CA . VAL A 1 363 ? -0.637 3.810 10.894 1.00 98.88 363 VAL A CA 1
ATOM 2825 C C . VAL A 1 363 ? 0.160 2.721 10.178 1.00 98.88 363 VAL A C 1
ATOM 2827 O O . VAL A 1 363 ? 1.139 2.232 10.730 1.00 98.88 363 VAL A O 1
ATOM 2830 N N . LEU A 1 364 ? -0.164 2.400 8.924 1.00 98.75 364 LEU A N 1
ATOM 2831 C CA . LEU A 1 364 ? 0.555 1.368 8.167 1.00 98.75 364 LEU A CA 1
ATOM 2832 C C . LEU A 1 364 ? 2.045 1.679 7.957 1.00 98.75 364 LEU A C 1
ATOM 2834 O O . LEU A 1 364 ? 2.850 0.756 7.848 1.00 98.7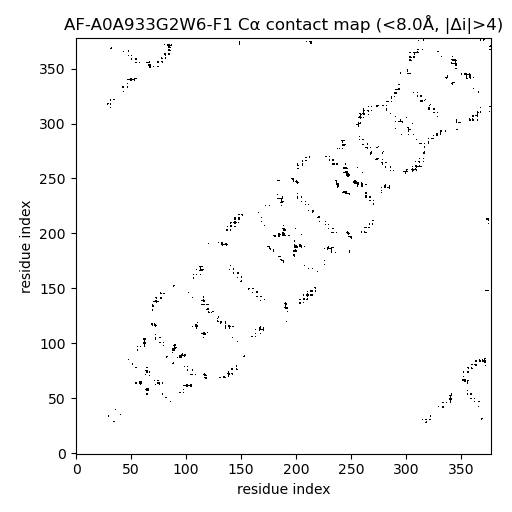5 364 LEU A O 1
ATOM 2838 N N . ALA A 1 365 ? 2.430 2.956 7.915 1.00 98.62 365 ALA A N 1
ATOM 2839 C CA . ALA A 1 365 ? 3.826 3.380 7.860 1.00 98.62 365 ALA A CA 1
ATOM 2840 C C . ALA A 1 365 ? 4.546 3.234 9.217 1.00 98.62 365 ALA A C 1
ATOM 2842 O O . ALA A 1 365 ? 5.764 3.062 9.246 1.00 98.62 365 ALA A O 1
ATOM 2843 N N . LEU A 1 366 ? 3.812 3.292 10.331 1.00 98.62 366 LEU A N 1
ATOM 2844 C CA . LEU A 1 366 ? 4.321 3.156 11.700 1.00 98.62 366 LEU A CA 1
ATOM 2845 C C . LEU A 1 366 ? 4.349 1.703 12.196 1.00 98.62 366 LEU A C 1
ATOM 2847 O O . LEU A 1 366 ? 5.152 1.353 13.049 1.00 98.62 366 LEU A O 1
ATOM 2851 N N . THR A 1 367 ? 3.497 0.824 11.681 1.00 97.94 367 THR A N 1
ATOM 2852 C CA . THR A 1 367 ? 3.372 -0.544 12.203 1.00 97.94 367 THR A CA 1
ATOM 2853 C C . THR A 1 367 ? 4.337 -1.622 11.674 1.00 97.94 367 THR A C 1
ATOM 2855 O O . THR A 1 367 ? 4.230 -2.737 12.186 1.00 97.94 367 THR A O 1
ATOM 2858 N N . PRO A 1 368 ? 5.293 -1.405 10.736 1.00 96.25 368 PRO A N 1
ATOM 2859 C CA . PRO A 1 368 ? 6.224 -2.473 10.355 1.00 96.25 368 PRO A CA 1
ATOM 2860 C C . PRO A 1 368 ? 6.945 -3.159 11.537 1.00 96.25 368 PRO A C 1
ATOM 2862 O O . PRO A 1 368 ? 6.999 -4.389 11.530 1.00 96.25 368 PRO A O 1
ATOM 2865 N N . PRO A 1 369 ? 7.397 -2.456 12.603 1.00 95.31 369 PRO A N 1
ATOM 2866 C CA . PRO A 1 369 ? 7.959 -3.094 13.799 1.00 95.31 369 PRO A CA 1
ATOM 2867 C C . PRO A 1 369 ? 7.079 -4.146 14.475 1.00 95.31 369 PRO A C 1
ATOM 2869 O O . PRO A 1 369 ? 7.621 -5.035 15.122 1.00 95.31 369 PRO A O 1
ATOM 2872 N N . TYR A 1 370 ? 5.750 -4.053 14.360 1.00 95.62 370 TYR A N 1
ATOM 2873 C CA . TYR A 1 370 ? 4.844 -5.000 15.012 1.00 95.62 370 TYR A CA 1
ATOM 2874 C C . TYR A 1 370 ? 4.881 -6.385 14.377 1.00 95.62 370 TYR A C 1
ATOM 2876 O O . TYR A 1 370 ? 4.627 -7.365 15.068 1.00 95.62 370 TYR A O 1
ATOM 2884 N N . GLN A 1 371 ? 5.198 -6.481 13.080 1.00 93.19 371 GLN A N 1
ATOM 2885 C CA . GLN A 1 371 ? 5.256 -7.758 12.359 1.00 93.19 371 GLN A CA 1
ATOM 2886 C C . GLN A 1 371 ? 3.954 -8.572 12.452 1.00 93.19 371 GLN A C 1
ATOM 2888 O O . GLN A 1 371 ? 3.982 -9.797 12.466 1.00 93.19 371 GLN A O 1
ATOM 2893 N N . LEU A 1 372 ? 2.798 -7.902 12.494 1.00 94.25 372 LEU A N 1
ATOM 2894 C CA . LEU A 1 372 ? 1.495 -8.568 12.622 1.00 94.25 372 LEU A CA 1
ATOM 2895 C C . LEU A 1 372 ? 0.760 -8.748 11.295 1.00 94.25 372 LEU A C 1
ATOM 2897 O O . LEU A 1 372 ? -0.081 -9.633 11.213 1.00 94.25 372 LEU A O 1
ATOM 2901 N N . LEU A 1 373 ? 1.067 -7.950 10.267 1.00 91.31 373 LEU A N 1
ATOM 2902 C CA . LEU A 1 373 ? 0.467 -8.086 8.937 1.00 91.31 373 LEU A CA 1
ATOM 2903 C C . LEU A 1 373 ? 1.404 -8.913 8.028 1.00 91.31 373 LEU A C 1
ATOM 2905 O O . LEU A 1 373 ? 2.473 -8.400 7.677 1.00 91.31 373 LEU A O 1
ATOM 2909 N N . PRO A 1 374 ? 1.054 -10.170 7.674 1.00 90.75 374 PRO A N 1
ATOM 2910 C CA . PRO A 1 374 ? 1.948 -11.112 6.994 1.00 90.75 374 PRO A CA 1
ATOM 2911 C C . PRO A 1 374 ? 2.652 -10.582 5.745 1.00 90.75 374 PRO A C 1
ATOM 2913 O O . PRO A 1 374 ? 3.837 -10.850 5.556 1.00 90.75 374 PRO A O 1
ATOM 2916 N N . ILE A 1 375 ? 1.974 -9.799 4.902 1.00 91.50 375 ILE A N 1
ATOM 2917 C CA . ILE A 1 375 ? 2.568 -9.268 3.664 1.00 91.50 375 ILE A CA 1
ATOM 2918 C C . ILE A 1 375 ? 3.794 -8.371 3.906 1.00 91.50 375 ILE A C 1
ATOM 2920 O O . ILE A 1 375 ? 4.629 -8.231 3.014 1.00 91.50 375 ILE A O 1
ATOM 2924 N N . PHE A 1 376 ? 3.930 -7.775 5.095 1.00 84.62 376 PHE A N 1
ATOM 2925 C CA . PHE A 1 376 ? 5.039 -6.878 5.441 1.00 84.62 376 PHE A CA 1
ATOM 2926 C C . PHE A 1 376 ? 6.068 -7.500 6.392 1.00 84.62 376 PHE A C 1
ATOM 2928 O O . PHE A 1 376 ? 7.011 -6.816 6.804 1.00 84.62 376 PHE A O 1
ATOM 2935 N N . GLN A 1 377 ? 5.921 -8.783 6.725 1.00 84.19 377 GLN A N 1
ATOM 2936 C CA . GLN A 1 377 ? 6.918 -9.515 7.505 1.00 84.19 377 GLN A CA 1
ATOM 2937 C C . GLN A 1 377 ? 8.201 -9.746 6.687 1.00 84.19 377 GLN A C 1
ATOM 2939 O O . GLN A 1 377 ? 8.164 -9.773 5.452 1.00 84.19 377 GLN A O 1
ATOM 2944 N N . ARG A 1 378 ? 9.346 -9.834 7.374 1.00 70.31 378 ARG A N 1
ATOM 2945 C CA . ARG A 1 378 ? 10.665 -10.109 6.771 1.00 70.31 378 ARG A CA 1
ATOM 2946 C C . ARG A 1 378 ? 11.037 -11.581 6.825 1.00 70.31 378 ARG A C 1
ATOM 2948 O O . ARG A 1 378 ? 10.765 -12.209 7.871 1.00 70.31 378 ARG A O 1
#

Foldse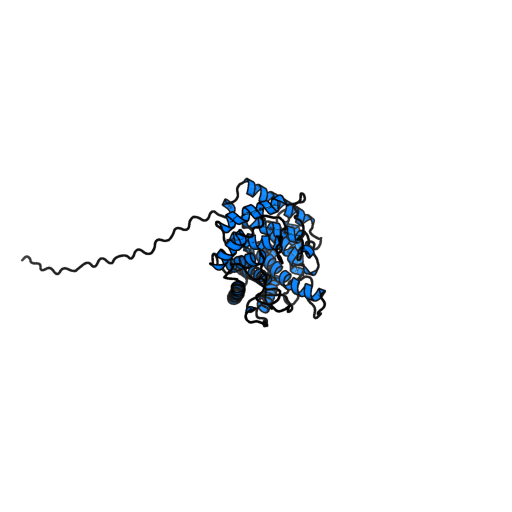ek 3Di:
DDDDDDDDDDDPPDDDDPDDPDDPPDDPFQALLNLDDPVLVVLLVVLLVLLLVLQLVQADPQLAHDADQLLPPQLLLLNLVLCLLVPDAAPDDDCNPSSVSSLVRQLVQADPQLQRTVDDQDPDPDPVSVSSQQSSLSRLLSSLLSLLLNLQVPVVCVVSSVVSNVSSLVNLVVQQQPDWPDPLQHLACGTNDDDDRFRHFLLSLLSNLLSLLSCVVSPHDRDLVSLVSSLVSLVSQADVVQLAGAGGDDDPRRDGELLSLLSSLLSCVSNVNAPDPSLVSSLVVDLVVALQAPLDGDVVYWNLSSLLSLLLSLSSNGDVSNSSHQVSLSCNLSVQQDPSSWHAAHPDDRSNGDGSSSSSSSSSSSSLSVQSRVSSHD

Radius of gyration: 24.61 Å; Cα contacts (8 Å, |Δi|>4): 654; chains: 1; bounding box: 88×89×52 Å

Sequence (378 aa):
MVILSLSVAGAHTVRAQSVGPAAQTRPAEVSPAEMLTARQWSRLDRSVQQALRWMASRQSPDGSFPTRPNGQPAVTAICVMAFMSAGHLPGKGEYGPALDRAIQYMLAAQKPDGLLARAAPTASSDLNNLLTAQAAAYNHAITGLALSELYGMSPDQNRRIKPVLDAALAYALRRQPFPKRQAGDNGGWRYVRRHQSSDSDLSVTSWYLMFLRSCKNAGFDVPSQTIDEGSAYVMRCFEPTTGYFWYALHGREHVTTRGMTGAGILSLSLAGRHQTPQARQAGEWLLQHPYDHYRATRLHDRFFYGAFYSSNAMFQLGGRYWGEFYPVLLRTLTDNQKPDGSWDPERTSDAEYGNVYSSALAVLALTPPYQLLPIFQR

Mean predicted aligned error: 6.89 Å

Nearest PDB structures (foldseek):
  5z3c-assembly1_A  TM=6.113E-01  e=5.122E-04  Kribbella flavida DSM 17836
  5jtw-assembly2_E  TM=5.862E-01  e=1.729E-03  Homo sapiens
  3tmc-assembly2_B  TM=2.392E-01  e=5.924E+00  Bdellovibrio bacteriovorus HD100
  6ghj-assembly1_A  TM=1.226E-01  e=1.389E+00  Streptococcus thermophilus LMG 18311

pLDDT: mean 90.0, std 17.37, range [24.77, 98.88]

Secondary structure (DSSP, 8-state):
-------------------PPP---------TTTTS-HHHHHHHHHHHHHHHHHHHTT--TTSPPS--GGGTTHHHHHHHHHHHHTT--TTSTTTHHHHHHHHHHHHHTB-TTS-B-SSPP-S--SHHHHHHHHHHHHHHHHHHHHHHHHHHH-GGGHHHHHHHHHHHHHHHHHHTTSPPSSGGGTT----SS--TT-S--HHHHHHHHHHHHHHHHTT----HHHHHHHHHHHHHTEETTTTEEBS-SSGGG--B-HHHHHHHHHHHHHTT-TT-HHHHHHHHHHHTS-S-STT---TT--HHHHHHHHHHHHHHH-HHHHHHHHHHHHHHHHHS--TTS--PPPSSGGGGG-HHHHHHHHHHHH-GGG--SGGG--

Solvent-accessible surface area (backbone atoms only — not comparable to full-atom values): 20195 Å² total; per-residue (Å²): 136,83,91,82,91,84,88,80,91,78,83,81,79,78,78,79,79,80,79,70,81,77,78,78,76,72,75,82,73,71,52,75,58,72,72,52,51,74,68,53,46,58,49,51,52,52,48,46,56,33,27,51,55,40,50,60,75,52,48,43,97,72,22,43,48,66,54,44,69,44,46,27,37,20,45,35,23,45,42,51,45,32,40,29,26,75,68,48,45,62,82,38,77,93,57,2,68,57,40,46,32,30,50,52,39,50,64,69,24,50,44,99,76,18,49,30,20,60,45,73,57,63,95,59,86,49,69,69,37,49,52,20,16,46,31,29,38,48,10,26,22,43,30,47,25,38,50,26,48,42,45,63,75,34,69,91,48,29,84,73,45,48,67,56,48,56,36,30,51,52,33,55,62,63,55,34,79,54,90,54,93,44,81,79,30,48,40,22,30,45,44,78,51,91,50,93,83,40,60,22,29,43,69,49,26,32,38,42,51,50,18,50,46,25,31,41,75,50,70,46,95,62,65,64,65,62,54,51,35,31,49,51,24,48,58,68,28,49,40,83,91,76,22,44,19,36,33,20,92,45,65,97,52,56,42,58,31,64,28,34,24,12,33,41,34,35,44,34,42,72,71,70,48,63,83,37,72,65,41,48,38,22,44,53,45,44,65,80,57,64,54,67,53,78,80,61,61,59,78,93,35,48,49,38,65,14,43,25,29,32,37,52,18,28,52,68,64,27,66,66,51,25,66,63,45,46,65,40,38,52,49,30,52,65,73,58,46,43,98,69,24,41,44,71,44,48,92,54,91,65,32,70,38,29,40,57,40,29,32,22,30,46,38,52,32,65,31,58,64,63,57,52,38,75,87,70,50,127